Protein AF-A0A936JQ35-F1 (afdb_monomer_lite)

Radius of gyration: 33.28 Å; chains: 1; bounding box: 133×63×85 Å

Sequence (385 aa):
MRTMLAMSFFGAGTTALTLIGCTSHLGLVRATQTDGGIDRPNLPDGMVIRSSDCVAEYGSLLEPGHHEFNATVQMNEDGDKDDVTIDGIPNTAYDLGACMRNALRAMPIAKEPLRQGVETLKYQLDHASEQHHSIARFINVIPGVPIIVSQLVFEAEGYTIVLPVAVKVVAKPEKFIDGDKRTMAKVGQLVIDMLGYDEIMTRAEQIGWVKTVRYERAQSAAEKRFIGDMPPTSSAVVEAAFKRVMTRAAPAALLASQADSPAPGPGDAVAVGILAVGLLAVGAIAAYEIIAVEGKPVATTPVPAPASAAQPMPMAAPVVASRRYPNQTCDDAEMARLETEMHKICDGEYAANCSGDHTKPKFQKIPCSAVKLAIQQRQACLAAR

pLDDT: mean 72.46, std 20.13, range [27.55, 97.88]

Structure (mmCIF, N/CA/C/O backbone):
data_AF-A0A936JQ35-F1
#
_entry.id   AF-A0A936JQ35-F1
#
loop_
_atom_site.group_PDB
_atom_site.id
_atom_site.type_symbol
_atom_site.label_atom_id
_atom_site.label_alt_id
_atom_site.label_comp_id
_atom_site.label_asym_id
_atom_site.label_entity_id
_atom_site.label_seq_id
_atom_site.pdbx_PDB_ins_code
_atom_site.Cartn_x
_atom_site.Cartn_y
_atom_site.Cartn_z
_atom_site.occupancy
_atom_site.B_iso_or_equiv
_atom_site.auth_seq_id
_atom_site.auth_comp_id
_atom_site.auth_asym_id
_atom_site.auth_atom_id
_atom_site.pdbx_PDB_model_num
ATOM 1 N N . MET A 1 1 ? 92.231 -4.827 -11.086 1.00 37.34 1 MET A N 1
ATOM 2 C CA . MET A 1 1 ? 91.202 -3.937 -10.507 1.00 37.34 1 MET A CA 1
ATOM 3 C C . MET A 1 1 ? 90.232 -3.551 -11.610 1.00 37.34 1 MET A C 1
ATOM 5 O O . MET A 1 1 ? 90.718 -3.008 -12.586 1.00 37.34 1 MET A O 1
ATOM 9 N N . ARG A 1 2 ? 88.924 -3.776 -11.380 1.00 38.75 2 ARG A N 1
ATOM 10 C CA . ARG A 1 2 ? 87.771 -3.004 -11.905 1.00 38.75 2 ARG A CA 1
ATOM 11 C C . ARG A 1 2 ? 87.508 -3.023 -13.427 1.00 38.75 2 ARG A C 1
ATOM 13 O O . ARG A 1 2 ? 88.418 -2.802 -14.200 1.00 38.75 2 ARG A O 1
ATOM 20 N N . THR A 1 3 ? 86.298 -3.188 -13.961 1.00 39.12 3 THR A N 1
ATOM 21 C CA . THR A 1 3 ? 84.968 -3.609 -13.478 1.00 39.12 3 THR A CA 1
ATOM 22 C C . THR A 1 3 ? 84.170 -3.905 -14.760 1.00 39.12 3 THR A C 1
ATOM 24 O O . THR A 1 3 ? 84.151 -3.057 -15.648 1.00 39.12 3 THR A O 1
ATOM 27 N N . MET A 1 4 ? 83.528 -5.071 -14.883 1.00 49.47 4 MET A N 1
ATOM 28 C CA . MET A 1 4 ? 82.486 -5.311 -15.894 1.00 49.47 4 MET A CA 1
ATOM 29 C C . MET A 1 4 ? 81.131 -4.855 -15.328 1.00 49.47 4 MET A C 1
ATOM 31 O O . MET A 1 4 ? 80.797 -5.202 -14.198 1.00 49.47 4 MET A O 1
ATOM 35 N N . LEU A 1 5 ? 80.364 -4.097 -16.112 1.00 51.75 5 LEU A N 1
ATOM 36 C CA . LEU A 1 5 ? 78.971 -3.681 -15.876 1.00 51.75 5 LEU A CA 1
ATOM 37 C C . LEU A 1 5 ? 78.221 -4.078 -17.169 1.00 51.75 5 LEU A C 1
ATOM 39 O O . LEU A 1 5 ? 78.645 -3.650 -18.238 1.00 51.75 5 LEU A O 1
ATOM 43 N N . ALA A 1 6 ? 77.344 -5.094 -17.202 1.00 48.09 6 ALA A N 1
ATOM 44 C CA . ALA A 1 6 ? 75.964 -5.162 -16.672 1.00 48.09 6 ALA A CA 1
ATOM 45 C C . ALA A 1 6 ? 75.069 -4.053 -17.275 1.00 48.09 6 ALA A C 1
ATOM 47 O O . ALA A 1 6 ? 75.501 -2.913 -17.338 1.00 48.09 6 ALA A O 1
ATOM 48 N N . MET A 1 7 ? 73.821 -4.241 -17.712 1.00 47.34 7 MET A N 1
ATOM 49 C CA . MET A 1 7 ? 72.872 -5.358 -17.717 1.00 47.34 7 MET A CA 1
ATOM 50 C C . MET A 1 7 ? 71.687 -4.935 -18.624 1.00 47.34 7 MET A C 1
ATOM 52 O O . MET A 1 7 ? 71.292 -3.774 -18.609 1.00 47.34 7 MET A O 1
ATOM 56 N N . SER A 1 8 ? 71.127 -5.894 -19.362 1.00 47.66 8 SER A N 1
ATOM 57 C CA . SER A 1 8 ? 69.685 -6.151 -19.561 1.00 47.66 8 SER A CA 1
ATOM 58 C C . SER A 1 8 ? 68.718 -5.031 -20.003 1.00 47.66 8 SER A C 1
ATOM 60 O O . SER A 1 8 ? 68.179 -4.285 -19.190 1.00 47.66 8 SER A O 1
ATOM 62 N N . PHE A 1 9 ? 68.334 -5.074 -21.284 1.00 50.84 9 PHE A N 1
ATOM 63 C CA . PHE A 1 9 ? 67.041 -4.599 -21.794 1.00 50.84 9 PHE A CA 1
ATOM 64 C C . PHE A 1 9 ? 65.999 -5.719 -21.654 1.00 50.84 9 PHE A C 1
ATOM 66 O O . PHE A 1 9 ? 66.104 -6.702 -22.375 1.00 50.84 9 PHE A O 1
ATOM 73 N N . PHE A 1 10 ? 65.008 -5.586 -20.768 1.00 52.81 10 PHE A N 1
ATOM 74 C CA . PHE A 1 10 ? 63.713 -6.292 -20.849 1.00 52.81 10 PHE A CA 1
ATOM 75 C C . PHE A 1 10 ? 62.700 -5.590 -19.925 1.00 52.81 10 PHE A C 1
ATOM 77 O O . PHE A 1 10 ? 62.457 -5.999 -18.794 1.00 52.81 10 PHE A O 1
ATOM 84 N N . GLY A 1 11 ? 62.139 -4.476 -20.398 1.00 51.62 11 GLY A N 1
ATOM 85 C CA . GLY A 1 11 ? 60.970 -3.840 -19.790 1.00 51.62 11 GLY A CA 1
ATOM 86 C C . GLY A 1 11 ? 59.709 -4.352 -20.474 1.00 51.62 11 GLY A C 1
ATOM 87 O O . GLY A 1 11 ? 59.306 -3.811 -21.500 1.00 51.62 11 GLY A O 1
ATOM 88 N N . ALA A 1 12 ? 59.121 -5.420 -19.939 1.00 50.53 12 ALA A N 1
ATOM 89 C CA . ALA A 1 12 ? 57.807 -5.901 -20.343 1.00 50.53 12 ALA A CA 1
ATOM 90 C C . ALA A 1 12 ? 56.744 -4.885 -19.899 1.00 50.53 12 ALA A C 1
ATOM 92 O O . ALA A 1 12 ? 56.505 -4.703 -18.706 1.00 50.53 12 ALA A O 1
ATOM 93 N N . GLY A 1 13 ? 56.117 -4.210 -20.861 1.00 51.97 13 GLY A N 1
ATOM 94 C CA . GLY A 1 13 ? 54.925 -3.410 -20.617 1.00 51.97 13 GLY A CA 1
ATOM 95 C C . GLY A 1 13 ? 53.749 -4.327 -20.301 1.00 51.97 13 GLY A C 1
ATOM 96 O O . GLY A 1 13 ? 53.130 -4.876 -21.206 1.00 51.97 13 GLY A O 1
ATOM 97 N N . THR A 1 14 ? 53.426 -4.496 -19.022 1.00 60.06 14 THR A N 1
ATOM 98 C CA . THR A 1 14 ? 52.109 -4.980 -18.607 1.00 60.06 14 THR A CA 1
ATOM 99 C C . THR A 1 14 ? 51.112 -3.849 -18.829 1.00 60.06 14 THR A C 1
ATOM 101 O O . THR A 1 14 ? 50.878 -3.026 -17.945 1.00 60.06 14 THR A O 1
ATOM 104 N N . THR A 1 15 ? 50.537 -3.779 -20.028 1.00 58.81 15 THR A N 1
ATOM 105 C CA . THR A 1 15 ? 49.247 -3.124 -20.236 1.00 58.81 15 THR A CA 1
ATOM 106 C C . THR A 1 15 ? 48.242 -3.832 -19.338 1.00 58.81 15 THR A C 1
ATOM 108 O O . THR A 1 15 ? 47.790 -4.940 -19.622 1.00 58.81 15 THR A O 1
ATOM 111 N N . ALA A 1 16 ? 47.934 -3.204 -18.206 1.00 52.66 16 ALA A N 1
ATOM 112 C CA . ALA A 1 16 ? 46.785 -3.554 -17.402 1.00 52.66 16 ALA A CA 1
ATOM 113 C C . ALA A 1 16 ? 45.547 -3.394 -18.294 1.00 52.66 16 ALA A C 1
ATOM 115 O O . ALA A 1 16 ? 45.081 -2.282 -18.532 1.00 52.66 16 ALA A O 1
ATOM 116 N N . LEU A 1 17 ? 45.039 -4.511 -18.822 1.00 50.72 17 LEU A N 1
ATOM 117 C CA . LEU A 1 17 ? 43.638 -4.621 -19.190 1.00 50.72 17 LEU A CA 1
ATOM 118 C C . LEU A 1 17 ? 42.866 -4.375 -17.896 1.00 50.72 17 LEU A C 1
ATOM 120 O O . LEU A 1 17 ? 42.636 -5.289 -17.107 1.00 50.72 17 LEU A O 1
ATOM 124 N N . THR A 1 18 ? 42.494 -3.122 -17.651 1.00 52.94 18 THR A N 1
ATOM 125 C CA . THR A 1 18 ? 41.304 -2.858 -16.860 1.00 52.94 18 THR A CA 1
ATOM 126 C C . THR A 1 18 ? 40.206 -3.601 -17.596 1.00 52.94 18 THR A C 1
ATOM 128 O O . THR A 1 18 ? 39.833 -3.212 -18.703 1.00 52.94 18 THR A O 1
ATOM 131 N N . LEU A 1 19 ? 39.779 -4.729 -17.033 1.00 49.84 19 LEU A N 1
ATOM 132 C CA . LEU A 1 19 ? 38.495 -5.327 -17.339 1.00 49.84 19 LEU A CA 1
ATOM 133 C C . LEU A 1 19 ? 37.495 -4.186 -17.178 1.00 49.84 19 LEU A C 1
ATOM 135 O O . LEU A 1 19 ? 37.140 -3.822 -16.058 1.00 49.84 19 LEU A O 1
ATOM 139 N N . ILE A 1 20 ? 37.146 -3.549 -18.297 1.00 52.03 20 ILE A N 1
ATOM 140 C CA . ILE A 1 20 ? 35.967 -2.709 -18.406 1.00 52.03 20 ILE A CA 1
ATOM 141 C C . ILE A 1 20 ? 34.869 -3.697 -18.064 1.00 52.03 20 ILE A C 1
ATOM 143 O O . ILE A 1 20 ? 34.535 -4.562 -18.876 1.00 52.03 20 ILE A O 1
ATOM 147 N N . GLY A 1 21 ? 34.471 -3.685 -16.790 1.00 44.91 21 GLY A N 1
ATOM 148 C CA . GLY A 1 21 ? 33.426 -4.545 -16.281 1.00 44.91 21 GLY A CA 1
ATOM 149 C C . GLY A 1 21 ? 32.277 -4.391 -17.248 1.00 44.91 21 GLY A C 1
ATOM 150 O O . GLY A 1 21 ? 31.865 -3.266 -17.524 1.00 44.91 21 GLY A O 1
ATOM 151 N N . CYS A 1 22 ? 31.857 -5.505 -17.841 1.00 54.09 22 CYS A N 1
ATOM 152 C CA . CYS A 1 22 ? 30.631 -5.558 -18.608 1.00 54.09 22 CYS A CA 1
ATOM 153 C C . CYS A 1 22 ? 29.530 -5.195 -17.616 1.00 54.09 22 CYS A C 1
ATOM 155 O O . CYS A 1 22 ? 29.043 -6.054 -16.887 1.00 54.09 22 CYS A O 1
ATOM 157 N N . THR A 1 23 ? 29.247 -3.901 -17.481 1.00 56.78 23 THR A N 1
ATOM 158 C CA . THR A 1 23 ? 28.097 -3.428 -16.742 1.00 56.78 23 THR A CA 1
ATOM 159 C C . THR A 1 23 ? 26.916 -3.991 -17.503 1.00 56.78 23 THR A C 1
ATOM 161 O O . THR A 1 23 ? 26.749 -3.728 -18.694 1.00 56.78 23 THR A O 1
ATOM 164 N N . SER A 1 24 ? 26.188 -4.886 -16.843 1.00 66.75 24 SER A N 1
ATOM 165 C CA . SER A 1 24 ? 25.053 -5.625 -17.382 1.00 66.75 24 SER A CA 1
ATOM 166 C C . SER A 1 24 ? 23.869 -4.682 -17.615 1.00 66.75 24 SER A C 1
ATOM 168 O O . SER A 1 24 ? 22.798 -4.879 -17.056 1.00 66.75 24 SER A O 1
ATOM 170 N N . HIS A 1 25 ? 24.055 -3.610 -18.377 1.00 79.69 25 HIS A N 1
ATOM 171 C CA . HIS A 1 25 ? 22.957 -2.755 -18.784 1.00 79.69 25 HIS A CA 1
ATOM 172 C C . HIS A 1 25 ? 22.087 -3.529 -19.757 1.00 79.69 25 HIS A C 1
ATOM 174 O O . HIS A 1 25 ? 22.590 -4.182 -20.676 1.00 79.69 25 HIS A O 1
ATOM 180 N N . LEU A 1 26 ? 20.777 -3.443 -19.553 1.00 82.38 26 LEU A N 1
ATOM 181 C CA . LEU A 1 26 ? 19.864 -3.817 -20.617 1.00 82.38 26 LEU A CA 1
ATOM 182 C C . LEU A 1 26 ? 20.060 -2.829 -21.773 1.00 82.38 26 LEU A C 1
ATOM 184 O O . LEU A 1 26 ? 20.442 -1.675 -21.563 1.00 82.38 26 LEU A O 1
ATOM 188 N N . GLY A 1 27 ? 19.839 -3.300 -23.001 1.00 84.81 27 GLY A N 1
ATOM 189 C CA . GLY A 1 27 ? 19.850 -2.451 -24.187 1.00 84.81 27 GLY A CA 1
ATOM 190 C C . GLY A 1 27 ? 18.764 -1.367 -24.143 1.00 84.81 27 GLY A C 1
ATOM 191 O O . GLY A 1 27 ? 18.241 -0.996 -23.094 1.00 84.81 27 GLY A O 1
ATOM 192 N N . LEU A 1 28 ? 18.385 -0.845 -25.309 1.00 89.56 28 LEU A N 1
ATOM 193 C CA . LEU A 1 28 ? 17.336 0.173 -25.387 1.00 89.56 28 LEU A CA 1
ATOM 194 C C . LEU A 1 28 ? 16.024 -0.342 -24.764 1.00 89.56 28 LEU A C 1
ATOM 196 O O . LEU A 1 28 ? 15.408 -1.268 -25.289 1.00 89.56 28 LEU A O 1
ATOM 200 N N . VAL A 1 29 ? 15.589 0.293 -23.674 1.00 92.06 29 VAL A N 1
ATOM 201 C CA . VAL A 1 29 ? 14.300 0.015 -23.033 1.00 92.06 29 VAL A CA 1
ATOM 202 C C . VAL A 1 29 ? 13.216 0.822 -23.736 1.00 92.06 29 VAL A C 1
ATOM 204 O O . VAL A 1 29 ? 13.286 2.050 -23.818 1.00 92.06 29 VAL A O 1
ATOM 207 N N . ARG A 1 30 ? 12.186 0.140 -24.232 1.00 92.44 30 ARG A N 1
ATOM 208 C CA . ARG A 1 30 ? 10.987 0.773 -24.774 1.00 92.44 30 ARG A CA 1
ATOM 209 C C . ARG A 1 30 ? 9.923 0.836 -23.689 1.00 92.44 30 ARG A C 1
ATOM 211 O O . ARG A 1 30 ? 9.399 -0.193 -23.282 1.00 92.44 30 ARG A O 1
ATOM 218 N N . ALA A 1 31 ? 9.581 2.043 -23.253 1.00 93.44 31 ALA A N 1
ATOM 219 C CA . ALA A 1 31 ? 8.460 2.268 -22.350 1.00 93.44 31 ALA A CA 1
ATOM 220 C C . ALA A 1 31 ? 7.190 2.597 -23.146 1.00 93.44 31 ALA A C 1
ATOM 222 O O . ALA A 1 31 ? 7.193 3.468 -24.019 1.00 93.44 31 ALA A O 1
ATOM 223 N N . THR A 1 32 ? 6.095 1.917 -22.832 1.00 92.19 32 THR A N 1
ATOM 224 C CA . THR A 1 32 ? 4.758 2.212 -23.352 1.00 92.19 32 THR A CA 1
ATOM 225 C C . THR A 1 32 ? 3.797 2.389 -22.186 1.00 92.19 32 THR A C 1
ATOM 227 O O . THR A 1 32 ? 3.922 1.721 -21.162 1.00 92.19 32 THR A O 1
ATOM 230 N N . GLN A 1 33 ? 2.854 3.319 -22.318 1.00 89.38 33 GLN A N 1
ATOM 231 C CA . GLN A 1 33 ? 1.697 3.375 -21.430 1.00 89.38 33 GLN A CA 1
ATOM 232 C C . GLN A 1 33 ? 0.540 2.758 -22.200 1.00 89.38 33 GLN A C 1
ATOM 234 O O . GLN A 1 33 ? 0.319 3.129 -23.353 1.00 89.38 33 GLN A O 1
ATOM 239 N N . THR A 1 34 ? -0.183 1.813 -21.608 1.00 77.38 34 THR A N 1
ATOM 240 C CA . THR A 1 34 ? -1.459 1.393 -22.200 1.00 77.38 34 THR A CA 1
ATOM 241 C C . THR A 1 34 ? -2.392 2.595 -22.215 1.00 77.38 34 THR A C 1
ATOM 243 O O . THR A 1 34 ? -2.578 3.202 -21.159 1.00 77.38 34 THR A O 1
ATOM 246 N N . ASP A 1 35 ? -2.930 2.926 -23.395 1.00 55.88 35 ASP A N 1
ATOM 247 C CA . ASP A 1 35 ? -3.714 4.136 -23.645 1.00 55.88 35 ASP A CA 1
ATOM 248 C C . ASP A 1 35 ? -4.695 4.413 -22.508 1.00 55.88 35 ASP A C 1
ATOM 250 O O . ASP A 1 35 ? -5.613 3.633 -22.226 1.00 55.88 35 ASP A O 1
ATOM 254 N N . GLY A 1 36 ? -4.461 5.540 -21.841 1.00 51.75 36 GLY A N 1
ATOM 255 C CA . GLY A 1 36 ? -5.346 6.068 -20.831 1.00 51.75 36 GLY A CA 1
ATOM 256 C C . GLY A 1 36 ? -6.750 6.222 -21.394 1.00 51.75 36 GLY A C 1
ATOM 257 O O . GLY A 1 36 ? -7.015 7.109 -22.206 1.00 51.75 36 GLY A O 1
ATOM 258 N N . GLY A 1 37 ? -7.673 5.361 -20.961 1.00 52.44 37 GLY A N 1
ATOM 259 C CA . GLY A 1 37 ? -9.096 5.660 -21.080 1.00 52.44 37 GLY A CA 1
ATOM 260 C C . GLY A 1 37 ? -9.398 7.004 -20.410 1.00 52.44 37 GLY A C 1
ATOM 261 O O . GLY A 1 37 ? -8.592 7.512 -19.632 1.00 52.44 37 GLY A O 1
ATOM 262 N N . ILE A 1 38 ? -10.578 7.573 -20.666 1.00 52.91 38 ILE A N 1
ATOM 263 C CA . ILE A 1 38 ? -11.008 8.847 -20.051 1.00 52.91 38 ILE A CA 1
ATOM 264 C C . ILE A 1 38 ? -10.841 8.820 -18.513 1.00 52.91 38 ILE A C 1
ATOM 266 O O . ILE A 1 38 ? -10.548 9.846 -17.905 1.00 52.91 38 ILE A O 1
ATOM 270 N N . ASP A 1 39 ? -10.907 7.626 -17.914 1.00 61.03 39 ASP A N 1
ATOM 271 C CA . ASP A 1 39 ? -10.785 7.382 -16.474 1.00 61.03 39 ASP A CA 1
ATOM 272 C C . ASP A 1 39 ? -9.371 6.965 -16.000 1.00 61.03 39 ASP A C 1
ATOM 274 O O . ASP A 1 39 ? -9.188 6.609 -14.836 1.00 61.03 39 ASP A O 1
ATOM 278 N N . ARG A 1 40 ? -8.357 6.954 -16.878 1.00 68.81 40 ARG A N 1
ATOM 279 C CA . ARG A 1 40 ? -6.981 6.509 -16.576 1.00 68.81 40 ARG A CA 1
ATOM 280 C C . ARG A 1 40 ? -5.959 7.516 -17.103 1.00 68.81 40 ARG A C 1
ATOM 282 O O . ARG A 1 40 ? -5.441 7.332 -18.199 1.00 68.81 40 ARG A O 1
ATOM 289 N N . PRO A 1 41 ? -5.661 8.598 -16.367 1.00 76.50 41 PRO A N 1
ATOM 290 C CA . PRO A 1 41 ? -4.702 9.588 -16.837 1.00 76.50 41 PRO A CA 1
ATOM 291 C C . PRO A 1 41 ? -3.323 8.954 -17.066 1.00 76.50 41 PRO A C 1
ATOM 293 O O . PRO A 1 41 ? -2.838 8.172 -16.243 1.00 76.50 41 PRO A O 1
ATOM 296 N N . ASN A 1 42 ? -2.681 9.326 -18.176 1.00 85.44 42 ASN A N 1
ATOM 297 C CA . ASN A 1 42 ? -1.296 8.949 -18.444 1.00 85.44 42 ASN A CA 1
ATOM 298 C C . ASN A 1 42 ? -0.381 9.489 -17.338 1.00 85.44 42 ASN A C 1
ATOM 300 O O . ASN A 1 42 ? -0.573 10.595 -16.821 1.00 85.44 42 ASN A O 1
ATOM 304 N N . LEU A 1 43 ? 0.641 8.713 -16.995 1.00 90.31 43 LEU A N 1
ATOM 305 C CA . LEU A 1 43 ? 1.684 9.147 -16.080 1.00 90.31 43 LEU A CA 1
ATOM 306 C C . LEU A 1 43 ? 2.533 10.244 -16.737 1.00 90.31 43 LEU A C 1
ATOM 308 O O . LEU A 1 43 ? 2.731 10.209 -17.954 1.00 90.31 43 LEU A O 1
ATOM 312 N N . PRO A 1 44 ? 3.071 11.196 -15.953 1.00 91.62 44 PRO A N 1
ATOM 313 C CA . PRO A 1 44 ? 3.933 12.245 -16.484 1.00 91.62 44 PRO A CA 1
ATOM 314 C C . PRO A 1 44 ? 5.152 11.671 -17.215 1.00 91.62 44 PRO A C 1
ATOM 316 O O . PRO A 1 44 ? 5.798 10.756 -16.704 1.00 91.62 44 PRO A O 1
ATOM 319 N N . ASP A 1 45 ? 5.542 12.267 -18.344 1.00 92.75 45 ASP A N 1
ATOM 320 C CA . ASP A 1 45 ? 6.680 11.799 -19.156 1.00 92.75 45 ASP A CA 1
ATOM 321 C C . ASP A 1 45 ? 7.971 11.646 -18.342 1.00 92.75 45 ASP A C 1
ATOM 323 O O . ASP A 1 45 ? 8.709 10.675 -18.493 1.00 92.75 45 ASP A O 1
ATOM 327 N N . GLY A 1 46 ? 8.217 12.568 -17.405 1.00 92.50 46 GLY A N 1
ATOM 328 C CA . GLY A 1 46 ? 9.379 12.502 -16.518 1.00 92.50 46 GLY A CA 1
ATOM 329 C C . GLY A 1 46 ? 9.415 11.246 -15.640 1.00 92.50 46 GLY A C 1
ATOM 330 O O . GLY A 1 46 ? 10.500 10.774 -15.315 1.00 92.50 46 GLY A O 1
ATOM 331 N N . MET A 1 47 ? 8.257 10.687 -15.276 1.00 94.75 47 MET A N 1
ATOM 332 C CA . MET A 1 47 ? 8.171 9.405 -14.571 1.00 94.75 47 MET A CA 1
ATOM 333 C C . MET A 1 47 ? 8.482 8.236 -15.512 1.00 94.75 47 MET A C 1
ATOM 335 O O . MET A 1 47 ? 9.252 7.349 -15.144 1.00 94.75 47 MET A O 1
ATOM 339 N N . VAL A 1 48 ? 7.936 8.250 -16.733 1.00 94.56 48 VAL A N 1
ATOM 340 C CA . VAL A 1 48 ? 8.185 7.209 -17.747 1.00 94.56 48 VAL A CA 1
ATOM 341 C C . VAL A 1 48 ? 9.673 7.104 -18.065 1.00 94.56 48 VAL A C 1
ATOM 343 O O . VAL A 1 48 ? 10.230 6.011 -18.014 1.00 94.56 48 VAL A O 1
ATOM 346 N N . ILE A 1 49 ? 10.318 8.244 -18.330 1.00 94.94 49 ILE A N 1
ATOM 347 C CA . ILE A 1 49 ? 11.744 8.319 -18.671 1.00 94.94 49 ILE A CA 1
ATOM 348 C C . ILE A 1 49 ? 12.591 7.777 -17.519 1.00 94.94 49 ILE A C 1
ATOM 350 O O . ILE A 1 49 ? 13.340 6.828 -17.711 1.00 94.94 49 ILE A O 1
ATOM 354 N N . ARG A 1 50 ? 12.404 8.293 -16.296 1.00 96.31 50 ARG A N 1
ATOM 355 C CA . ARG A 1 50 ? 13.187 7.843 -15.131 1.00 96.31 50 ARG A CA 1
ATOM 356 C C . ARG A 1 50 ? 13.005 6.359 -14.835 1.00 96.31 50 ARG A C 1
ATOM 358 O O . ARG A 1 50 ? 13.952 5.695 -14.439 1.00 96.31 50 ARG A O 1
ATOM 365 N N . SER A 1 51 ? 11.796 5.836 -15.015 1.00 95.75 51 SER A N 1
ATOM 366 C CA . SER A 1 51 ? 11.533 4.409 -14.807 1.00 95.75 51 SER A CA 1
ATOM 367 C C . SER A 1 51 ? 12.189 3.556 -15.887 1.00 95.75 51 SER A C 1
ATOM 369 O O . SER A 1 51 ? 12.737 2.502 -15.581 1.00 95.75 51 SER A O 1
ATOM 371 N N . SER A 1 52 ? 12.187 4.033 -17.134 1.00 96.12 52 SER A N 1
ATOM 372 C CA . SER A 1 52 ? 12.917 3.406 -18.235 1.00 96.12 52 SER A CA 1
ATOM 373 C C . SER A 1 52 ? 14.420 3.358 -17.946 1.00 96.12 52 SER A C 1
ATOM 375 O O . SER A 1 52 ? 15.034 2.313 -18.145 1.00 96.12 52 SER A O 1
ATOM 377 N N . ASP A 1 53 ? 14.991 4.442 -17.410 1.00 95.94 53 ASP A N 1
ATOM 378 C CA . ASP A 1 53 ? 16.397 4.496 -16.992 1.00 95.94 53 ASP A CA 1
ATOM 379 C C . ASP A 1 53 ? 16.680 3.485 -15.868 1.00 95.94 53 ASP A C 1
ATOM 381 O O . ASP A 1 53 ? 17.646 2.728 -15.948 1.00 95.94 53 ASP A O 1
ATOM 385 N N . CYS A 1 54 ? 15.792 3.383 -14.869 1.00 96.81 54 CYS A N 1
ATOM 386 C CA . CYS A 1 54 ? 15.905 2.375 -13.810 1.00 96.81 54 CYS A CA 1
ATOM 387 C C . CYS A 1 54 ? 15.915 0.939 -14.361 1.00 96.81 54 CYS A C 1
ATOM 389 O O . CYS A 1 54 ? 16.698 0.113 -13.893 1.00 96.81 54 CYS A O 1
ATOM 391 N N . VAL A 1 55 ? 15.062 0.621 -15.345 1.00 96.38 55 VAL A N 1
ATOM 392 C CA . VAL A 1 55 ? 15.063 -0.702 -15.998 1.00 96.38 55 VAL A CA 1
ATOM 393 C C . VAL A 1 55 ? 16.340 -0.915 -16.805 1.00 96.38 55 VAL A C 1
ATOM 395 O O . VAL A 1 55 ? 16.915 -1.997 -16.745 1.00 96.38 55 VAL A O 1
ATOM 398 N N . ALA A 1 56 ? 16.810 0.096 -17.536 1.00 95.44 56 ALA A N 1
ATOM 399 C CA . ALA A 1 56 ? 18.029 -0.011 -18.335 1.00 95.44 56 ALA A CA 1
ATOM 400 C C . ALA A 1 56 ? 19.258 -0.285 -17.453 1.00 95.44 56 ALA A C 1
ATOM 402 O O . ALA A 1 56 ? 20.136 -1.073 -17.808 1.00 95.44 56 ALA A O 1
ATOM 403 N N . GLU A 1 57 ? 19.307 0.356 -16.286 1.00 95.06 57 GLU A N 1
ATOM 404 C CA . GLU A 1 57 ? 20.406 0.244 -15.334 1.00 95.06 57 GLU A CA 1
ATOM 405 C C . GLU A 1 57 ? 20.361 -1.044 -14.508 1.00 95.06 57 GLU A C 1
ATOM 407 O O . GLU A 1 57 ? 21.372 -1.737 -14.411 1.00 95.06 57 GLU A O 1
ATOM 412 N N . TYR A 1 58 ? 19.199 -1.390 -13.950 1.00 95.88 58 TYR A N 1
ATOM 413 C CA . TYR A 1 58 ? 19.081 -2.449 -12.941 1.00 95.88 58 TYR A CA 1
ATOM 414 C C . TYR A 1 58 ? 18.243 -3.655 -13.382 1.00 95.88 58 TYR A C 1
ATOM 416 O O . TYR A 1 58 ? 18.117 -4.622 -12.633 1.00 95.88 58 TYR A O 1
ATOM 424 N N . GLY A 1 59 ? 17.648 -3.634 -14.577 1.00 93.19 59 GLY A N 1
ATOM 425 C CA . GLY A 1 59 ? 16.729 -4.681 -15.028 1.00 93.19 59 GLY A CA 1
ATOM 426 C C . GLY A 1 59 ? 17.387 -6.047 -15.246 1.00 93.19 59 GLY A C 1
ATOM 427 O O . GLY A 1 59 ? 16.716 -7.063 -15.115 1.00 93.19 59 GLY A O 1
ATOM 428 N N . SER A 1 60 ? 18.699 -6.098 -15.493 1.00 93.44 60 SER A N 1
ATOM 429 C CA . SER A 1 60 ? 19.458 -7.355 -15.629 1.00 93.44 60 SER A CA 1
ATOM 430 C C . SER A 1 60 ? 19.608 -8.147 -14.326 1.00 93.44 60 SER A C 1
ATOM 432 O O . SER A 1 60 ? 20.063 -9.288 -14.352 1.00 93.44 60 SER A O 1
ATOM 434 N N . LEU A 1 61 ? 19.231 -7.558 -13.184 1.00 93.75 61 LEU A N 1
ATOM 435 C CA . LEU A 1 61 ? 19.137 -8.254 -11.898 1.00 93.75 61 LEU A CA 1
ATOM 436 C C . LEU A 1 61 ? 17.917 -9.188 -11.823 1.00 93.75 61 LEU A C 1
ATOM 438 O O . LEU A 1 61 ? 17.798 -9.975 -10.880 1.00 93.75 61 LEU A O 1
ATOM 442 N N . LEU A 1 62 ? 16.996 -9.074 -12.781 1.00 94.62 62 LEU A N 1
ATOM 443 C CA . LEU A 1 62 ? 15.856 -9.965 -12.941 1.00 94.62 62 LEU A CA 1
ATOM 444 C C . LEU A 1 62 ? 16.243 -11.173 -13.796 1.00 94.62 62 LEU A C 1
ATOM 446 O O . LEU A 1 62 ? 17.147 -11.111 -14.627 1.00 94.62 62 LEU A O 1
ATOM 450 N N . GLU A 1 63 ? 15.513 -12.272 -13.639 1.00 94.75 63 GLU A N 1
ATOM 451 C CA . GLU A 1 63 ? 15.579 -13.359 -14.615 1.00 94.75 63 GLU A CA 1
ATOM 452 C C . GLU A 1 63 ? 14.927 -12.909 -15.937 1.00 94.75 63 GLU A C 1
ATOM 454 O O . GLU A 1 63 ? 13.952 -12.157 -15.901 1.00 94.75 63 GLU A O 1
ATOM 459 N N . PRO A 1 64 ? 15.410 -13.337 -17.115 1.00 95.50 64 PRO A N 1
ATOM 460 C CA . PRO A 1 64 ? 14.729 -13.052 -18.376 1.00 95.50 64 PRO A CA 1
ATOM 461 C C . PRO A 1 64 ? 13.276 -13.540 -18.356 1.00 95.50 64 PRO A C 1
ATOM 463 O O . PRO A 1 64 ? 12.993 -14.648 -17.899 1.00 95.50 64 PRO A O 1
ATOM 466 N N . GLY A 1 65 ? 12.352 -12.735 -18.877 1.00 96.00 65 GLY A N 1
ATOM 467 C CA . GLY A 1 65 ? 10.939 -13.087 -18.966 1.00 96.00 65 GLY A CA 1
ATOM 468 C C . GLY A 1 65 ? 9.984 -11.948 -18.623 1.00 96.00 65 GLY A C 1
ATOM 469 O O . GLY A 1 65 ? 10.309 -10.764 -18.729 1.00 96.00 65 GLY A O 1
ATOM 470 N N . HIS A 1 66 ? 8.767 -12.339 -18.253 1.00 96.81 66 HIS A N 1
ATOM 471 C CA . HIS A 1 66 ? 7.689 -11.427 -17.901 1.00 96.81 66 HIS A CA 1
ATOM 472 C C . HIS A 1 66 ? 7.648 -11.191 -16.390 1.00 96.81 66 HIS A C 1
ATOM 474 O O . HIS A 1 66 ? 7.584 -12.150 -15.623 1.00 96.81 66 HIS A O 1
ATOM 480 N N . HIS A 1 67 ? 7.632 -9.924 -15.984 1.00 97.00 67 HIS A N 1
ATOM 481 C CA . HIS A 1 67 ? 7.560 -9.501 -14.588 1.00 97.00 67 HIS A CA 1
ATOM 482 C C . HIS A 1 67 ? 6.432 -8.502 -14.405 1.00 97.00 67 HIS A C 1
ATOM 484 O O . HIS A 1 67 ? 6.265 -7.603 -15.225 1.00 97.00 67 HIS A O 1
ATOM 490 N N . GLU A 1 68 ? 5.699 -8.623 -13.306 1.00 96.94 68 GLU A N 1
ATOM 491 C CA . GLU A 1 68 ? 4.655 -7.675 -12.931 1.00 96.94 68 GLU A CA 1
ATOM 492 C C . GLU A 1 68 ? 4.962 -7.095 -11.550 1.00 96.94 68 GLU A C 1
ATOM 494 O O . GLU A 1 68 ? 5.113 -7.831 -10.573 1.00 96.94 68 GLU A O 1
ATOM 499 N N . PHE A 1 69 ? 5.067 -5.769 -11.480 1.00 96.50 69 PHE A N 1
ATOM 500 C CA . PHE A 1 69 ? 5.380 -5.027 -10.266 1.00 96.50 69 PHE A CA 1
ATOM 501 C C . PHE A 1 69 ? 4.239 -4.079 -9.926 1.00 96.50 69 PHE A C 1
ATOM 503 O O . PHE A 1 69 ? 3.972 -3.144 -10.669 1.00 96.50 69 PHE A O 1
ATOM 510 N N . ASN A 1 70 ? 3.577 -4.273 -8.791 1.00 95.00 70 ASN A N 1
ATOM 511 C CA . ASN A 1 70 ? 2.446 -3.433 -8.404 1.00 95.00 70 ASN A CA 1
ATOM 512 C C . ASN A 1 70 ? 2.931 -2.254 -7.565 1.00 95.00 70 ASN A C 1
ATOM 514 O O . ASN A 1 70 ? 3.364 -2.435 -6.430 1.00 95.00 70 ASN A O 1
ATOM 518 N N . ALA A 1 71 ? 2.868 -1.044 -8.117 1.00 95.56 71 ALA A N 1
ATOM 519 C CA . ALA A 1 71 ? 3.302 0.171 -7.443 1.00 95.56 71 ALA A CA 1
ATOM 520 C C . ALA A 1 71 ? 2.120 0.941 -6.846 1.00 95.56 71 ALA A C 1
ATOM 522 O O . ALA A 1 71 ? 1.162 1.279 -7.544 1.00 95.56 71 ALA A O 1
ATOM 523 N N . THR A 1 72 ? 2.221 1.294 -5.565 1.00 94.50 72 THR A N 1
ATOM 524 C CA . THR A 1 72 ? 1.259 2.172 -4.891 1.00 94.50 72 THR A CA 1
ATOM 525 C C . THR A 1 72 ? 1.966 3.395 -4.321 1.00 94.50 72 THR A C 1
ATOM 527 O O . THR A 1 72 ? 2.973 3.284 -3.627 1.00 94.50 72 THR A O 1
ATOM 530 N N . VAL A 1 73 ? 1.424 4.580 -4.598 1.00 94.56 73 VAL A N 1
ATOM 531 C CA . VAL A 1 73 ? 1.851 5.854 -4.007 1.00 94.56 73 VAL A CA 1
ATOM 532 C C . VAL A 1 73 ? 0.727 6.351 -3.112 1.00 94.56 73 VAL A C 1
ATOM 534 O O . VAL A 1 73 ? -0.358 6.663 -3.604 1.00 94.56 73 VAL A O 1
ATOM 537 N N . GLN A 1 74 ? 0.980 6.430 -1.810 1.00 92.19 74 GLN A N 1
ATOM 538 C CA . GLN A 1 74 ? 0.043 6.989 -0.843 1.00 92.19 74 GLN A CA 1
ATOM 539 C C . GLN A 1 74 ? 0.373 8.458 -0.598 1.00 92.19 74 GLN A C 1
ATOM 541 O O . GLN A 1 74 ? 1.520 8.821 -0.327 1.00 92.19 74 GLN A O 1
ATOM 546 N N . MET A 1 75 ? -0.641 9.306 -0.712 1.00 93.31 75 MET A N 1
ATOM 547 C CA . MET A 1 75 ? -0.531 10.746 -0.534 1.00 93.31 75 MET A CA 1
ATOM 548 C C . MET A 1 75 ? -1.466 11.222 0.557 1.00 93.31 75 MET A C 1
ATOM 550 O O . MET A 1 75 ? -2.609 10.777 0.617 1.00 93.31 75 MET A O 1
ATOM 554 N N . ASN A 1 76 ? -1.022 12.170 1.367 1.00 91.06 76 ASN A N 1
ATOM 555 C CA . ASN A 1 76 ? -1.913 12.827 2.309 1.00 91.06 76 ASN A CA 1
ATOM 556 C C . ASN A 1 76 ? -2.762 13.916 1.632 1.00 91.06 76 ASN A C 1
ATOM 558 O O . ASN A 1 76 ? -2.630 14.218 0.442 1.00 91.06 76 ASN A O 1
ATOM 562 N N . GLU A 1 77 ? -3.649 14.525 2.417 1.00 91.31 77 GLU A N 1
ATOM 563 C CA . GLU A 1 77 ? -4.560 15.580 1.958 1.00 91.31 77 GLU A CA 1
ATOM 564 C C . GLU A 1 77 ? -3.855 16.872 1.514 1.00 91.31 77 GLU A C 1
ATOM 566 O O . GLU A 1 77 ? -4.444 17.656 0.769 1.00 91.31 77 GLU A O 1
ATOM 571 N N . ASP A 1 78 ? -2.611 17.083 1.946 1.00 92.31 78 ASP A N 1
ATOM 572 C CA . ASP A 1 78 ? -1.793 18.249 1.601 1.00 92.31 78 ASP A CA 1
ATOM 573 C C . ASP A 1 78 ? -1.014 18.033 0.286 1.00 92.31 78 ASP A C 1
ATOM 575 O O . ASP A 1 78 ? -0.484 18.977 -0.304 1.00 92.31 78 ASP A O 1
ATOM 579 N N . GLY A 1 79 ? -1.006 16.795 -0.221 1.00 90.81 79 GLY A N 1
ATOM 580 C CA . GLY A 1 79 ? -0.320 16.407 -1.447 1.00 90.81 79 GLY A CA 1
ATOM 581 C C . GLY A 1 79 ? 1.112 15.918 -1.247 1.00 90.81 79 GLY A C 1
ATOM 582 O O . GLY A 1 79 ? 1.813 15.709 -2.242 1.00 90.81 79 GLY A O 1
ATOM 583 N N . ASP A 1 80 ? 1.552 15.705 -0.006 1.00 92.19 80 ASP A N 1
ATOM 584 C CA . ASP A 1 80 ? 2.827 15.039 0.244 1.00 92.19 80 ASP A CA 1
ATOM 585 C C . ASP A 1 80 ? 2.670 13.527 0.063 1.00 92.19 80 ASP A C 1
ATOM 587 O O . ASP A 1 80 ? 1.621 12.945 0.343 1.00 92.19 80 ASP A O 1
ATOM 591 N N . LYS A 1 81 ? 3.726 12.883 -0.439 1.00 90.75 81 LYS A N 1
ATOM 592 C CA . LYS A 1 81 ? 3.778 11.427 -0.596 1.00 90.75 81 LYS A CA 1
ATOM 593 C C . LYS A 1 81 ? 4.296 10.819 0.702 1.00 90.75 81 LYS A C 1
ATOM 595 O O . LYS A 1 81 ? 5.500 10.875 0.955 1.00 90.75 81 LYS A O 1
ATOM 600 N N . ASP A 1 82 ? 3.395 10.252 1.490 1.00 84.81 82 ASP A N 1
ATOM 601 C CA . ASP A 1 82 ? 3.722 9.654 2.785 1.00 84.81 82 ASP A CA 1
ATOM 602 C C . ASP A 1 82 ? 4.403 8.291 2.610 1.00 84.81 82 ASP A C 1
ATOM 604 O O . ASP A 1 82 ? 5.351 7.973 3.329 1.00 84.81 82 ASP A O 1
ATOM 608 N N . ASP A 1 83 ? 3.963 7.507 1.619 1.00 86.81 83 ASP A N 1
ATOM 609 C CA . ASP A 1 83 ? 4.514 6.179 1.358 1.00 86.81 83 ASP A CA 1
ATOM 610 C C . ASP A 1 83 ? 4.522 5.816 -0.134 1.00 86.81 83 ASP A C 1
ATOM 612 O O . ASP A 1 83 ? 3.684 6.261 -0.922 1.00 86.81 83 ASP A O 1
ATOM 616 N N . VAL A 1 84 ? 5.505 5.006 -0.528 1.00 92.81 84 VAL A N 1
ATOM 617 C CA . VAL A 1 84 ? 5.637 4.460 -1.882 1.00 92.81 84 VAL A CA 1
ATOM 618 C C . VAL A 1 84 ? 6.083 3.011 -1.785 1.00 92.81 84 VAL A C 1
ATOM 620 O O . VAL A 1 84 ? 7.233 2.733 -1.431 1.00 92.81 84 VAL A O 1
ATOM 623 N N . THR A 1 85 ? 5.196 2.102 -2.172 1.00 91.38 85 THR A N 1
ATOM 624 C CA . THR A 1 85 ? 5.433 0.658 -2.172 1.00 91.38 85 THR A CA 1
ATOM 625 C C . THR A 1 85 ? 5.490 0.120 -3.596 1.00 91.38 85 THR A C 1
ATOM 627 O O . THR A 1 85 ? 4.881 0.673 -4.514 1.00 91.38 85 THR A O 1
ATOM 630 N N . ILE A 1 86 ? 6.273 -0.944 -3.786 1.00 94.50 86 ILE A N 1
ATOM 631 C CA . ILE A 1 86 ? 6.307 -1.709 -5.033 1.00 94.50 86 ILE A CA 1
ATOM 632 C C . ILE A 1 86 ? 6.410 -3.184 -4.668 1.00 94.50 86 ILE A C 1
ATOM 634 O O . ILE A 1 86 ? 7.428 -3.609 -4.116 1.00 94.50 86 ILE A O 1
ATOM 638 N N . ASP A 1 87 ? 5.368 -3.935 -4.994 1.00 93.19 87 ASP A N 1
ATOM 639 C CA . ASP A 1 87 ? 5.282 -5.369 -4.751 1.00 93.19 87 ASP A CA 1
ATOM 640 C C . ASP A 1 87 ? 5.745 -6.154 -5.982 1.00 93.19 87 ASP A C 1
ATOM 642 O O . ASP A 1 87 ? 5.655 -5.671 -7.110 1.00 93.19 87 ASP A O 1
ATOM 646 N N . GLY A 1 88 ? 6.232 -7.378 -5.772 1.00 92.88 88 GLY A N 1
ATOM 647 C CA . GLY A 1 88 ? 6.649 -8.288 -6.849 1.00 92.88 88 GLY A CA 1
ATOM 648 C C . GLY A 1 88 ? 8.121 -8.186 -7.263 1.00 92.88 88 GLY A C 1
ATOM 649 O O . GLY A 1 88 ? 8.598 -9.044 -7.999 1.00 92.88 88 GLY A O 1
ATOM 650 N N . ILE A 1 89 ? 8.875 -7.201 -6.762 1.00 93.94 89 ILE A N 1
ATOM 651 C CA . ILE A 1 89 ? 10.318 -7.106 -7.031 1.00 93.94 89 ILE A CA 1
ATOM 652 C C . ILE A 1 89 ? 11.070 -8.144 -6.181 1.00 93.94 89 ILE A C 1
ATOM 654 O O . ILE A 1 89 ? 10.938 -8.130 -4.953 1.00 93.94 89 ILE A O 1
ATOM 658 N N . PRO A 1 90 ? 11.886 -9.028 -6.787 1.00 93.81 90 PRO A N 1
ATOM 659 C CA . PRO A 1 90 ? 12.653 -10.010 -6.035 1.00 93.81 90 PRO A CA 1
ATOM 660 C C . PRO A 1 90 ? 13.735 -9.333 -5.186 1.00 93.81 90 PRO A C 1
ATOM 662 O O . PRO A 1 90 ? 14.310 -8.313 -5.566 1.00 93.81 90 PRO A O 1
ATOM 665 N N . ASN A 1 91 ? 14.089 -9.949 -4.055 1.00 91.25 91 ASN A N 1
ATOM 666 C CA . ASN A 1 91 ? 15.109 -9.418 -3.139 1.00 91.25 91 ASN A CA 1
ATOM 667 C C . ASN A 1 91 ? 16.501 -9.266 -3.785 1.00 91.25 91 ASN A C 1
ATOM 669 O O . ASN A 1 91 ? 17.322 -8.495 -3.294 1.00 91.25 91 ASN A O 1
ATOM 673 N N . THR A 1 92 ? 16.770 -9.983 -4.880 1.00 92.25 92 THR A N 1
ATOM 674 C CA . THR A 1 92 ? 18.003 -9.866 -5.675 1.00 92.25 92 THR A CA 1
ATOM 675 C C . THR A 1 92 ? 18.070 -8.576 -6.496 1.00 92.25 92 THR A C 1
ATOM 677 O O . THR A 1 92 ? 19.163 -8.148 -6.847 1.00 92.25 92 THR A O 1
ATOM 680 N N . ALA A 1 93 ? 16.930 -7.931 -6.763 1.00 95.06 93 ALA A N 1
ATOM 681 C CA . ALA A 1 93 ? 16.809 -6.702 -7.546 1.00 95.06 93 ALA A CA 1
ATOM 682 C C . ALA A 1 93 ? 16.451 -5.490 -6.662 1.00 95.06 93 ALA A C 1
ATOM 684 O O . ALA A 1 93 ? 15.651 -4.631 -7.038 1.00 95.06 93 ALA A O 1
ATOM 685 N N . TYR A 1 94 ? 17.036 -5.414 -5.461 1.00 94.56 94 TYR A N 1
ATOM 686 C CA . TYR A 1 94 ? 16.760 -4.336 -4.504 1.00 94.56 94 TYR A CA 1
ATOM 687 C C . TYR A 1 94 ? 17.014 -2.936 -5.091 1.00 94.56 94 TYR A C 1
ATOM 689 O O . TYR A 1 94 ? 16.204 -2.030 -4.874 1.00 94.56 94 TYR A O 1
ATOM 697 N N . ASP A 1 95 ? 18.086 -2.772 -5.871 1.00 95.38 95 ASP A N 1
ATOM 698 C CA . ASP A 1 95 ? 18.462 -1.485 -6.471 1.00 95.38 95 ASP A CA 1
ATOM 699 C C . ASP A 1 95 ? 17.452 -1.016 -7.526 1.00 95.38 95 ASP A C 1
ATOM 701 O O . ASP A 1 95 ? 17.087 0.162 -7.544 1.00 95.38 95 ASP A O 1
ATOM 705 N N . LEU A 1 96 ? 16.888 -1.944 -8.314 1.00 96.12 96 LEU A N 1
ATOM 706 C CA . LEU A 1 96 ? 15.775 -1.650 -9.223 1.00 96.12 96 LEU A CA 1
ATOM 707 C C . LEU A 1 96 ? 14.573 -1.108 -8.440 1.00 96.12 96 LEU A C 1
ATOM 709 O O . LEU A 1 96 ? 14.013 -0.069 -8.792 1.00 96.12 96 LEU A O 1
ATOM 713 N N . GLY A 1 97 ? 14.208 -1.774 -7.341 1.00 95.56 97 GLY A N 1
ATOM 714 C CA . GLY A 1 97 ? 13.119 -1.328 -6.475 1.00 95.56 97 GLY A CA 1
ATOM 715 C C . GLY A 1 97 ? 13.380 0.037 -5.840 1.00 95.56 97 GLY A C 1
ATOM 716 O O . GLY A 1 97 ? 12.481 0.877 -5.792 1.00 95.56 97 GLY A O 1
ATOM 717 N N . ALA A 1 98 ? 14.605 0.303 -5.385 1.00 96.00 98 ALA A N 1
ATOM 718 C CA . ALA A 1 98 ? 14.983 1.602 -4.834 1.00 96.00 98 ALA A CA 1
ATOM 719 C C . ALA A 1 98 ? 14.917 2.719 -5.891 1.00 96.00 98 ALA A C 1
ATOM 721 O O . ALA A 1 98 ? 14.333 3.774 -5.625 1.00 96.00 98 ALA A O 1
ATOM 722 N N . CYS A 1 99 ? 15.444 2.472 -7.094 1.00 97.88 99 CYS A N 1
ATOM 723 C CA . CYS A 1 99 ? 15.392 3.409 -8.214 1.00 97.88 99 CYS A CA 1
ATOM 724 C C . CYS A 1 99 ? 13.941 3.735 -8.604 1.00 97.88 99 CYS A C 1
ATOM 726 O O . CYS A 1 99 ? 13.556 4.907 -8.648 1.00 97.88 99 CYS A O 1
ATOM 728 N N . MET A 1 100 ? 13.099 2.710 -8.769 1.00 97.44 100 MET A N 1
ATOM 729 C CA . MET A 1 100 ? 11.686 2.876 -9.122 1.00 97.44 100 MET A CA 1
ATOM 730 C C . MET A 1 100 ? 10.897 3.647 -8.057 1.00 97.44 100 MET A C 1
ATOM 732 O O . MET A 1 100 ? 10.128 4.552 -8.388 1.00 97.44 100 MET A O 1
ATOM 736 N N . ARG A 1 101 ? 11.121 3.368 -6.763 1.00 96.88 101 ARG A N 1
ATOM 737 C CA . ARG A 1 101 ? 10.492 4.140 -5.675 1.00 96.88 101 ARG A CA 1
ATOM 738 C C . ARG A 1 101 ? 10.904 5.611 -5.722 1.00 96.88 101 ARG A C 1
ATOM 740 O O . ARG A 1 101 ? 10.064 6.482 -5.502 1.00 96.88 101 ARG A O 1
ATOM 747 N N . ASN A 1 102 ? 12.163 5.913 -6.039 1.00 96.50 102 ASN A N 1
ATOM 748 C CA . ASN A 1 102 ? 12.629 7.294 -6.186 1.00 96.50 102 ASN A CA 1
ATOM 749 C C . ASN A 1 102 ? 11.990 7.996 -7.394 1.00 96.50 102 ASN A C 1
ATOM 751 O O . ASN A 1 102 ? 11.601 9.162 -7.281 1.00 96.50 102 ASN A O 1
ATOM 755 N N . ALA A 1 103 ? 11.825 7.293 -8.519 1.00 96.38 103 ALA A N 1
ATOM 756 C CA . ALA A 1 103 ? 11.110 7.811 -9.683 1.00 96.38 103 ALA A CA 1
ATOM 757 C C . ALA A 1 103 ? 9.649 8.156 -9.333 1.00 96.38 103 ALA A C 1
ATOM 759 O O . ALA A 1 103 ? 9.218 9.293 -9.543 1.00 96.38 103 ALA A O 1
ATOM 760 N N . LEU A 1 104 ? 8.931 7.231 -8.683 1.00 96.31 104 LEU A N 1
ATOM 761 C CA . LEU A 1 104 ? 7.556 7.429 -8.204 1.00 96.31 104 LEU A CA 1
ATOM 762 C C . LEU A 1 104 ? 7.440 8.588 -7.204 1.00 96.31 104 LEU A C 1
ATOM 764 O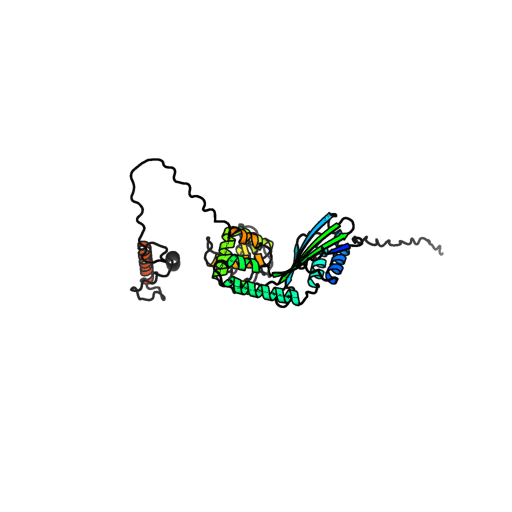 O . LEU A 1 104 ? 6.523 9.406 -7.296 1.00 96.31 104 LEU A O 1
ATOM 768 N N . ARG A 1 105 ? 8.388 8.719 -6.267 1.00 95.81 105 ARG A N 1
ATOM 769 C CA . ARG A 1 105 ? 8.418 9.835 -5.305 1.00 95.81 105 ARG A CA 1
ATOM 770 C C . ARG A 1 105 ? 8.583 11.188 -5.987 1.00 95.81 105 ARG A C 1
ATOM 772 O O . ARG A 1 105 ? 7.962 12.167 -5.574 1.00 95.81 105 ARG A O 1
ATOM 779 N N . ALA A 1 106 ? 9.384 11.251 -7.045 1.00 94.94 106 ALA A N 1
ATOM 780 C CA . ALA A 1 106 ? 9.619 12.481 -7.789 1.00 94.94 106 ALA A CA 1
ATOM 781 C C . ALA A 1 106 ? 8.523 12.808 -8.818 1.00 94.94 106 ALA A C 1
ATOM 783 O O . ALA A 1 106 ? 8.534 13.900 -9.386 1.00 94.94 106 ALA A O 1
ATOM 784 N N . MET A 1 107 ? 7.580 11.891 -9.057 1.00 94.38 107 MET A N 1
ATOM 785 C CA . MET A 1 107 ? 6.490 12.088 -10.007 1.00 94.38 107 MET A CA 1
ATOM 786 C C . MET A 1 107 ? 5.623 13.296 -9.608 1.00 94.38 107 MET A C 1
ATOM 788 O O . MET A 1 107 ? 5.098 13.323 -8.488 1.00 94.38 107 MET A O 1
ATOM 792 N N . PRO A 1 108 ? 5.443 14.302 -10.480 1.00 93.62 108 PRO A N 1
ATOM 793 C CA . PRO A 1 108 ? 4.534 15.404 -10.200 1.00 93.62 108 PRO A CA 1
ATOM 794 C C . PRO A 1 108 ? 3.083 14.918 -10.268 1.00 93.62 108 PRO A C 1
ATOM 796 O O . PRO A 1 108 ? 2.726 14.122 -11.133 1.00 93.62 108 PRO A O 1
ATOM 799 N N . ILE A 1 109 ? 2.241 15.425 -9.371 1.00 91.06 109 ILE A N 1
ATOM 800 C CA . ILE A 1 109 ? 0.810 15.114 -9.333 1.00 91.06 109 ILE A CA 1
ATOM 801 C C . ILE A 1 109 ? 0.050 16.394 -9.643 1.00 91.06 109 ILE A C 1
ATOM 803 O O . ILE A 1 109 ? 0.318 17.447 -9.060 1.00 91.06 109 ILE A O 1
ATOM 807 N N . ALA A 1 110 ? -0.877 16.323 -10.596 1.00 90.38 110 ALA A N 1
ATOM 808 C CA . ALA A 1 110 ? -1.699 17.470 -10.945 1.00 90.38 110 ALA A CA 1
ATOM 809 C C . ALA A 1 110 ? -2.600 17.860 -9.760 1.00 90.38 110 ALA A C 1
ATOM 811 O O . ALA A 1 110 ? -3.171 17.004 -9.083 1.00 90.38 110 ALA A O 1
ATOM 812 N N . LYS A 1 111 ? -2.751 19.171 -9.527 1.00 92.12 111 LYS A N 1
ATOM 813 C CA . LYS A 1 111 ? -3.528 19.703 -8.394 1.00 92.12 111 LYS A CA 1
ATOM 814 C C . LYS A 1 111 ? -4.998 19.290 -8.434 1.00 92.12 111 LYS A C 1
ATOM 816 O O . LYS A 1 111 ? -5.596 19.087 -7.387 1.00 92.12 111 LYS A O 1
ATOM 821 N N . GLU A 1 112 ? -5.571 19.182 -9.628 1.00 91.62 112 GLU A N 1
ATOM 822 C CA . GLU A 1 112 ? -7.001 18.931 -9.794 1.00 91.62 112 GLU A CA 1
ATOM 823 C C . GLU A 1 112 ? -7.409 17.491 -9.416 1.00 91.62 112 GLU A C 1
ATOM 825 O O . GLU A 1 112 ? -8.287 17.359 -8.563 1.00 91.62 112 GLU A O 1
ATOM 830 N N . PRO A 1 113 ? -6.746 16.419 -9.907 1.00 90.31 113 PRO A N 1
ATOM 831 C CA . PRO A 1 113 ? -6.980 15.061 -9.405 1.00 90.31 113 PRO A CA 1
ATOM 832 C C . PRO A 1 113 ? -6.786 14.931 -7.892 1.00 90.31 113 PRO A C 1
ATOM 834 O O . PRO A 1 113 ? -7.585 14.283 -7.223 1.00 90.31 113 PRO A O 1
ATOM 837 N N . LEU A 1 114 ? -5.759 15.587 -7.337 1.00 92.94 114 LEU A N 1
ATOM 838 C CA . LEU A 1 114 ? -5.534 15.602 -5.892 1.00 92.94 114 LEU A CA 1
ATOM 839 C C . LEU A 1 114 ? -6.712 16.252 -5.153 1.00 92.94 114 LEU A C 1
ATOM 841 O O . LEU A 1 114 ? -7.244 15.658 -4.220 1.00 92.94 114 LEU A O 1
ATOM 845 N N . ARG A 1 115 ? -7.158 17.436 -5.591 1.00 93.81 115 ARG A N 1
ATOM 846 C CA . ARG A 1 115 ? -8.300 18.150 -4.998 1.00 93.81 115 ARG A CA 1
ATOM 847 C C . ARG A 1 115 ? -9.563 17.285 -4.998 1.00 93.81 115 ARG A C 1
ATOM 849 O O . ARG A 1 115 ? -10.205 17.153 -3.960 1.00 93.81 115 ARG A O 1
ATOM 856 N N . GLN A 1 116 ? -9.882 16.661 -6.131 1.00 91.31 116 GLN A N 1
ATOM 857 C CA . GLN A 1 116 ? -11.040 15.771 -6.265 1.00 91.31 116 GLN A CA 1
ATOM 858 C C . GLN A 1 116 ? -10.921 14.525 -5.376 1.00 91.31 116 GLN A C 1
ATOM 860 O O . GLN A 1 116 ? -11.896 14.122 -4.737 1.00 91.31 116 GLN A O 1
ATOM 865 N N . GLY A 1 117 ? -9.724 13.938 -5.284 1.00 91.56 117 GLY A N 1
ATOM 866 C CA . GLY A 1 117 ? -9.443 12.820 -4.384 1.00 91.56 117 GLY A CA 1
ATOM 867 C C . GLY A 1 117 ? -9.648 13.182 -2.916 1.00 91.56 117 GLY A C 1
ATOM 868 O O . GLY A 1 117 ? -10.302 12.437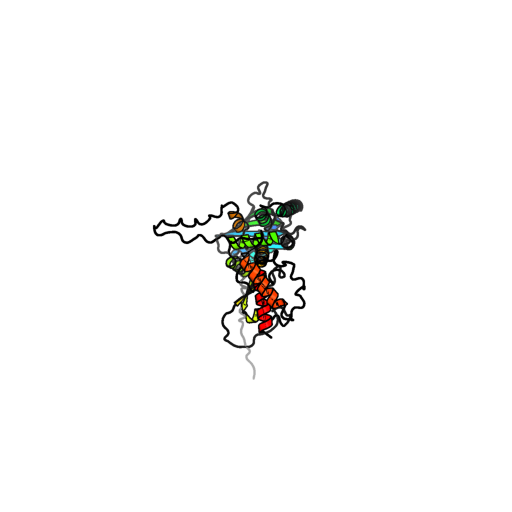 -2.192 1.00 91.56 117 GLY A O 1
ATOM 869 N N . VAL A 1 118 ? -9.163 14.352 -2.490 1.00 93.56 118 VAL A N 1
ATOM 870 C CA . VAL A 1 118 ? -9.349 14.870 -1.124 1.00 93.56 118 VAL A CA 1
ATOM 871 C C . VAL A 1 118 ? -10.822 15.125 -0.815 1.00 93.56 118 VAL A C 1
ATOM 873 O O . VAL A 1 118 ? -11.292 14.756 0.259 1.00 93.56 118 VAL A O 1
ATOM 876 N N . GLU A 1 119 ? -11.567 15.738 -1.735 1.00 92.81 119 GLU A N 1
ATOM 877 C CA . GLU A 1 119 ? -13.008 15.974 -1.568 1.00 92.81 119 GLU A CA 1
ATOM 878 C C . GLU A 1 119 ? -13.782 14.660 -1.447 1.00 92.81 119 GLU A C 1
ATOM 880 O O . GLU A 1 119 ? -14.612 14.511 -0.551 1.00 92.81 119 GLU A O 1
ATOM 885 N N . THR A 1 120 ? -13.454 13.680 -2.291 1.00 90.06 120 THR A N 1
ATOM 886 C CA . THR A 1 120 ? -14.052 12.342 -2.245 1.00 90.06 120 THR A CA 1
ATOM 887 C C . THR A 1 120 ? -13.718 11.633 -0.936 1.00 90.06 120 THR A C 1
ATOM 889 O O . THR A 1 120 ? -14.608 11.071 -0.305 1.0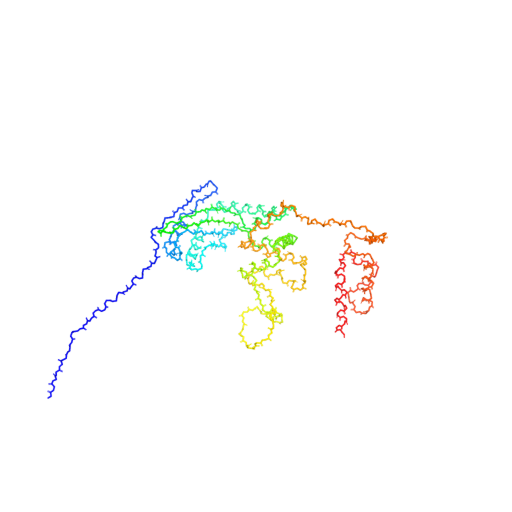0 90.06 120 THR A O 1
ATOM 892 N N . LEU A 1 121 ? -12.460 11.691 -0.494 1.00 89.38 121 LEU A N 1
ATOM 893 C CA . LEU A 1 121 ? -12.016 11.091 0.762 1.00 89.38 121 LEU A CA 1
ATOM 894 C C . LEU A 1 121 ? -12.765 11.696 1.954 1.00 89.38 121 LEU A C 1
ATOM 896 O O . LEU A 1 121 ? -13.306 10.956 2.770 1.00 89.38 121 LEU A O 1
ATOM 900 N N . LYS A 1 122 ? -12.854 13.030 2.031 1.00 89.12 122 LYS A N 1
ATOM 901 C CA . LYS A 1 122 ? -13.599 13.734 3.089 1.00 89.12 122 LYS A CA 1
ATOM 902 C C . LYS A 1 122 ? -15.074 13.360 3.080 1.00 89.12 122 LYS A C 1
ATOM 904 O O . LYS A 1 122 ? -15.599 12.950 4.107 1.00 89.12 122 LYS A O 1
ATOM 909 N N . TYR A 1 123 ? -15.705 13.404 1.907 1.00 87.44 123 TYR A N 1
ATOM 910 C CA . TYR A 1 123 ? -17.091 12.984 1.745 1.00 87.44 123 TYR A CA 1
ATOM 911 C C . TYR A 1 123 ? -17.305 11.555 2.257 1.00 87.44 123 TYR A C 1
ATOM 913 O O . TYR A 1 123 ? -18.230 11.301 3.028 1.00 87.44 123 TYR A O 1
ATOM 921 N N . GLN A 1 124 ? -16.441 10.618 1.868 1.00 84.31 124 GLN A N 1
ATOM 922 C CA . GLN A 1 124 ? -16.569 9.233 2.296 1.00 84.31 124 GLN A CA 1
ATOM 923 C C . GLN A 1 124 ? -16.329 9.056 3.801 1.00 84.31 124 GLN A C 1
ATOM 925 O O . GLN A 1 124 ? -17.040 8.264 4.414 1.00 84.31 124 GLN A O 1
ATOM 930 N N . LEU A 1 125 ? -15.382 9.786 4.399 1.00 80.56 125 LEU A N 1
ATOM 931 C CA . LEU A 1 125 ? -15.131 9.771 5.844 1.00 80.56 125 LEU A CA 1
ATOM 932 C C . LEU A 1 125 ? -16.324 10.301 6.641 1.00 80.56 125 LEU A C 1
ATOM 934 O O . LEU A 1 125 ? -16.758 9.639 7.584 1.00 80.56 125 LEU A O 1
ATOM 938 N N . ASP A 1 126 ? -16.891 11.438 6.232 1.00 81.19 126 ASP A N 1
ATOM 939 C CA . ASP A 1 126 ? -18.041 12.048 6.905 1.00 81.19 126 ASP A CA 1
ATOM 940 C C . ASP A 1 126 ? -19.229 11.067 6.919 1.00 81.19 126 ASP A C 1
ATOM 942 O O . ASP A 1 126 ? -19.804 10.763 7.968 1.00 81.19 126 ASP A O 1
ATOM 946 N N . HIS A 1 127 ? -19.502 10.439 5.772 1.00 77.06 127 HIS A N 1
ATOM 947 C CA . HIS A 1 127 ? -20.623 9.509 5.594 1.00 77.06 127 HIS A CA 1
ATOM 948 C C . HIS A 1 127 ? -20.322 8.068 6.037 1.00 77.06 127 HIS A C 1
ATOM 950 O O . HIS A 1 127 ? -21.224 7.220 6.054 1.00 77.06 127 HIS A O 1
ATOM 956 N N . ALA A 1 128 ? -19.074 7.748 6.390 1.00 70.25 128 ALA A N 1
ATOM 957 C CA . ALA A 1 128 ? -18.714 6.455 6.966 1.00 70.25 128 ALA A CA 1
ATOM 958 C C . ALA A 1 128 ? -19.191 6.324 8.420 1.00 70.25 128 ALA A C 1
ATOM 960 O O . ALA A 1 128 ? -19.244 5.215 8.937 1.00 70.25 128 ALA A O 1
ATOM 961 N N . SER A 1 129 ? -19.577 7.415 9.086 1.00 59.59 129 SER A N 1
ATOM 962 C CA . SER A 1 129 ? -20.047 7.387 10.478 1.00 59.59 129 SER A CA 1
ATOM 963 C C . SER A 1 129 ? -21.579 7.348 10.634 1.00 59.59 129 SER A C 1
ATOM 965 O O . SER A 1 129 ? -22.084 6.931 11.676 1.00 59.59 129 SER A O 1
ATOM 967 N N . GLU A 1 130 ? -22.335 7.722 9.595 1.00 65.50 130 GLU A N 1
ATOM 968 C CA . GLU A 1 130 ? -23.750 8.110 9.726 1.00 65.50 130 GLU A CA 1
ATOM 969 C C . GLU A 1 130 ? -24.781 6.962 9.654 1.00 65.50 130 GLU A C 1
ATOM 971 O O . GLU A 1 130 ? -25.938 7.150 10.030 1.00 65.50 130 GLU A O 1
ATOM 976 N N . GLN A 1 131 ? -24.424 5.758 9.190 1.00 53.97 131 GLN A N 1
ATOM 977 C CA . GLN A 1 131 ? -25.398 4.669 8.966 1.00 53.97 131 GLN A CA 1
ATOM 978 C C . GLN A 1 131 ? -25.064 3.391 9.745 1.00 53.97 131 GLN A C 1
ATOM 980 O O . GLN A 1 131 ? -23.917 3.104 10.030 1.00 53.97 131 GLN A O 1
ATOM 985 N N . HIS A 1 132 ? -26.062 2.572 10.095 1.00 51.81 132 HIS A N 1
ATOM 986 C CA . HIS A 1 132 ? -25.825 1.292 10.789 1.00 51.81 132 HIS A CA 1
ATOM 987 C C . HIS A 1 132 ? -25.206 0.200 9.883 1.00 51.81 132 HIS A C 1
ATOM 989 O O . HIS A 1 132 ? -24.641 -0.752 10.413 1.00 51.81 132 HIS A O 1
ATOM 995 N N . HIS A 1 133 ? -25.242 0.374 8.553 1.00 53.56 133 HIS A N 1
ATOM 996 C CA . HIS A 1 133 ? -24.541 -0.434 7.533 1.00 53.56 133 HIS A CA 1
ATOM 997 C C . HIS A 1 133 ? -23.173 0.174 7.137 1.00 53.56 133 HIS A C 1
ATOM 999 O O . HIS A 1 133 ? -22.725 0.072 5.998 1.00 53.56 133 HIS A O 1
ATOM 1005 N N . SER A 1 134 ? -22.535 0.896 8.062 1.00 67.12 134 SER A N 1
ATOM 1006 C CA . SER A 1 134 ? -21.376 1.760 7.808 1.00 67.12 134 SER A CA 1
ATOM 1007 C C . SER A 1 134 ? -20.023 1.072 7.760 1.00 67.12 134 SER A C 1
ATOM 1009 O O . SER A 1 134 ? -19.070 1.679 7.277 1.00 67.12 134 SER A O 1
ATOM 1011 N N . ILE A 1 135 ? -19.898 -0.153 8.268 1.00 72.88 135 ILE A N 1
ATOM 1012 C CA . ILE A 1 135 ? -18.579 -0.747 8.505 1.00 72.88 135 ILE A CA 1
ATOM 1013 C C . ILE A 1 135 ? -17.886 -1.066 7.184 1.00 72.88 135 ILE A C 1
ATOM 1015 O O . ILE A 1 135 ? -16.727 -0.700 7.022 1.00 72.88 135 ILE A O 1
ATOM 1019 N N . ALA A 1 136 ? -18.589 -1.639 6.203 1.00 76.44 136 ALA A N 1
ATOM 1020 C CA . ALA A 1 136 ? -18.008 -1.871 4.883 1.00 76.44 136 ALA A CA 1
ATOM 1021 C C . ALA A 1 136 ? -17.604 -0.570 4.175 1.00 76.44 136 ALA A C 1
ATOM 1023 O O . ALA A 1 136 ? -16.545 -0.512 3.552 1.00 76.44 136 ALA A O 1
ATOM 1024 N N . ARG A 1 137 ? -18.406 0.500 4.296 1.00 75.88 137 ARG A N 1
ATOM 1025 C CA . ARG A 1 137 ? -18.034 1.813 3.746 1.00 75.88 137 ARG A CA 1
ATOM 1026 C C . ARG A 1 137 ? -16.791 2.349 4.450 1.00 75.88 137 ARG A C 1
ATOM 1028 O O . ARG A 1 137 ? -15.858 2.736 3.767 1.00 75.88 137 ARG A O 1
ATOM 1035 N N . PHE A 1 138 ? -16.748 2.300 5.778 1.00 77.69 138 PHE A N 1
ATOM 1036 C CA . PHE A 1 138 ? -15.585 2.698 6.566 1.00 77.69 138 PHE A CA 1
ATOM 1037 C C . PHE A 1 138 ? -14.326 1.919 6.157 1.00 77.69 138 PHE A C 1
ATOM 1039 O O . PHE A 1 138 ? -13.304 2.527 5.860 1.00 77.69 138 PHE A O 1
ATOM 1046 N N . ILE A 1 139 ? -14.418 0.591 6.040 1.00 80.06 139 ILE A N 1
ATOM 1047 C CA . ILE A 1 139 ? -13.301 -0.271 5.628 1.00 80.06 139 ILE A CA 1
ATOM 1048 C C . ILE A 1 139 ? -12.815 0.068 4.217 1.00 80.06 139 ILE A C 1
ATOM 1050 O O . ILE A 1 139 ? -11.611 0.110 3.989 1.00 80.06 139 ILE A O 1
ATOM 1054 N N . ASN A 1 140 ? -13.724 0.348 3.280 1.00 80.19 140 ASN A N 1
ATOM 1055 C CA . ASN A 1 140 ? -13.364 0.710 1.906 1.00 80.19 140 ASN A CA 1
ATOM 1056 C C . ASN A 1 140 ? -12.635 2.055 1.791 1.00 80.19 140 ASN A C 1
ATOM 1058 O O . ASN A 1 140 ? -11.936 2.271 0.805 1.00 80.19 140 ASN A O 1
ATOM 1062 N N . VAL A 1 141 ? -12.794 2.951 2.767 1.00 82.75 141 VAL A N 1
ATOM 1063 C CA . VAL A 1 141 ? -12.143 4.272 2.769 1.00 82.75 141 VAL A CA 1
ATOM 1064 C C . VAL A 1 141 ? -10.708 4.197 3.280 1.00 82.75 141 VAL A C 1
ATOM 1066 O O . VAL A 1 141 ? -9.872 5.002 2.873 1.00 82.75 141 VAL A O 1
ATOM 1069 N N . ILE A 1 142 ? -10.399 3.225 4.145 1.00 79.94 142 ILE A N 1
ATOM 1070 C CA . ILE A 1 142 ? -9.079 3.095 4.783 1.00 79.94 142 ILE A CA 1
ATOM 1071 C C . ILE A 1 142 ? -7.934 2.974 3.762 1.00 79.94 142 ILE A C 1
ATOM 1073 O O . ILE A 1 142 ? -6.944 3.685 3.926 1.00 79.94 142 ILE A O 1
ATOM 1077 N N . PRO A 1 143 ? -8.039 2.167 2.683 1.00 79.19 143 PRO A N 1
ATOM 1078 C CA . PRO A 1 143 ? -6.996 2.091 1.657 1.00 79.19 143 PRO A CA 1
ATOM 1079 C C . PRO A 1 143 ? -6.785 3.384 0.850 1.00 79.19 143 PRO A C 1
ATOM 1081 O O . PRO A 1 143 ? -5.876 3.426 0.020 1.00 79.19 143 PRO A O 1
ATOM 1084 N N . GLY A 1 144 ? -7.627 4.404 1.047 1.00 87.25 144 GLY A N 1
ATOM 1085 C CA . GLY A 1 144 ? -7.596 5.679 0.341 1.00 87.25 144 GLY A CA 1
ATOM 1086 C C . GLY A 1 144 ? -8.380 5.701 -0.970 1.00 87.25 144 GLY A C 1
ATOM 1087 O O . GLY A 1 144 ? -8.814 4.677 -1.500 1.00 87.25 144 GLY A O 1
ATOM 1088 N N . VAL A 1 145 ? -8.535 6.906 -1.516 1.00 89.94 145 VAL A N 1
ATOM 1089 C CA . VAL A 1 145 ? -9.221 7.160 -2.786 1.00 89.94 145 VAL A CA 1
ATOM 1090 C C . VAL A 1 145 ? -8.198 7.170 -3.922 1.00 89.94 145 VAL A C 1
ATOM 1092 O O . VAL A 1 145 ? -7.306 8.023 -3.913 1.00 89.94 145 VAL A O 1
ATOM 1095 N N . PRO A 1 146 ? -8.292 6.265 -4.914 1.00 90.06 146 PRO A N 1
ATOM 1096 C CA . PRO A 1 146 ? -7.406 6.298 -6.070 1.00 90.06 146 PRO A CA 1
ATOM 1097 C C . PRO A 1 146 ? -7.695 7.534 -6.932 1.00 90.06 146 PRO A C 1
ATOM 1099 O O . PRO A 1 146 ? -8.839 7.785 -7.300 1.00 90.06 146 PRO A O 1
ATOM 1102 N N . ILE A 1 147 ? -6.647 8.285 -7.272 1.00 89.31 147 ILE A N 1
ATOM 1103 C CA . ILE A 1 147 ? -6.711 9.462 -8.157 1.00 89.31 147 ILE A CA 1
ATOM 1104 C C . ILE A 1 147 ? -6.014 9.233 -9.500 1.00 89.31 147 ILE A C 1
ATOM 1106 O O . ILE A 1 147 ? -6.292 9.933 -10.469 1.00 89.31 147 ILE A O 1
ATOM 1110 N N . ILE A 1 148 ? -5.099 8.263 -9.565 1.00 86.50 148 ILE A N 1
ATOM 1111 C CA . ILE A 1 148 ? -4.425 7.837 -10.794 1.00 86.50 148 ILE A CA 1
ATOM 1112 C C . ILE A 1 148 ? -4.342 6.316 -10.760 1.00 86.50 148 ILE A C 1
ATOM 1114 O O . ILE A 1 148 ? -3.855 5.748 -9.784 1.00 86.50 148 ILE A O 1
ATOM 1118 N N . VAL A 1 149 ? -4.794 5.673 -11.834 1.00 88.88 149 VAL A N 1
ATOM 1119 C CA . VAL A 1 149 ? -4.585 4.246 -12.091 1.00 88.88 149 VAL A CA 1
ATOM 1120 C C . VAL A 1 149 ? -4.084 4.126 -13.519 1.00 88.88 149 VAL A C 1
ATOM 1122 O O . VAL A 1 149 ? -4.824 4.392 -14.465 1.00 88.88 149 VAL A O 1
ATOM 1125 N N . SER A 1 150 ? -2.816 3.768 -13.669 1.00 90.81 150 SER A N 1
ATOM 1126 C CA . SER A 1 150 ? -2.159 3.638 -14.968 1.00 90.81 150 SER A CA 1
ATOM 1127 C C . SER A 1 150 ? -1.267 2.401 -14.988 1.00 90.81 150 SER A C 1
ATOM 1129 O O . SER A 1 150 ? -1.066 1.753 -13.963 1.00 90.81 150 SER A O 1
ATOM 1131 N N . GLN A 1 151 ? -0.760 2.044 -16.158 1.00 93.00 151 GLN A N 1
ATOM 1132 C CA . GLN A 1 151 ? 0.087 0.878 -16.356 1.00 93.00 151 GLN A CA 1
ATOM 1133 C C . GLN A 1 151 ? 1.194 1.235 -17.342 1.00 93.00 151 GLN A C 1
ATOM 1135 O O . GLN A 1 151 ? 0.931 1.670 -18.466 1.00 93.00 151 GLN A O 1
ATOM 1140 N N . LEU A 1 152 ? 2.437 1.053 -16.897 1.00 93.44 152 LEU A N 1
ATOM 1141 C CA . LEU A 1 152 ? 3.620 1.143 -17.743 1.00 93.44 152 LEU A CA 1
ATOM 1142 C C . LEU A 1 152 ? 4.056 -0.255 -18.151 1.00 93.44 15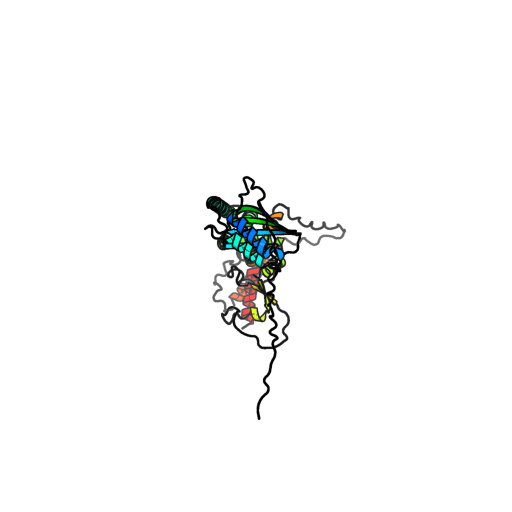2 LEU A C 1
ATOM 1144 O O . LEU A 1 152 ? 4.046 -1.175 -17.338 1.00 93.44 152 LEU A O 1
ATOM 1148 N N . VAL A 1 153 ? 4.469 -0.406 -19.400 1.00 95.88 153 VAL A N 1
ATOM 1149 C CA . VAL A 1 153 ? 5.092 -1.624 -19.905 1.00 95.88 153 VAL A CA 1
ATOM 1150 C C . VAL A 1 153 ? 6.464 -1.257 -20.449 1.00 95.88 153 VAL A C 1
ATOM 1152 O O . VAL A 1 153 ? 6.575 -0.412 -21.339 1.00 95.88 153 VAL A O 1
ATOM 1155 N N . PHE A 1 154 ? 7.501 -1.878 -19.899 1.00 96.00 154 PHE A N 1
ATOM 1156 C CA . PHE A 1 154 ? 8.885 -1.745 -20.333 1.00 96.00 154 PHE A CA 1
ATOM 1157 C C . PHE A 1 154 ? 9.307 -3.015 -21.065 1.00 96.00 154 PHE A C 1
ATOM 1159 O O . PHE A 1 154 ? 9.217 -4.114 -20.519 1.00 96.00 154 PHE A O 1
ATOM 1166 N N . GLU A 1 155 ? 9.796 -2.862 -22.287 1.00 95.56 155 GLU A N 1
ATOM 1167 C CA . GLU A 1 155 ? 10.320 -3.954 -23.101 1.00 95.56 155 GLU A CA 1
ATOM 1168 C C . GLU A 1 155 ? 11.809 -3.724 -23.354 1.00 95.56 155 GLU A C 1
ATOM 1170 O O . GLU A 1 155 ? 12.204 -2.666 -23.845 1.00 95.56 155 GLU A O 1
ATOM 1175 N N . ALA A 1 156 ? 12.639 -4.709 -23.022 1.00 91.94 156 ALA A N 1
ATOM 1176 C CA . ALA A 1 156 ? 14.079 -4.685 -23.264 1.00 91.94 156 ALA A CA 1
ATOM 1177 C C . ALA A 1 156 ? 14.571 -6.119 -23.451 1.00 91.94 156 ALA A C 1
ATOM 1179 O O . ALA A 1 156 ? 14.125 -6.980 -22.719 1.00 91.94 156 ALA A O 1
ATOM 1180 N N . GLU A 1 157 ? 15.438 -6.391 -24.425 1.00 86.94 157 GLU A N 1
ATOM 1181 C CA . GLU A 1 157 ? 16.022 -7.705 -24.787 1.00 86.94 157 GLU A CA 1
ATOM 1182 C C . GLU A 1 157 ? 15.698 -8.916 -23.874 1.00 86.94 157 GLU A C 1
ATOM 1184 O O . GLU A 1 157 ? 16.487 -9.298 -23.015 1.00 86.94 157 GLU A O 1
ATOM 1189 N N . GLY A 1 158 ? 14.546 -9.565 -24.091 1.00 91.19 158 GLY A N 1
ATOM 1190 C CA . GLY A 1 158 ? 14.137 -10.767 -23.343 1.00 91.19 158 GLY A CA 1
ATOM 1191 C C . GLY A 1 158 ? 13.405 -10.512 -22.017 1.00 91.19 158 GLY A C 1
ATOM 1192 O O . GLY A 1 158 ? 13.066 -11.465 -21.322 1.00 91.19 158 GLY A O 1
ATOM 1193 N N . TYR A 1 159 ? 13.121 -9.255 -21.692 1.00 95.19 159 TYR A N 1
ATOM 1194 C CA . TYR A 1 159 ? 12.411 -8.784 -20.508 1.00 95.19 159 TYR A CA 1
ATOM 1195 C C . TYR A 1 159 ? 11.162 -7.999 -20.914 1.00 95.19 159 TYR A C 1
ATOM 1197 O O . TYR A 1 159 ? 11.200 -7.106 -21.767 1.00 95.19 159 TYR A O 1
ATOM 1205 N N . THR A 1 160 ? 10.058 -8.297 -20.242 1.00 96.56 160 THR A N 1
ATOM 1206 C CA . THR A 1 160 ? 8.827 -7.510 -20.297 1.00 96.56 160 THR A CA 1
ATOM 1207 C C . THR A 1 160 ? 8.413 -7.208 -18.871 1.00 96.56 160 THR A C 1
ATOM 1209 O O . THR A 1 160 ? 8.000 -8.109 -18.148 1.00 96.56 160 THR A O 1
ATOM 1212 N N . ILE A 1 161 ? 8.532 -5.950 -18.458 1.00 96.38 161 ILE A N 1
ATOM 1213 C CA . ILE A 1 161 ? 8.166 -5.509 -17.114 1.00 96.38 161 ILE A CA 1
ATOM 1214 C C . ILE A 1 161 ? 6.879 -4.706 -17.204 1.00 96.38 161 ILE A C 1
ATOM 1216 O O . ILE A 1 161 ? 6.824 -3.674 -17.868 1.00 96.38 161 ILE A O 1
ATOM 1220 N N . VAL A 1 162 ? 5.855 -5.160 -16.501 1.00 96.50 162 VAL A N 1
ATOM 1221 C CA . VAL A 1 162 ? 4.582 -4.472 -16.345 1.00 96.50 162 VAL A CA 1
ATOM 1222 C C . VAL A 1 162 ? 4.556 -3.817 -14.971 1.00 96.50 162 VAL A C 1
ATOM 1224 O O . VAL A 1 162 ? 4.748 -4.480 -13.960 1.00 96.50 162 VAL A O 1
ATOM 1227 N N . LEU A 1 163 ? 4.317 -2.512 -14.928 1.00 96.06 163 LEU A N 1
ATOM 1228 C CA . LEU A 1 163 ? 4.251 -1.718 -13.707 1.00 96.06 163 LEU A CA 1
ATOM 1229 C C . LEU A 1 163 ? 2.886 -1.020 -13.630 1.00 96.06 163 LEU A C 1
ATOM 1231 O O . LEU A 1 163 ? 2.750 0.112 -14.113 1.00 96.06 163 LEU A O 1
ATOM 1235 N N . PRO A 1 164 ? 1.853 -1.661 -13.056 1.00 94.75 164 PRO A N 1
ATOM 1236 C CA . PRO A 1 164 ? 0.641 -0.966 -12.660 1.00 94.75 164 PRO A CA 1
ATOM 1237 C C . PRO A 1 164 ? 0.969 0.044 -11.556 1.00 94.75 164 PRO A C 1
ATOM 1239 O O . PRO A 1 164 ? 1.625 -0.286 -10.569 1.00 94.75 164 PRO A O 1
ATOM 1242 N N . VAL A 1 165 ? 0.520 1.285 -11.723 1.00 94.19 165 VAL A N 1
ATOM 1243 C CA . VAL A 1 165 ? 0.740 2.386 -10.783 1.00 94.19 165 VAL A CA 1
ATOM 1244 C C . VAL A 1 165 ? -0.606 2.895 -10.290 1.00 94.19 165 VAL A C 1
ATOM 1246 O O . VAL A 1 165 ? -1.413 3.405 -11.071 1.00 94.19 165 VAL A O 1
ATOM 1249 N N . ALA A 1 166 ? -0.822 2.804 -8.980 1.00 93.12 166 ALA A N 1
ATOM 1250 C CA . ALA A 1 166 ? -1.956 3.398 -8.290 1.00 93.12 166 ALA A CA 1
ATOM 1251 C C . ALA A 1 166 ? -1.483 4.544 -7.387 1.00 93.12 166 ALA A C 1
ATOM 1253 O O . ALA A 1 166 ? -0.700 4.334 -6.464 1.00 93.12 166 ALA A O 1
ATOM 1254 N N . VAL A 1 167 ? -1.984 5.756 -7.611 1.00 93.50 167 VAL A N 1
ATOM 1255 C CA . VAL A 1 167 ? -1.794 6.881 -6.684 1.00 93.50 167 VAL A CA 1
ATOM 1256 C C . VAL A 1 167 ? -3.083 7.074 -5.908 1.00 93.50 167 VAL A C 1
ATOM 1258 O O . VAL A 1 167 ? -4.142 7.239 -6.515 1.00 93.50 167 VAL A O 1
ATOM 1261 N N . LYS A 1 168 ? -3.000 7.049 -4.580 1.00 94.12 168 LYS A N 1
ATOM 1262 C CA . LYS A 1 168 ? -4.151 7.146 -3.682 1.00 94.12 168 LYS A CA 1
ATOM 1263 C C . LYS A 1 168 ? -3.983 8.311 -2.723 1.00 94.12 168 LYS A C 1
ATOM 1265 O O . LYS A 1 168 ? -2.898 8.514 -2.186 1.00 94.12 168 LYS A O 1
ATOM 1270 N N . VAL A 1 169 ? -5.070 9.030 -2.473 1.00 93.00 169 VAL A N 1
ATOM 1271 C CA . VAL A 1 169 ? -5.158 9.972 -1.358 1.00 93.00 169 VAL A CA 1
ATOM 1272 C C . VAL A 1 169 ? -5.653 9.200 -0.144 1.00 93.00 169 VAL A C 1
ATOM 1274 O O . VAL A 1 169 ? -6.751 8.644 -0.162 1.00 93.00 169 VAL A O 1
ATOM 1277 N N . VAL A 1 170 ? -4.834 9.140 0.895 1.00 89.69 170 VAL A N 1
ATOM 1278 C CA . VAL A 1 170 ? -5.118 8.452 2.152 1.00 89.69 170 VAL A CA 1
ATOM 1279 C C . VAL A 1 170 ? -5.344 9.475 3.254 1.00 89.69 170 VAL A C 1
ATOM 1281 O O . VAL A 1 170 ? -4.744 10.553 3.272 1.00 89.69 170 VAL A O 1
ATOM 1284 N N . ALA A 1 171 ? -6.230 9.145 4.187 1.00 85.19 171 ALA A N 1
ATOM 1285 C CA . ALA A 1 171 ? -6.358 9.931 5.401 1.00 85.19 171 ALA A CA 1
ATOM 1286 C C . ALA A 1 171 ? -5.289 9.505 6.403 1.00 85.19 171 ALA A C 1
ATOM 1288 O O . ALA A 1 171 ? -4.871 8.347 6.449 1.00 85.19 171 ALA A O 1
ATOM 1289 N N . LYS A 1 172 ? -4.882 10.455 7.242 1.00 77.44 172 LYS A N 1
ATOM 1290 C CA . LYS A 1 172 ? -3.974 10.179 8.352 1.00 77.44 172 LYS A CA 1
ATOM 1291 C C . LYS A 1 172 ? -4.590 9.107 9.271 1.00 77.44 172 LYS A C 1
ATOM 1293 O O . LYS A 1 172 ? -5.768 9.256 9.618 1.00 77.44 172 LYS A O 1
ATOM 1298 N N . PRO A 1 173 ? -3.847 8.055 9.670 1.00 66.81 173 PRO A N 1
ATOM 1299 C CA . PRO A 1 173 ? -4.359 6.969 10.510 1.00 66.81 173 PRO A CA 1
ATOM 1300 C C . PRO A 1 173 ? -5.102 7.452 11.761 1.00 66.81 173 PRO A C 1
ATOM 1302 O O . PRO A 1 173 ? -6.110 6.869 12.156 1.00 66.81 173 PRO A O 1
ATOM 1305 N N . GLU A 1 174 ? -4.655 8.562 12.349 1.00 67.00 174 GLU A N 1
ATOM 1306 C CA . GLU A 1 174 ? -5.258 9.188 13.524 1.00 67.00 174 GLU A CA 1
ATOM 1307 C C . GLU A 1 174 ? -6.725 9.565 13.291 1.00 67.00 174 GLU A C 1
ATOM 1309 O O . GLU A 1 174 ? -7.543 9.382 14.184 1.00 67.00 174 GLU A O 1
ATOM 1314 N N . LYS A 1 175 ? -7.102 9.987 12.075 1.00 70.31 175 LYS A N 1
ATOM 1315 C CA . LYS A 1 175 ? -8.496 10.329 11.744 1.00 70.31 175 LYS A CA 1
ATOM 1316 C C . LYS A 1 175 ? -9.431 9.119 11.788 1.00 70.31 175 LYS A C 1
ATOM 1318 O O . LYS A 1 175 ? -10.621 9.283 12.037 1.00 70.31 175 LYS A O 1
ATOM 1323 N N . PHE A 1 176 ? -8.909 7.914 11.558 1.00 67.31 176 PHE A N 1
ATOM 1324 C CA . PHE A 1 176 ? -9.682 6.677 11.687 1.00 67.31 176 PHE A CA 1
ATOM 1325 C C . PHE A 1 176 ? -9.741 6.189 13.139 1.00 67.31 176 PHE A C 1
ATOM 1327 O O . PHE A 1 176 ? -10.755 5.632 13.561 1.00 67.31 176 PHE A O 1
ATOM 1334 N N . ILE A 1 177 ? -8.658 6.397 13.895 1.00 61.53 177 ILE A N 1
ATOM 1335 C CA . ILE A 1 177 ? -8.489 5.911 15.273 1.00 61.53 177 ILE A CA 1
ATOM 1336 C C . ILE A 1 177 ? -9.205 6.810 16.289 1.00 61.53 177 ILE A C 1
ATOM 1338 O O . ILE A 1 177 ? -9.760 6.295 17.258 1.00 61.53 177 ILE A O 1
ATOM 1342 N N . ASP A 1 178 ? -9.276 8.119 16.036 1.00 59.53 178 ASP A N 1
ATOM 1343 C CA . ASP A 1 178 ? -10.106 9.069 16.794 1.00 59.53 178 ASP A CA 1
ATOM 1344 C C . ASP A 1 178 ? -11.616 8.842 16.573 1.00 59.53 178 ASP A C 1
ATOM 1346 O O . ASP A 1 178 ? -12.456 9.513 17.179 1.00 59.53 178 ASP A O 1
ATOM 1350 N N . GLY A 1 179 ? -11.976 7.879 15.719 1.00 58.91 179 GLY A N 1
ATOM 1351 C CA . GLY A 1 179 ? -13.344 7.438 15.504 1.00 58.91 179 GLY A CA 1
ATOM 1352 C C . GLY A 1 179 ? -14.017 6.879 16.764 1.00 58.91 179 GLY A C 1
ATOM 1353 O O . GLY A 1 179 ? -13.389 6.511 17.758 1.00 58.91 179 GLY A O 1
ATOM 1354 N N . ASP A 1 180 ? -15.348 6.789 16.705 1.00 69.44 180 ASP A N 1
ATOM 1355 C CA . ASP A 1 180 ? -16.182 6.204 17.757 1.00 69.44 180 ASP A CA 1
ATOM 1356 C C . ASP A 1 180 ? -15.621 4.837 18.194 1.00 69.44 180 ASP A C 1
ATOM 1358 O O . ASP A 1 180 ? -15.511 3.906 17.390 1.00 69.44 180 ASP A O 1
ATOM 1362 N N . LYS A 1 181 ? -15.295 4.689 19.488 1.00 76.06 181 LYS A N 1
ATOM 1363 C CA . LYS A 1 181 ? -14.832 3.422 20.087 1.00 76.06 181 LYS A CA 1
ATOM 1364 C C . LYS A 1 181 ? -15.744 2.257 19.714 1.00 76.06 181 LYS A C 1
ATOM 1366 O O . LYS A 1 181 ? -15.284 1.127 19.576 1.00 76.06 181 LYS A O 1
ATOM 1371 N N . ARG A 1 182 ? -17.039 2.522 19.530 1.00 77.81 182 ARG A N 1
ATOM 1372 C CA . ARG A 1 182 ? -18.011 1.527 19.083 1.00 77.81 182 ARG A CA 1
ATOM 1373 C C . ARG A 1 182 ? -17.736 1.044 17.659 1.00 77.81 182 ARG A C 1
ATOM 1375 O O . ARG A 1 182 ? -17.890 -0.145 17.405 1.00 77.81 182 ARG A O 1
ATOM 1382 N N . THR A 1 183 ? -17.324 1.921 16.747 1.00 78.75 183 THR A N 1
ATOM 1383 C CA . THR A 1 183 ? -16.928 1.554 15.379 1.00 78.75 183 THR A CA 1
ATOM 1384 C C . THR A 1 183 ? -15.681 0.684 15.404 1.00 78.75 183 THR A C 1
ATOM 1386 O O . THR A 1 183 ? -15.700 -0.390 14.812 1.00 78.75 183 THR A O 1
ATOM 1389 N N . MET A 1 184 ? -14.651 1.066 16.167 1.00 81.12 184 MET A N 1
ATOM 1390 C CA . MET A 1 184 ? -13.445 0.241 16.320 1.00 81.12 184 MET A CA 1
ATOM 1391 C C . MET A 1 184 ? -13.761 -1.129 16.924 1.00 81.12 184 MET A C 1
ATOM 1393 O O . MET A 1 184 ? -13.295 -2.139 16.410 1.00 81.12 184 MET A O 1
ATOM 1397 N N . ALA A 1 185 ? -14.618 -1.193 17.948 1.00 82.56 185 ALA A N 1
ATOM 1398 C CA . ALA A 1 185 ? -15.064 -2.465 18.513 1.00 82.56 185 ALA A CA 1
ATOM 1399 C C . ALA A 1 185 ? -15.750 -3.354 17.468 1.00 82.56 185 ALA A C 1
ATOM 1401 O O . ALA A 1 185 ? -15.472 -4.547 17.397 1.00 82.56 185 ALA A O 1
ATOM 1402 N N . LYS A 1 186 ? -16.636 -2.782 16.641 1.00 84.06 186 LYS A N 1
ATOM 1403 C CA . LYS A 1 186 ? -17.325 -3.542 15.594 1.00 84.06 186 LYS A CA 1
ATOM 1404 C C . LYS A 1 186 ? -16.372 -3.999 14.491 1.00 84.06 186 LYS A C 1
ATOM 1406 O O . LYS A 1 186 ? -16.478 -5.142 14.069 1.00 84.06 186 LYS A O 1
ATOM 1411 N N . VAL A 1 187 ? -15.450 -3.140 14.050 1.00 83.62 187 VAL A N 1
ATOM 1412 C CA . VAL A 1 187 ? -14.415 -3.503 13.068 1.00 83.62 187 VAL A CA 1
ATOM 1413 C C . VAL A 1 187 ? -13.556 -4.635 13.615 1.00 83.62 187 VAL A C 1
ATOM 1415 O O . VAL A 1 187 ? -13.360 -5.628 12.929 1.00 83.62 187 VAL A O 1
ATOM 1418 N N . GLY A 1 188 ? -13.087 -4.532 14.858 1.00 85.06 188 GLY A N 1
ATOM 1419 C CA . GLY A 1 188 ? -12.254 -5.576 15.438 1.00 85.06 188 GLY A CA 1
ATOM 1420 C C . GLY A 1 188 ? -12.997 -6.879 15.656 1.00 85.06 188 GLY A C 1
ATOM 1421 O O . GLY A 1 188 ? -12.452 -7.920 15.317 1.00 85.06 188 GLY A O 1
ATOM 1422 N N . GLN A 1 189 ? -14.247 -6.841 16.129 1.00 86.00 189 GLN A N 1
ATOM 1423 C CA . GLN A 1 189 ? -15.065 -8.051 16.221 1.00 86.00 189 GLN A CA 1
ATOM 1424 C C . GLN A 1 189 ? -15.249 -8.696 14.846 1.00 86.00 189 GLN A C 1
ATOM 1426 O O . GLN A 1 189 ? -15.014 -9.888 14.699 1.00 86.00 189 GLN A O 1
ATOM 1431 N N . LEU A 1 190 ? -15.583 -7.896 13.831 1.00 85.56 190 LEU A N 1
ATOM 1432 C CA . LEU A 1 190 ? -15.740 -8.363 12.460 1.00 85.56 190 LEU A CA 1
ATOM 1433 C C . LEU A 1 190 ? -14.452 -9.036 11.952 1.00 85.56 190 LEU A C 1
ATOM 1435 O O . LEU A 1 190 ? -14.496 -10.150 11.440 1.00 85.56 190 LEU A O 1
ATOM 1439 N N . VAL A 1 191 ? -13.293 -8.402 12.138 1.00 84.25 191 VAL A N 1
ATOM 1440 C CA . VAL A 1 191 ? -12.005 -8.954 11.688 1.00 84.25 191 VAL A CA 1
ATOM 1441 C C . VAL A 1 191 ? -11.643 -10.227 12.462 1.00 84.25 191 VAL A C 1
ATOM 1443 O O . VAL A 1 191 ? -11.167 -11.182 11.849 1.00 84.25 191 VAL A O 1
ATOM 1446 N N . ILE A 1 192 ? -11.900 -10.280 13.775 1.00 86.00 192 ILE A N 1
ATOM 1447 C CA . ILE A 1 192 ? -11.728 -11.498 14.588 1.00 86.00 192 ILE A CA 1
ATOM 1448 C C . ILE A 1 192 ? -12.601 -12.626 14.041 1.00 86.00 192 ILE A C 1
ATOM 1450 O O . ILE A 1 192 ? -12.105 -13.735 13.871 1.00 86.00 192 ILE A O 1
ATOM 1454 N N . ASP A 1 193 ? -13.869 -12.347 13.745 1.00 86.56 193 ASP A N 1
ATOM 1455 C CA . ASP A 1 193 ? -14.820 -13.353 13.272 1.00 86.56 193 ASP A CA 1
ATOM 1456 C C . ASP A 1 193 ? -14.428 -13.920 11.895 1.00 86.56 193 ASP A C 1
ATOM 1458 O O . ASP A 1 193 ? -14.746 -15.070 11.594 1.00 86.56 193 ASP A O 1
ATOM 1462 N N . MET A 1 194 ? -13.726 -13.143 11.060 1.00 84.25 194 MET A N 1
ATOM 1463 C CA . MET A 1 194 ? -13.353 -13.556 9.699 1.00 84.25 194 MET A CA 1
ATOM 1464 C C . MET A 1 194 ? -11.949 -14.128 9.560 1.00 84.25 194 MET A C 1
ATOM 1466 O O . MET A 1 194 ? -11.778 -15.160 8.917 1.00 84.25 194 MET A O 1
ATOM 1470 N N . LEU A 1 195 ? -10.941 -13.449 10.106 1.00 85.62 195 LEU A N 1
ATOM 1471 C CA . LEU A 1 195 ? -9.543 -13.871 9.980 1.00 85.62 195 LEU A CA 1
ATOM 1472 C C . LEU A 1 195 ? -9.101 -14.718 11.174 1.00 85.62 195 LEU A C 1
ATOM 1474 O O . LEU A 1 195 ? -8.207 -15.550 11.048 1.00 85.62 195 LEU A O 1
ATOM 1478 N N . GLY A 1 196 ? -9.726 -14.524 12.334 1.00 88.56 196 GLY A N 1
ATOM 1479 C CA . GLY A 1 196 ? -9.230 -15.050 13.596 1.00 88.56 196 GLY A CA 1
ATOM 1480 C C . GLY A 1 196 ? -8.085 -14.207 14.158 1.00 88.56 196 GLY A C 1
ATOM 1481 O O . GLY A 1 196 ? -7.311 -13.571 13.444 1.00 88.56 196 GLY A O 1
ATOM 1482 N N . TYR A 1 197 ? -7.959 -14.210 15.483 1.00 83.00 197 TYR A N 1
ATOM 1483 C CA . TYR A 1 197 ? -6.943 -13.426 16.190 1.00 83.00 197 TYR A CA 1
ATOM 1484 C C . TYR A 1 197 ? -5.503 -13.806 15.798 1.00 83.00 197 TYR A C 1
ATOM 1486 O O . TYR A 1 197 ? -4.642 -12.936 15.651 1.00 83.00 197 TYR A O 1
ATOM 1494 N N . ASP A 1 198 ? -5.238 -15.098 15.599 1.00 82.44 198 ASP A N 1
ATOM 1495 C CA . ASP A 1 198 ? -3.894 -15.595 15.296 1.00 82.44 198 ASP A CA 1
ATOM 1496 C C . ASP A 1 198 ? -3.386 -15.148 13.924 1.00 82.44 198 ASP A C 1
ATOM 1498 O O . ASP A 1 198 ? -2.206 -14.810 13.793 1.00 82.44 198 ASP A O 1
ATOM 1502 N N . GLU A 1 199 ? -4.269 -15.087 12.927 1.00 86.12 199 GLU A N 1
ATOM 1503 C CA . GLU A 1 199 ? -3.940 -14.618 11.579 1.00 86.12 199 GLU A CA 1
ATOM 1504 C C . GLU A 1 199 ? -3.624 -13.119 11.587 1.00 86.12 199 GLU A C 1
ATOM 1506 O O . GLU A 1 199 ? -2.599 -12.695 11.054 1.00 86.12 199 GLU A O 1
ATOM 1511 N N . ILE A 1 200 ? -4.439 -12.317 12.285 1.00 82.56 200 ILE A N 1
ATOM 1512 C CA . ILE A 1 200 ? -4.206 -10.873 12.459 1.00 82.56 200 ILE A CA 1
ATOM 1513 C C . ILE A 1 200 ? -2.820 -10.628 13.062 1.00 82.56 200 ILE A C 1
ATOM 1515 O O . ILE A 1 200 ? -2.053 -9.795 12.575 1.00 82.56 200 ILE A O 1
ATOM 1519 N N . MET A 1 201 ? -2.475 -11.377 14.111 1.00 82.56 201 MET A N 1
ATOM 1520 C CA . MET A 1 201 ? -1.181 -11.249 14.773 1.00 82.56 201 MET A CA 1
ATOM 1521 C C . MET A 1 201 ? -0.020 -11.744 13.911 1.00 82.56 201 MET A C 1
ATOM 1523 O O . MET A 1 201 ? 1.060 -11.161 13.963 1.00 82.56 201 MET A O 1
ATOM 1527 N N . THR A 1 202 ? -0.236 -12.779 13.099 1.00 84.94 202 THR A N 1
ATOM 1528 C CA . THR A 1 202 ? 0.763 -13.286 12.149 1.00 84.94 202 THR A CA 1
ATOM 1529 C C . THR A 1 202 ? 1.074 -12.242 11.080 1.00 84.94 202 THR A C 1
ATOM 1531 O O . THR A 1 202 ? 2.242 -11.947 10.835 1.00 84.94 202 THR A O 1
ATOM 1534 N N . ARG A 1 203 ? 0.050 -11.597 10.511 1.00 84.19 203 ARG A N 1
ATOM 1535 C CA . ARG A 1 203 ? 0.224 -10.497 9.548 1.00 84.19 203 ARG A CA 1
ATOM 1536 C C . ARG A 1 203 ? 0.911 -9.288 10.185 1.00 84.19 203 ARG A C 1
ATOM 1538 O O . ARG A 1 203 ? 1.833 -8.724 9.602 1.00 84.19 203 ARG A O 1
ATOM 1545 N N . ALA A 1 204 ? 0.537 -8.933 11.415 1.00 78.94 204 ALA A N 1
ATOM 1546 C CA . ALA A 1 204 ? 1.204 -7.870 12.166 1.00 78.94 204 ALA A CA 1
ATOM 1547 C C . ALA A 1 204 ? 2.684 -8.188 12.468 1.00 78.94 204 ALA A C 1
ATOM 1549 O O . ALA A 1 204 ? 3.522 -7.287 12.497 1.00 78.94 204 ALA A O 1
ATOM 1550 N N . GLU A 1 205 ? 3.031 -9.459 12.671 1.00 80.12 205 GLU A N 1
ATOM 1551 C CA . GLU A 1 205 ? 4.416 -9.906 12.850 1.00 80.12 205 GLU A CA 1
ATOM 1552 C C . GLU A 1 205 ? 5.215 -9.852 11.541 1.00 80.12 205 GLU A C 1
ATOM 1554 O O . GLU A 1 205 ? 6.353 -9.379 11.546 1.00 80.12 205 GLU A O 1
ATOM 1559 N N . GLN A 1 206 ? 4.609 -10.229 10.409 1.00 80.06 206 GLN A N 1
ATOM 1560 C CA . GLN A 1 206 ? 5.235 -10.157 9.081 1.00 80.06 206 GLN A CA 1
ATOM 1561 C C . GLN A 1 206 ? 5.655 -8.733 8.702 1.00 80.06 206 GLN A C 1
ATOM 1563 O O . GLN A 1 206 ? 6.740 -8.538 8.157 1.00 80.06 206 GLN A O 1
ATOM 1568 N N . ILE A 1 207 ? 4.845 -7.732 9.051 1.00 74.00 207 ILE A N 1
ATOM 1569 C CA . ILE A 1 207 ? 5.183 -6.316 8.829 1.00 74.00 207 ILE A CA 1
ATOM 1570 C C . ILE A 1 207 ? 6.021 -5.707 9.966 1.00 74.00 207 ILE A C 1
ATOM 1572 O O . ILE A 1 207 ? 6.276 -4.503 9.995 1.00 74.00 207 ILE A O 1
ATOM 1576 N N . GLY A 1 208 ? 6.454 -6.525 10.932 1.00 71.38 208 GLY A N 1
ATOM 1577 C CA . GLY A 1 208 ? 7.322 -6.107 12.031 1.00 71.38 208 GLY A CA 1
ATOM 1578 C C . GLY A 1 208 ? 6.658 -5.167 13.037 1.00 71.38 208 GLY A C 1
ATOM 1579 O O . GLY A 1 208 ? 7.359 -4.430 13.736 1.00 71.38 208 GLY A O 1
ATOM 1580 N N . TRP A 1 209 ? 5.326 -5.161 13.117 1.00 74.00 209 TRP A N 1
ATOM 1581 C CA . TRP A 1 209 ? 4.561 -4.409 14.117 1.00 74.00 209 TRP A CA 1
ATOM 1582 C C . TRP A 1 209 ? 4.399 -5.181 15.415 1.00 74.00 209 TRP A C 1
ATOM 1584 O O . TRP A 1 209 ? 4.285 -4.574 16.475 1.00 74.00 209 TRP A O 1
ATOM 1594 N N . VAL A 1 210 ? 4.430 -6.508 15.338 1.00 71.88 210 VAL A N 1
ATOM 1595 C CA . VAL A 1 210 ? 4.479 -7.414 16.482 1.00 71.88 210 VAL A CA 1
ATOM 1596 C C . VAL A 1 210 ? 5.798 -8.170 16.431 1.00 71.88 210 VAL A C 1
ATOM 1598 O O . VAL A 1 210 ? 6.238 -8.604 15.373 1.00 71.88 210 VAL A O 1
ATOM 1601 N N . LYS A 1 211 ? 6.438 -8.355 17.582 1.00 68.19 211 LYS A N 1
ATOM 1602 C CA . LYS A 1 211 ? 7.545 -9.295 17.737 1.00 68.19 211 LYS A CA 1
ATOM 1603 C C . LYS A 1 211 ? 7.258 -10.267 18.856 1.00 68.19 211 LYS A C 1
ATOM 1605 O O . LYS A 1 211 ? 6.847 -9.882 19.950 1.00 68.19 211 LYS A O 1
ATOM 1610 N N . THR A 1 212 ? 7.567 -11.524 18.603 1.00 64.12 212 THR A N 1
ATOM 1611 C CA . THR A 1 212 ? 7.595 -12.559 19.626 1.00 64.12 212 THR A CA 1
ATOM 1612 C C . THR A 1 212 ? 8.866 -12.396 20.476 1.00 64.12 212 THR A C 1
ATOM 1614 O O . THR A 1 212 ? 9.985 -12.546 19.986 1.00 64.12 212 THR A O 1
ATOM 1617 N N . VAL A 1 213 ? 8.721 -12.036 21.755 1.00 57.97 213 VAL A N 1
ATOM 1618 C CA . VAL A 1 213 ? 9.835 -11.828 22.703 1.00 57.97 213 VAL A CA 1
ATOM 1619 C C . VAL A 1 213 ? 9.722 -12.764 23.902 1.00 57.97 213 VAL A C 1
ATOM 1621 O O . VAL A 1 213 ? 8.632 -13.192 24.262 1.00 57.97 213 VAL A O 1
ATOM 1624 N N . ARG A 1 214 ? 10.847 -13.104 24.542 1.00 48.72 214 ARG A N 1
ATOM 1625 C CA . ARG A 1 214 ? 10.834 -13.941 25.756 1.00 48.72 214 ARG A CA 1
ATOM 1626 C C . ARG A 1 214 ? 10.132 -13.231 26.914 1.00 48.72 214 ARG A C 1
ATOM 1628 O O . ARG A 1 214 ? 10.306 -12.023 27.083 1.00 48.72 214 ARG A O 1
ATOM 1635 N N . TYR A 1 215 ? 9.387 -13.989 27.715 1.00 45.19 215 TYR A N 1
ATOM 1636 C CA . TYR A 1 215 ? 8.571 -13.492 28.824 1.00 45.19 215 TYR A CA 1
ATOM 1637 C C . TYR A 1 215 ? 9.369 -12.634 29.817 1.00 45.19 215 TYR A C 1
ATOM 1639 O O . TYR A 1 215 ? 8.905 -11.558 30.192 1.00 45.19 215 TYR A O 1
ATOM 1647 N N . GLU A 1 216 ? 10.607 -13.023 30.154 1.00 49.03 216 GLU A N 1
ATOM 1648 C CA . GLU A 1 216 ? 11.444 -12.254 31.089 1.00 49.03 216 GLU A CA 1
ATOM 1649 C C . GLU A 1 216 ? 11.802 -10.853 30.561 1.00 49.03 216 GLU A C 1
ATOM 1651 O O . GLU A 1 216 ? 11.966 -9.921 31.344 1.00 49.03 216 GLU A O 1
ATOM 1656 N N . ARG A 1 217 ? 11.866 -10.662 29.233 1.00 45.12 217 ARG A N 1
ATOM 1657 C CA . ARG A 1 217 ? 12.093 -9.339 28.618 1.00 45.12 217 ARG A CA 1
ATOM 1658 C C . ARG A 1 217 ? 10.838 -8.476 28.558 1.00 45.12 217 ARG A C 1
ATOM 1660 O O . ARG A 1 217 ? 10.957 -7.266 28.412 1.00 45.12 217 ARG A O 1
ATOM 1667 N N . ALA A 1 218 ? 9.650 -9.071 28.632 1.00 45.41 218 ALA A N 1
ATOM 1668 C CA . ALA A 1 218 ? 8.389 -8.340 28.538 1.00 45.41 218 ALA A CA 1
ATOM 1669 C C . ALA A 1 218 ? 7.929 -7.755 29.889 1.00 45.41 218 ALA A C 1
ATOM 1671 O O . ALA A 1 218 ? 7.073 -6.874 29.899 1.00 45.41 218 ALA A O 1
ATOM 1672 N N . GLN A 1 219 ? 8.471 -8.236 31.018 1.00 41.34 219 GLN A N 1
ATOM 1673 C CA . GLN A 1 219 ? 7.964 -7.937 32.366 1.00 41.34 219 GLN A CA 1
ATOM 1674 C C . GLN A 1 219 ? 8.748 -6.908 33.193 1.00 41.34 219 GLN A C 1
ATOM 1676 O O . GLN A 1 219 ? 8.320 -6.604 34.306 1.00 41.34 219 GLN A O 1
ATOM 1681 N N . SER A 1 220 ? 9.841 -6.306 32.711 1.00 38.97 220 SER A N 1
ATOM 1682 C CA . SER A 1 220 ? 10.555 -5.285 33.501 1.00 38.97 220 SER A CA 1
ATOM 1683 C C . SER A 1 220 ? 9.829 -3.925 33.496 1.00 38.97 220 SER A C 1
ATOM 1685 O O . SER A 1 220 ? 10.334 -2.926 32.995 1.00 38.97 220 SER A O 1
ATOM 1687 N N . ALA A 1 221 ? 8.626 -3.868 34.071 1.00 42.94 221 ALA A N 1
ATOM 1688 C CA . ALA A 1 221 ? 7.872 -2.636 34.314 1.00 42.94 221 ALA A CA 1
ATOM 1689 C C . ALA A 1 221 ? 8.428 -1.816 35.501 1.00 42.94 221 ALA A C 1
ATOM 1691 O O . ALA A 1 221 ? 7.999 -0.685 35.726 1.00 42.94 221 ALA A O 1
ATOM 1692 N N . ALA A 1 222 ? 9.387 -2.367 36.256 1.00 41.94 222 ALA A N 1
ATOM 1693 C CA . ALA A 1 222 ? 9.988 -1.707 37.416 1.00 41.94 222 ALA A CA 1
ATOM 1694 C C . ALA A 1 222 ? 11.030 -0.633 37.051 1.00 41.94 222 ALA A C 1
ATOM 1696 O O . ALA A 1 222 ? 11.321 0.232 37.873 1.00 41.94 222 ALA A O 1
ATOM 1697 N N . GLU A 1 223 ? 11.546 -0.616 35.819 1.00 38.75 223 GLU A N 1
ATOM 1698 C CA . GLU A 1 223 ? 12.507 0.395 35.377 1.00 38.75 223 GLU A CA 1
ATOM 1699 C C . GLU A 1 223 ? 12.077 0.973 34.027 1.00 38.75 223 GLU A C 1
ATOM 1701 O O . GLU A 1 223 ? 12.037 0.289 33.010 1.00 38.75 223 GLU A O 1
ATOM 1706 N N . LYS A 1 224 ? 11.711 2.261 34.035 1.00 40.59 224 LYS A N 1
ATOM 1707 C CA . LYS A 1 224 ? 11.180 3.046 32.907 1.00 40.59 224 LYS A CA 1
ATOM 1708 C C . LYS A 1 224 ? 12.192 3.227 31.758 1.00 40.59 224 LYS A C 1
ATOM 1710 O O . LYS A 1 224 ? 12.595 4.354 31.470 1.00 40.59 224 LYS A O 1
ATOM 1715 N N . ARG A 1 225 ? 12.625 2.160 31.088 1.00 36.56 225 ARG A N 1
ATOM 1716 C CA . ARG A 1 225 ? 13.472 2.236 29.885 1.00 36.56 225 ARG A CA 1
ATOM 1717 C C . ARG A 1 225 ? 12.918 1.336 28.779 1.00 36.56 225 ARG A C 1
ATOM 1719 O O . ARG A 1 225 ? 12.629 0.168 29.007 1.00 36.56 225 ARG A O 1
ATOM 1726 N N . PHE A 1 226 ? 12.762 1.893 27.574 1.00 35.28 226 PHE A N 1
ATOM 1727 C CA . PHE A 1 226 ? 12.458 1.117 26.367 1.00 35.28 226 PHE A CA 1
ATOM 1728 C C . PHE A 1 226 ? 13.661 0.240 25.994 1.00 35.28 226 PHE A C 1
ATOM 1730 O O . PHE A 1 226 ? 14.810 0.660 26.113 1.00 35.28 226 PHE A O 1
ATOM 1737 N N . ILE A 1 227 ? 13.375 -0.977 25.531 1.00 37.69 227 ILE A N 1
ATOM 1738 C CA . ILE A 1 227 ? 14.352 -2.027 25.225 1.00 37.69 227 ILE A CA 1
ATOM 1739 C C . ILE A 1 227 ? 15.206 -1.602 24.018 1.00 37.69 227 ILE A C 1
ATOM 1741 O O . ILE A 1 227 ? 14.767 -1.694 22.873 1.00 37.69 227 ILE A O 1
ATOM 1745 N N . GLY A 1 228 ? 16.417 -1.118 24.290 1.00 36.47 228 GLY A N 1
ATOM 1746 C CA . GLY A 1 228 ? 17.405 -0.714 23.285 1.00 36.47 228 GLY A CA 1
ATOM 1747 C C . GLY A 1 228 ? 18.853 -0.721 23.784 1.00 36.47 228 GLY A C 1
ATOM 1748 O O . GLY A 1 228 ? 19.744 -0.969 22.984 1.00 36.47 228 GLY A O 1
ATOM 1749 N N . ASP A 1 229 ? 19.094 -0.572 25.091 1.00 36.88 229 ASP A N 1
ATOM 1750 C CA . ASP A 1 229 ? 20.450 -0.447 25.641 1.00 36.88 229 ASP A CA 1
ATOM 1751 C C . ASP A 1 229 ? 20.704 -1.448 26.781 1.00 36.88 229 ASP A C 1
ATOM 1753 O O . ASP A 1 229 ? 20.352 -1.163 27.924 1.00 36.88 229 ASP A O 1
ATOM 1757 N N . MET A 1 230 ? 21.293 -2.619 26.484 1.00 34.38 230 MET A N 1
ATOM 1758 C CA . MET A 1 230 ? 22.406 -3.240 27.246 1.00 34.38 230 MET A CA 1
ATOM 1759 C C . MET A 1 230 ? 22.724 -4.696 26.820 1.00 34.38 230 MET A C 1
ATOM 1761 O O . MET A 1 230 ? 21.847 -5.396 26.306 1.00 34.38 230 MET A O 1
ATOM 1765 N N . PRO A 1 231 ? 23.987 -5.151 27.002 1.00 40.19 231 PRO A N 1
ATOM 1766 C CA . PRO A 1 231 ? 24.513 -6.392 26.433 1.00 40.19 231 PRO A CA 1
ATOM 1767 C C . PRO A 1 23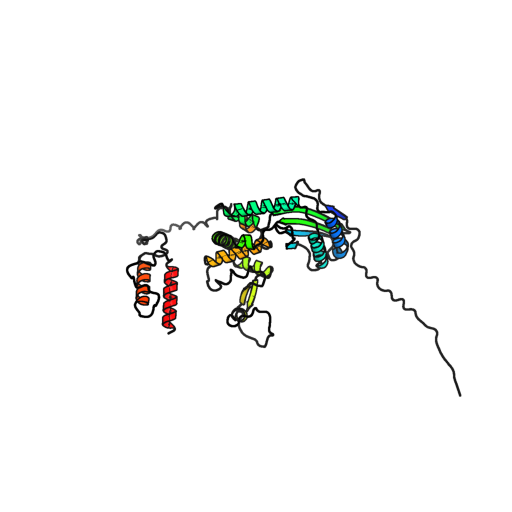1 ? 24.193 -7.630 27.292 1.00 40.19 231 PRO A C 1
ATOM 1769 O O . PRO A 1 231 ? 23.907 -7.500 28.483 1.00 40.19 231 PRO A O 1
ATOM 1772 N N . PRO A 1 232 ? 24.254 -8.846 26.715 1.00 47.03 232 PRO A N 1
ATOM 1773 C CA . PRO A 1 232 ? 23.839 -10.059 27.400 1.00 47.03 232 PRO A CA 1
ATOM 1774 C C . PRO A 1 232 ? 24.979 -10.634 28.245 1.00 47.03 232 PRO A C 1
ATOM 1776 O O . PRO A 1 232 ? 26.106 -10.772 27.768 1.00 47.03 232 PRO A O 1
ATOM 1779 N N . THR A 1 233 ? 24.669 -11.079 29.460 1.00 40.78 233 THR A N 1
ATOM 1780 C CA . THR A 1 233 ? 25.487 -12.069 30.165 1.00 40.78 233 THR A CA 1
ATOM 1781 C C . THR A 1 233 ? 24.690 -13.354 30.396 1.00 40.78 233 THR A C 1
ATOM 1783 O O . THR A 1 233 ? 23.495 -13.341 30.677 1.00 40.78 233 THR A O 1
ATOM 1786 N N . SER A 1 234 ? 25.405 -14.452 30.139 1.00 42.69 234 SER A N 1
ATOM 1787 C CA . SER A 1 234 ? 25.143 -15.896 30.279 1.00 42.69 234 SER A CA 1
ATOM 1788 C C . SER A 1 234 ? 24.168 -16.314 31.394 1.00 42.69 234 SER A C 1
ATOM 1790 O O . SER A 1 234 ? 24.113 -15.655 32.419 1.00 42.69 234 SER A O 1
ATOM 1792 N N . SER A 1 235 ? 23.450 -17.438 31.356 1.00 34.75 235 SER A N 1
ATOM 1793 C CA . SER A 1 235 ? 23.557 -18.690 30.592 1.00 34.75 235 SER A CA 1
ATOM 1794 C C . SER A 1 235 ? 22.232 -19.458 30.693 1.00 34.75 235 SER A C 1
ATOM 1796 O O . SER A 1 235 ? 21.535 -19.351 31.691 1.00 34.75 235 SER A O 1
ATOM 1798 N N . ALA A 1 236 ? 21.965 -20.236 29.644 1.00 38.12 236 ALA A N 1
ATOM 1799 C CA . ALA A 1 236 ? 21.073 -21.386 29.479 1.00 38.12 236 ALA A CA 1
ATOM 1800 C C . ALA A 1 236 ? 20.092 -21.816 30.600 1.00 38.12 236 ALA A C 1
ATOM 1802 O O . ALA A 1 236 ? 20.472 -22.062 31.739 1.00 38.12 236 ALA A O 1
ATOM 1803 N N . VAL A 1 237 ? 18.880 -22.136 30.118 1.00 36.28 237 VAL A N 1
ATOM 1804 C CA . VAL A 1 237 ? 17.751 -22.852 30.745 1.00 36.28 237 VAL A CA 1
ATOM 1805 C C . VAL A 1 237 ? 16.763 -21.987 31.538 1.00 36.28 237 VAL A C 1
ATOM 1807 O O . VAL A 1 237 ? 16.722 -22.035 32.758 1.00 36.28 237 VAL A O 1
ATOM 1810 N N . VAL A 1 238 ? 15.881 -21.294 30.805 1.00 32.38 238 VAL A N 1
ATOM 1811 C CA . VAL A 1 238 ? 14.443 -21.254 31.130 1.00 32.38 238 VAL A CA 1
ATOM 1812 C C . VAL A 1 238 ? 13.653 -21.469 29.835 1.00 32.38 238 VAL A C 1
ATOM 1814 O O . VAL A 1 238 ? 14.009 -20.957 28.769 1.00 32.38 238 VAL A O 1
ATOM 1817 N N . GLU A 1 239 ? 12.646 -22.327 29.959 1.00 35.12 239 GLU A N 1
ATOM 1818 C CA . GLU A 1 239 ? 11.651 -22.754 28.982 1.00 35.12 239 GLU A CA 1
ATOM 1819 C C . GLU A 1 239 ? 11.045 -21.613 28.162 1.00 35.12 239 GLU A C 1
ATOM 1821 O O . GLU A 1 239 ? 10.882 -20.484 28.616 1.00 35.12 239 GLU A O 1
ATOM 1826 N N . ALA A 1 240 ? 10.686 -21.950 26.925 1.00 36.56 240 ALA A N 1
ATOM 1827 C CA . ALA A 1 240 ? 10.168 -21.064 25.895 1.00 36.56 240 ALA A CA 1
ATOM 1828 C C . ALA A 1 240 ? 8.772 -20.491 26.220 1.00 36.56 240 ALA A C 1
ATOM 1830 O O . ALA A 1 240 ? 7.792 -20.796 25.548 1.00 36.56 240 ALA A O 1
ATOM 1831 N N . ALA A 1 241 ? 8.679 -19.611 27.215 1.00 36.72 241 ALA A N 1
ATOM 1832 C CA . ALA A 1 241 ? 7.566 -18.686 27.356 1.00 36.72 241 ALA A CA 1
ATOM 1833 C C . ALA A 1 241 ? 7.858 -17.457 26.483 1.00 36.72 241 ALA A C 1
ATOM 1835 O O . ALA A 1 241 ? 8.696 -16.611 26.812 1.00 36.72 241 ALA A O 1
ATOM 1836 N N . PHE A 1 242 ? 7.194 -17.367 25.335 1.00 40.81 242 PHE A N 1
ATOM 1837 C CA . PHE A 1 242 ? 7.253 -16.198 24.464 1.00 40.81 242 PHE A CA 1
ATOM 1838 C C . PHE A 1 242 ? 5.938 -15.411 24.533 1.00 40.81 242 PHE A C 1
ATOM 1840 O O . PHE A 1 242 ? 4.860 -15.991 24.626 1.00 40.81 242 PHE A O 1
ATOM 1847 N N . LYS A 1 243 ? 6.024 -14.079 24.477 1.00 50.91 243 LYS A N 1
ATOM 1848 C CA . LYS A 1 243 ? 4.894 -13.148 24.418 1.00 50.91 243 LYS A CA 1
ATOM 1849 C C . LYS A 1 243 ? 5.024 -12.277 23.173 1.00 50.91 243 LYS A C 1
ATOM 1851 O O . LYS A 1 243 ? 6.113 -11.809 22.849 1.00 50.91 243 LYS A O 1
ATOM 1856 N N . ARG A 1 244 ? 3.913 -12.042 22.478 1.00 50.38 244 ARG A N 1
ATOM 1857 C CA . ARG A 1 244 ? 3.840 -11.081 21.370 1.00 50.38 244 ARG A CA 1
ATOM 1858 C C . ARG A 1 244 ? 3.821 -9.657 21.940 1.00 50.38 244 ARG A C 1
ATOM 1860 O O . ARG A 1 244 ? 2.987 -9.345 22.785 1.00 50.38 244 ARG A O 1
ATOM 1867 N N . VAL A 1 245 ? 4.765 -8.817 21.519 1.00 50.66 245 VAL A N 1
ATOM 1868 C CA . VAL A 1 245 ? 4.924 -7.419 21.955 1.00 50.66 245 VAL A CA 1
ATOM 1869 C C . VAL A 1 245 ? 4.937 -6.508 20.733 1.00 50.66 245 VAL A C 1
ATOM 1871 O O . VAL A 1 245 ? 5.620 -6.796 19.755 1.00 50.66 245 VAL A O 1
ATOM 1874 N N . MET A 1 246 ? 4.193 -5.404 20.788 1.00 54.91 246 MET A N 1
ATOM 1875 C CA . MET A 1 246 ? 4.133 -4.434 19.694 1.00 54.91 246 MET A CA 1
ATOM 1876 C C . MET A 1 246 ? 5.453 -3.652 19.589 1.00 54.91 246 MET A C 1
ATOM 1878 O O . MET A 1 246 ? 5.920 -3.077 20.574 1.00 54.91 246 MET A O 1
ATOM 1882 N N . THR A 1 247 ? 6.055 -3.601 18.405 1.00 50.34 247 THR A N 1
ATOM 1883 C CA . THR A 1 247 ? 7.219 -2.760 18.097 1.00 50.34 247 THR A CA 1
ATOM 1884 C C . THR A 1 247 ? 6.801 -1.388 17.561 1.00 50.34 247 THR A C 1
ATOM 1886 O O . THR A 1 247 ? 5.625 -1.129 17.332 1.00 50.34 247 THR A O 1
ATOM 1889 N N . ARG A 1 248 ? 7.784 -0.483 17.430 1.00 44.69 248 ARG A N 1
ATOM 1890 C CA . ARG A 1 248 ? 7.731 0.988 17.229 1.00 44.69 248 ARG A CA 1
ATOM 1891 C C . ARG A 1 248 ? 6.868 1.557 16.072 1.00 44.69 248 ARG A C 1
ATOM 1893 O O . ARG A 1 248 ? 7.015 2.732 15.763 1.00 44.69 248 ARG A O 1
ATOM 1900 N N . ALA A 1 249 ? 5.977 0.770 15.476 1.00 42.34 249 ALA A N 1
ATOM 1901 C CA . ALA A 1 249 ? 4.994 1.164 14.466 1.00 42.34 249 ALA A CA 1
ATOM 1902 C C . ALA A 1 249 ? 3.543 0.796 14.846 1.00 42.34 249 ALA A C 1
ATOM 1904 O O . ALA A 1 249 ? 2.646 0.865 14.016 1.00 42.34 249 ALA A O 1
ATOM 1905 N N . ALA A 1 250 ? 3.271 0.434 16.101 1.00 44.97 250 ALA A N 1
ATOM 1906 C CA . ALA A 1 250 ? 1.908 0.536 16.595 1.00 44.97 250 ALA A CA 1
ATOM 1907 C C . ALA A 1 250 ? 1.538 2.024 16.691 1.00 44.97 250 ALA A C 1
ATOM 1909 O O . ALA A 1 250 ? 2.357 2.840 17.112 1.00 44.97 250 ALA A O 1
ATOM 1910 N N . PRO A 1 251 ? 0.283 2.394 16.468 1.00 46.00 251 PRO A N 1
ATOM 1911 C CA . PRO A 1 251 ? -0.399 3.407 17.266 1.00 46.00 251 PRO A CA 1
ATOM 1912 C C . PRO A 1 251 ? -0.318 3.021 18.765 1.00 46.00 251 PRO A C 1
ATOM 1914 O O . PRO A 1 251 ? -1.268 2.557 19.396 1.00 46.00 251 PRO A O 1
ATOM 1917 N N . ALA A 1 252 ? 0.892 3.133 19.315 1.00 39.47 252 ALA A N 1
ATOM 1918 C CA . ALA A 1 252 ? 1.464 2.427 20.458 1.00 39.47 252 ALA A CA 1
ATOM 1919 C C . ALA A 1 252 ? 0.959 2.906 21.828 1.00 39.47 252 ALA A C 1
ATOM 1921 O O . ALA A 1 252 ? 1.694 2.847 22.810 1.00 39.47 252 ALA A O 1
ATOM 1922 N N . ALA A 1 253 ? -0.292 3.355 21.925 1.00 41.72 253 ALA A N 1
ATOM 1923 C CA . ALA A 1 253 ? -0.900 3.747 23.196 1.00 41.72 253 ALA A CA 1
ATOM 1924 C C . ALA A 1 253 ? -2.186 2.980 23.554 1.00 41.72 253 ALA A C 1
ATOM 1926 O O . ALA A 1 253 ? -2.516 2.928 24.736 1.00 41.72 253 ALA A O 1
ATOM 1927 N N . LEU A 1 254 ? -2.904 2.349 22.609 1.00 44.75 254 LEU A N 1
ATOM 1928 C CA . LEU A 1 254 ? -4.249 1.818 22.916 1.00 44.75 254 LEU A CA 1
ATOM 1929 C C . LEU A 1 254 ? -4.348 0.315 23.233 1.00 44.75 254 LEU A C 1
ATOM 1931 O O . LEU A 1 254 ? -5.330 -0.100 23.839 1.00 44.75 254 LEU A O 1
ATOM 1935 N N . LEU A 1 255 ? -3.344 -0.499 22.895 1.00 44.91 255 LEU A N 1
ATOM 1936 C CA . LEU A 1 255 ? -3.367 -1.962 23.100 1.00 44.91 255 LEU A CA 1
ATOM 1937 C C . LEU A 1 255 ? -2.755 -2.434 24.434 1.00 44.91 255 LEU A C 1
ATOM 1939 O O . LEU A 1 255 ? -2.814 -3.617 24.757 1.00 44.91 255 LEU A O 1
ATOM 1943 N N . ALA A 1 256 ? -2.181 -1.538 25.241 1.00 41.94 256 ALA A N 1
ATOM 1944 C CA . ALA A 1 256 ? -1.474 -1.927 26.466 1.00 41.94 256 ALA A CA 1
ATOM 1945 C C . ALA A 1 256 ? -2.386 -2.360 27.636 1.00 41.94 256 ALA A C 1
ATOM 1947 O O . ALA A 1 256 ? -1.871 -2.617 28.722 1.00 41.94 256 ALA A O 1
ATOM 1948 N N . SER A 1 257 ? -3.714 -2.451 27.469 1.00 40.22 257 SER A N 1
ATOM 1949 C CA . SER A 1 257 ? -4.616 -2.667 28.612 1.00 40.22 257 SER A CA 1
ATOM 1950 C C . SER A 1 257 ? -5.062 -4.108 28.886 1.00 40.22 257 SER A C 1
ATOM 1952 O O . SER A 1 257 ? -5.657 -4.305 29.939 1.00 40.22 257 SER A O 1
ATOM 1954 N N . GLN A 1 258 ? -4.823 -5.111 28.031 1.00 43.53 258 GLN A N 1
ATOM 1955 C CA . GLN A 1 258 ? -5.504 -6.416 28.189 1.00 43.53 258 GLN A CA 1
ATOM 1956 C C . GLN A 1 258 ? -4.642 -7.642 27.846 1.00 43.53 258 GLN A C 1
ATOM 1958 O O . GLN A 1 258 ? -5.070 -8.578 27.181 1.00 43.53 258 GLN A O 1
ATOM 1963 N N . ALA A 1 259 ? -3.410 -7.691 28.342 1.00 42.38 259 ALA A N 1
ATOM 1964 C CA . ALA A 1 259 ? -2.561 -8.864 28.144 1.00 42.38 259 ALA A CA 1
ATOM 1965 C C . ALA A 1 259 ? -2.843 -10.028 29.127 1.00 42.38 259 ALA A C 1
ATOM 1967 O O . ALA A 1 259 ? -1.919 -10.805 29.370 1.00 42.38 259 ALA A O 1
ATOM 1968 N N . ASP A 1 260 ? -4.051 -10.120 29.709 1.00 39.62 260 ASP A N 1
ATOM 1969 C CA . ASP A 1 260 ? -4.340 -11.021 30.843 1.00 39.62 260 ASP A CA 1
ATOM 1970 C C . ASP A 1 260 ? -5.777 -11.600 30.895 1.00 39.62 260 ASP A C 1
ATOM 1972 O O . ASP A 1 260 ? -6.293 -11.912 31.966 1.00 39.62 260 ASP A O 1
ATOM 1976 N N . SER A 1 261 ? -6.482 -11.748 29.763 1.00 40.44 261 SER A N 1
ATOM 1977 C CA . SER A 1 261 ? -7.770 -12.470 29.745 1.00 40.44 261 SER A CA 1
ATOM 1978 C C . SER A 1 261 ? -7.917 -13.427 28.555 1.00 40.44 261 SER A C 1
ATOM 1980 O O . SER A 1 261 ? -7.630 -13.043 27.426 1.00 40.44 261 SER A O 1
ATOM 1982 N N . PRO A 1 262 ? -8.366 -14.679 28.788 1.00 43.03 262 PRO A N 1
ATOM 1983 C CA . PRO A 1 262 ? -8.395 -15.740 27.776 1.00 43.03 262 PRO A CA 1
ATOM 1984 C C . PRO A 1 262 ? -9.552 -15.640 26.762 1.00 43.03 262 PRO A C 1
ATOM 1986 O O . PRO A 1 262 ? -9.678 -16.511 25.907 1.00 43.03 262 PRO A O 1
ATOM 1989 N N . ALA A 1 263 ? -10.396 -14.607 26.831 1.00 49.03 263 ALA A N 1
ATOM 1990 C CA . ALA A 1 263 ? -11.447 -14.339 25.850 1.00 49.03 263 ALA A CA 1
ATOM 1991 C C . ALA A 1 263 ? -11.471 -12.839 25.523 1.00 49.03 263 ALA A C 1
ATOM 1993 O O . ALA A 1 263 ? -11.374 -12.048 26.467 1.00 49.03 263 ALA A O 1
ATOM 1994 N N . PRO A 1 264 ? -11.619 -12.444 24.241 1.00 56.88 264 PRO A N 1
ATOM 1995 C CA . PRO A 1 264 ? -11.588 -11.045 23.849 1.00 56.88 264 PRO A CA 1
ATOM 1996 C C . PRO A 1 264 ? -12.739 -10.294 24.522 1.00 56.88 264 PRO A C 1
ATOM 1998 O O . PRO A 1 264 ? -13.913 -10.474 24.197 1.00 56.88 264 PRO A O 1
ATOM 2001 N N . GLY A 1 265 ? -12.404 -9.472 25.510 1.00 65.88 265 GLY A N 1
ATOM 2002 C CA . GLY A 1 265 ? -13.345 -8.553 26.124 1.00 65.88 265 GLY A CA 1
ATOM 2003 C C . GLY A 1 265 ? -13.695 -7.406 25.166 1.00 65.88 265 GLY A C 1
ATOM 2004 O O . GLY A 1 265 ? -13.068 -7.237 24.120 1.00 65.88 265 GLY A O 1
ATOM 2005 N N . PRO A 1 266 ? -14.645 -6.530 25.534 1.00 67.50 266 PRO A N 1
ATOM 2006 C CA . PRO A 1 266 ? -14.993 -5.359 24.724 1.00 67.50 266 PRO A CA 1
ATOM 2007 C C . PRO A 1 266 ? -13.795 -4.444 24.426 1.00 67.50 266 PRO A C 1
ATOM 2009 O O . PRO A 1 266 ? -13.760 -3.793 23.385 1.00 67.50 266 PRO A O 1
ATOM 2012 N N . GLY A 1 267 ? -12.807 -4.403 25.329 1.00 68.00 267 GLY A N 1
ATOM 2013 C CA . GLY A 1 267 ? -11.548 -3.688 25.113 1.00 68.00 267 GLY A CA 1
ATOM 2014 C C . GLY A 1 267 ? -10.682 -4.320 24.022 1.00 68.00 267 GLY A C 1
ATOM 2015 O O . GLY A 1 267 ? -10.077 -3.595 23.240 1.00 68.00 267 GLY A O 1
ATOM 2016 N N . ASP A 1 268 ? -10.693 -5.647 23.907 1.00 72.19 268 ASP A N 1
ATOM 2017 C CA . ASP A 1 268 ? -9.864 -6.387 22.950 1.00 72.19 268 ASP A CA 1
ATOM 2018 C C . ASP A 1 268 ? -10.408 -6.229 21.537 1.00 72.19 268 ASP A C 1
ATOM 2020 O O . ASP A 1 268 ? -9.640 -6.012 20.607 1.00 72.19 268 ASP A O 1
ATOM 2024 N N . ALA A 1 269 ? -11.734 -6.218 21.383 1.00 79.56 269 ALA A N 1
ATOM 2025 C CA . ALA A 1 269 ? -12.373 -5.918 20.108 1.00 79.56 269 ALA A CA 1
ATOM 2026 C C . ALA A 1 269 ? -12.003 -4.513 19.601 1.00 79.56 269 ALA A C 1
ATOM 2028 O O . ALA A 1 269 ? -11.667 -4.350 18.435 1.00 79.56 269 ALA A O 1
ATOM 2029 N N . VAL A 1 270 ? -11.988 -3.485 20.459 1.00 78.81 270 VAL A N 1
ATOM 2030 C CA . VAL A 1 270 ? -11.542 -2.135 20.050 1.00 78.81 270 VAL A CA 1
ATOM 2031 C C . VAL A 1 270 ? -10.091 -2.161 19.586 1.00 78.81 270 VAL A C 1
ATOM 2033 O O . VAL A 1 270 ? -9.742 -1.591 18.554 1.00 78.81 270 VAL A O 1
ATOM 2036 N N . ALA A 1 271 ? -9.246 -2.827 20.360 1.00 79.06 271 ALA A N 1
ATOM 2037 C CA . ALA A 1 271 ? -7.815 -2.823 20.159 1.00 79.06 271 ALA A CA 1
ATOM 2038 C C . ALA A 1 271 ? -7.413 -3.614 18.895 1.00 79.06 271 ALA A C 1
ATOM 2040 O O . ALA A 1 271 ? -6.570 -3.163 18.118 1.00 79.06 271 ALA A O 1
ATOM 2041 N N . VAL A 1 272 ? -8.094 -4.732 18.628 1.00 83.62 272 VAL A N 1
ATOM 2042 C CA . VAL A 1 272 ? -7.995 -5.467 17.361 1.00 83.62 272 VAL A CA 1
ATOM 2043 C C . VAL A 1 272 ? -8.568 -4.653 16.203 1.00 83.62 272 VAL A C 1
ATOM 2045 O O . VAL A 1 272 ? -7.996 -4.676 15.122 1.00 83.62 272 VAL A O 1
ATOM 2048 N N . GLY A 1 273 ? -9.634 -3.879 16.417 1.00 82.75 273 GLY A N 1
ATOM 2049 C CA . GLY A 1 273 ? -10.174 -2.975 15.401 1.00 82.75 273 GLY A CA 1
ATOM 2050 C C . GLY A 1 273 ? -9.154 -1.944 14.940 1.00 82.75 273 GLY A C 1
ATOM 2051 O O . GLY A 1 273 ? -8.943 -1.780 13.745 1.00 82.75 273 GLY A O 1
ATOM 2052 N N . ILE A 1 274 ? -8.449 -1.320 15.883 1.00 80.50 274 ILE A N 1
ATOM 2053 C CA . ILE A 1 274 ? -7.366 -0.372 15.589 1.00 80.50 274 ILE A CA 1
ATOM 2054 C C . ILE A 1 274 ? -6.227 -1.060 14.831 1.00 80.50 274 ILE A C 1
ATOM 2056 O O . ILE A 1 274 ? -5.740 -0.527 13.833 1.00 80.50 274 ILE A O 1
ATOM 2060 N N . LEU A 1 275 ? -5.814 -2.250 15.277 1.00 82.44 275 LEU A N 1
ATOM 2061 C CA . LEU A 1 275 ? -4.780 -3.025 14.591 1.00 82.44 275 LEU A CA 1
ATOM 2062 C C . LEU A 1 275 ? -5.202 -3.365 13.157 1.00 82.44 275 LEU A C 1
ATOM 2064 O O . LEU A 1 275 ? -4.418 -3.180 12.232 1.00 82.44 275 LEU A O 1
ATOM 2068 N N . ALA A 1 276 ? -6.443 -3.806 12.964 1.00 84.31 276 ALA A N 1
ATOM 2069 C CA . ALA A 1 276 ? -6.994 -4.142 11.660 1.00 84.31 276 ALA A CA 1
ATOM 2070 C C . ALA A 1 276 ? -7.064 -2.926 10.728 1.00 84.31 276 ALA A C 1
ATOM 2072 O O . ALA A 1 276 ? -6.702 -3.044 9.563 1.00 84.31 276 ALA A O 1
ATOM 2073 N N . VAL A 1 277 ? -7.458 -1.752 11.234 1.00 81.81 277 VAL A N 1
ATOM 2074 C CA . VAL A 1 277 ? -7.415 -0.489 10.476 1.00 81.81 277 VAL A CA 1
ATOM 2075 C C . VAL A 1 277 ? -5.989 -0.173 10.030 1.00 81.81 277 VAL A C 1
ATOM 2077 O O . VAL A 1 277 ? -5.775 0.155 8.868 1.00 81.81 277 VAL A O 1
ATOM 2080 N N . GLY A 1 278 ? -5.005 -0.323 10.920 1.00 79.44 278 GLY A N 1
ATOM 2081 C CA . GLY A 1 278 ? -3.601 -0.142 10.559 1.00 79.44 278 GLY A CA 1
ATOM 2082 C C . GLY A 1 278 ? -3.145 -1.130 9.481 1.00 79.44 278 GLY A C 1
ATOM 2083 O O . GLY A 1 278 ? -2.544 -0.719 8.493 1.00 79.44 278 GLY A O 1
ATOM 2084 N N . LEU A 1 279 ? -3.481 -2.415 9.630 1.00 80.94 279 LEU A N 1
ATOM 2085 C CA . LEU A 1 279 ? -3.151 -3.462 8.658 1.00 80.94 279 LEU A CA 1
ATOM 2086 C C . LEU A 1 279 ? -3.815 -3.228 7.292 1.00 80.94 279 LEU A C 1
ATOM 2088 O O . LEU A 1 279 ? -3.189 -3.469 6.264 1.00 80.94 279 LEU A O 1
ATOM 2092 N N . LEU A 1 280 ? -5.051 -2.727 7.273 1.00 80.31 280 LEU A N 1
ATOM 2093 C CA . LEU A 1 280 ? -5.747 -2.306 6.056 1.00 80.31 280 LEU A CA 1
ATOM 2094 C C . LEU A 1 280 ? -5.067 -1.108 5.390 1.00 80.31 280 LEU A C 1
ATOM 2096 O O . LEU A 1 280 ? -4.899 -1.104 4.173 1.00 80.31 280 LEU A O 1
ATOM 2100 N N . ALA A 1 281 ? -4.664 -0.104 6.175 1.00 76.06 281 ALA A N 1
ATOM 2101 C CA . ALA A 1 281 ? -4.024 1.108 5.663 1.00 76.06 281 ALA A CA 1
ATOM 2102 C C . ALA A 1 281 ? -2.686 0.801 4.970 1.00 76.06 281 ALA A C 1
ATOM 2104 O O . ALA A 1 281 ? -2.364 1.389 3.938 1.00 76.06 281 ALA A O 1
ATOM 2105 N N . VAL A 1 282 ? -1.935 -0.174 5.492 1.00 74.12 282 VAL A N 1
ATOM 2106 C CA . VAL A 1 282 ? -0.679 -0.640 4.877 1.00 74.12 282 VAL A CA 1
ATOM 2107 C C . VAL A 1 282 ? -0.873 -1.763 3.853 1.00 74.12 282 VAL A C 1
ATOM 2109 O O . VAL A 1 282 ? 0.105 -2.279 3.325 1.00 74.12 282 VAL A O 1
ATOM 2112 N N . GLY A 1 283 ? -2.116 -2.168 3.570 1.00 75.12 283 GLY A N 1
ATOM 2113 C CA . GLY A 1 283 ? -2.427 -3.215 2.591 1.00 75.12 283 GLY A CA 1
ATOM 2114 C C . GLY A 1 283 ? -2.056 -4.644 3.010 1.00 75.12 283 GLY A C 1
ATOM 2115 O O . GLY A 1 283 ? -2.124 -5.547 2.183 1.00 75.12 283 GLY A O 1
ATOM 2116 N N . ALA A 1 284 ? -1.705 -4.882 4.279 1.00 80.31 284 ALA A N 1
ATOM 2117 C CA . ALA A 1 284 ? -1.439 -6.225 4.813 1.00 80.31 284 ALA A CA 1
ATOM 2118 C C . ALA A 1 284 ? -2.722 -7.070 4.964 1.00 80.31 284 ALA A C 1
ATOM 2120 O O . ALA A 1 284 ? -2.677 -8.300 5.037 1.00 80.31 284 ALA A O 1
ATOM 2121 N N . ILE A 1 285 ? -3.882 -6.413 5.024 1.00 82.06 285 ILE A N 1
ATOM 2122 C CA . ILE A 1 285 ? -5.202 -7.032 4.878 1.00 82.06 285 ILE A CA 1
ATOM 2123 C C . ILE A 1 285 ? -5.923 -6.302 3.752 1.00 82.06 285 ILE A C 1
ATOM 2125 O O . ILE A 1 285 ? -5.860 -5.075 3.674 1.00 82.06 285 ILE A O 1
ATOM 2129 N N . ALA A 1 286 ? -6.620 -7.032 2.885 1.00 81.50 286 ALA A N 1
ATOM 2130 C CA . ALA A 1 286 ? -7.397 -6.404 1.829 1.00 81.50 286 ALA A CA 1
ATOM 2131 C C . ALA A 1 286 ? -8.839 -6.136 2.284 1.00 81.50 286 ALA A C 1
ATOM 2133 O O . ALA A 1 286 ? -9.478 -6.979 2.908 1.00 81.50 286 ALA A O 1
ATOM 2134 N N . ALA A 1 287 ? -9.396 -4.977 1.918 1.00 80.44 287 ALA A N 1
ATOM 2135 C CA . ALA A 1 287 ? -10.761 -4.592 2.294 1.00 80.44 287 ALA A CA 1
ATOM 2136 C C . ALA A 1 287 ? -11.814 -5.647 1.900 1.00 80.44 287 ALA A C 1
ATOM 2138 O O . ALA A 1 287 ? -12.742 -5.915 2.660 1.00 80.44 287 ALA A O 1
ATOM 2139 N N . TYR A 1 288 ? -11.648 -6.304 0.747 1.00 78.62 288 TYR A N 1
ATOM 2140 C CA . TYR A 1 288 ? -12.573 -7.343 0.290 1.00 78.62 288 TYR A CA 1
ATOM 2141 C C . TYR A 1 288 ? -12.535 -8.611 1.157 1.00 78.62 288 TYR A C 1
ATOM 2143 O O . TYR A 1 288 ? -13.570 -9.263 1.277 1.00 78.62 288 TYR A O 1
ATOM 2151 N N . GLU A 1 289 ? -11.400 -8.942 1.792 1.00 78.25 289 GLU A N 1
ATOM 2152 C CA . GLU A 1 289 ? -11.309 -10.069 2.738 1.00 78.25 289 GLU A CA 1
ATOM 2153 C C . GLU A 1 289 ? -12.233 -9.840 3.941 1.00 78.25 289 GLU A C 1
ATOM 2155 O O . GLU A 1 289 ? -12.725 -10.795 4.534 1.00 78.25 289 GLU A O 1
ATOM 2160 N N . ILE A 1 290 ? -12.507 -8.569 4.259 1.00 74.69 290 ILE A N 1
ATOM 2161 C CA . ILE A 1 290 ? -13.349 -8.160 5.381 1.00 74.69 290 ILE A CA 1
ATOM 2162 C C . ILE A 1 290 ? -14.804 -7.903 4.936 1.00 74.69 290 ILE A C 1
ATOM 2164 O O . ILE A 1 290 ? -15.753 -8.130 5.679 1.00 74.69 290 ILE A O 1
ATOM 2168 N N . ILE A 1 291 ? -15.016 -7.426 3.709 1.00 71.25 291 ILE A N 1
ATOM 2169 C CA . ILE A 1 291 ? -16.341 -6.980 3.241 1.00 71.25 291 ILE A CA 1
ATOM 2170 C C . ILE A 1 291 ? -17.147 -8.094 2.563 1.00 71.25 291 ILE A C 1
ATOM 2172 O O . ILE A 1 291 ? -18.378 -8.048 2.583 1.00 71.25 291 ILE A O 1
ATOM 2176 N N . ALA A 1 292 ? -16.503 -9.119 1.993 1.00 61.72 292 ALA A N 1
ATOM 2177 C CA . ALA A 1 292 ? -17.162 -10.149 1.176 1.00 61.72 292 ALA A CA 1
ATOM 2178 C C . ALA A 1 292 ? -18.267 -10.965 1.892 1.00 61.72 292 ALA A C 1
ATOM 2180 O O . ALA A 1 292 ? -18.952 -11.762 1.247 1.00 61.72 292 ALA A O 1
ATOM 2181 N N . VAL A 1 293 ? -18.475 -10.776 3.199 1.00 52.91 293 VAL A N 1
ATOM 2182 C CA . VAL A 1 293 ? -19.411 -11.560 4.017 1.00 52.91 293 VAL A CA 1
ATOM 2183 C C . VAL A 1 293 ? -20.638 -10.767 4.487 1.00 52.91 293 VAL A C 1
ATOM 2185 O O . VAL A 1 293 ? -21.638 -11.394 4.817 1.00 52.91 293 VAL A O 1
ATOM 2188 N N . GLU A 1 294 ? -20.676 -9.428 4.397 1.00 51.88 294 GLU A N 1
ATOM 2189 C CA . GLU A 1 294 ? -21.900 -8.664 4.748 1.00 51.88 294 GLU A CA 1
ATOM 2190 C C . GLU A 1 294 ? -23.108 -9.014 3.846 1.00 51.88 294 GLU A C 1
ATOM 2192 O O . GLU A 1 294 ? -24.255 -8.765 4.215 1.00 51.88 294 GLU A O 1
ATOM 2197 N N . GLY A 1 295 ? -22.868 -9.649 2.689 1.00 44.81 295 GLY A N 1
ATOM 2198 C CA . GLY A 1 295 ? -23.900 -10.172 1.785 1.00 44.81 295 GLY A CA 1
ATOM 2199 C C . GLY A 1 295 ? -24.162 -11.682 1.874 1.00 44.81 295 GLY A C 1
ATOM 2200 O O . GLY A 1 295 ? -25.087 -12.169 1.222 1.00 44.81 295 GLY A O 1
ATOM 2201 N N . LYS A 1 296 ? -23.381 -12.447 2.652 1.00 36.41 296 LYS A N 1
ATOM 2202 C CA . LYS A 1 296 ? -23.658 -13.870 2.890 1.00 36.41 296 LYS A CA 1
ATOM 2203 C C . LYS A 1 296 ? -24.430 -13.987 4.201 1.00 36.41 296 LYS A C 1
ATOM 2205 O O . LYS A 1 296 ? -23.878 -13.624 5.238 1.00 36.41 296 LYS A O 1
ATOM 2210 N N . PRO A 1 297 ? -25.670 -14.517 4.210 1.00 38.34 297 PRO A N 1
ATOM 2211 C CA . PRO A 1 297 ? -26.271 -14.925 5.468 1.00 38.34 297 PRO A CA 1
ATOM 2212 C C . PRO A 1 297 ? -25.286 -15.888 6.120 1.00 38.34 297 PRO A C 1
ATOM 2214 O O . PRO A 1 297 ? -24.907 -16.889 5.506 1.00 38.34 297 PRO A O 1
ATOM 2217 N N . VAL A 1 298 ? -24.820 -15.541 7.322 1.00 38.56 298 VAL A N 1
ATOM 2218 C CA . VAL A 1 298 ? -24.061 -16.457 8.168 1.00 38.56 298 VAL A CA 1
ATOM 2219 C C . VAL A 1 298 ? -24.872 -17.739 8.183 1.00 38.56 298 VAL A C 1
ATOM 2221 O O . VAL A 1 298 ? -26.004 -17.748 8.673 1.00 38.56 298 VAL A O 1
ATOM 2224 N N . ALA A 1 299 ? -24.337 -18.780 7.541 1.00 35.53 299 ALA A N 1
ATOM 2225 C CA . ALA A 1 299 ? -24.939 -20.092 7.554 1.00 35.53 299 ALA A CA 1
ATOM 2226 C C . ALA A 1 299 ? -24.977 -20.480 9.024 1.00 35.53 299 ALA A C 1
ATOM 2228 O O . ALA A 1 299 ? -23.959 -20.817 9.623 1.00 35.53 299 ALA A O 1
ATOM 2229 N N . THR A 1 300 ? -26.152 -20.324 9.621 1.00 34.16 300 THR A N 1
ATOM 2230 C CA . THR A 1 300 ? -26.449 -20.848 10.936 1.00 34.16 300 THR A CA 1
ATOM 2231 C C . THR A 1 300 ? -26.224 -22.331 10.764 1.00 34.16 300 THR A C 1
ATOM 2233 O O . THR A 1 300 ? -26.962 -22.986 10.028 1.00 34.16 300 THR A O 1
ATOM 2236 N N . THR A 1 301 ? -25.132 -22.837 11.328 1.00 31.38 301 THR A N 1
ATOM 2237 C CA . THR A 1 301 ? -24.842 -24.262 11.351 1.00 31.38 301 THR A CA 1
ATOM 2238 C C . THR A 1 301 ? -26.127 -24.932 11.825 1.00 31.38 301 THR A C 1
ATOM 2240 O O . THR A 1 301 ? -26.590 -24.596 12.921 1.00 31.38 301 THR A O 1
ATOM 2243 N N . PRO A 1 302 ? -26.790 -25.767 11.003 1.00 27.55 302 PRO A N 1
ATOM 2244 C CA . PRO A 1 302 ? -28.049 -26.355 11.405 1.00 27.55 302 PRO A CA 1
ATOM 2245 C C . PRO A 1 302 ? -27.744 -27.212 12.623 1.00 27.55 302 PRO A C 1
ATOM 2247 O O . PRO A 1 302 ? -27.010 -28.196 12.538 1.00 27.55 302 PRO A O 1
ATOM 2250 N N . VAL A 1 303 ? -28.269 -26.786 13.771 1.00 36.53 303 VAL A N 1
ATOM 2251 C CA . VAL A 1 303 ? -28.322 -27.614 14.968 1.00 36.53 303 VAL A CA 1
ATOM 2252 C C . VAL A 1 303 ? -28.978 -28.920 14.514 1.00 36.53 303 VAL A C 1
ATOM 2254 O O . VAL A 1 303 ? -30.102 -28.867 14.003 1.00 36.53 303 VAL A O 1
ATOM 2257 N N . PRO A 1 304 ? -28.281 -30.068 14.585 1.00 31.80 304 PRO A N 1
ATOM 2258 C CA . PRO A 1 304 ? -28.829 -31.315 14.088 1.00 31.80 304 PRO A CA 1
ATOM 2259 C C . PRO A 1 304 ? -30.143 -31.592 14.813 1.00 31.80 304 PRO A C 1
ATOM 2261 O O . PRO A 1 304 ? -30.216 -31.529 16.042 1.00 31.80 304 PRO A O 1
ATOM 2264 N N . ALA A 1 305 ? -31.190 -31.851 14.029 1.00 37.59 305 ALA A N 1
ATOM 2265 C CA . ALA A 1 305 ? -32.495 -32.220 14.550 1.00 37.59 305 ALA A CA 1
ATOM 2266 C C . ALA A 1 305 ? -32.328 -33.411 15.511 1.00 37.59 305 ALA A C 1
ATOM 2268 O O . ALA A 1 305 ? -31.637 -34.374 15.158 1.00 37.59 305 ALA A O 1
ATOM 2269 N N . PRO A 1 306 ? -32.924 -33.375 16.715 1.00 36.28 306 PRO A N 1
ATOM 2270 C CA . PRO A 1 306 ? -32.815 -34.487 17.641 1.00 36.28 306 PRO A CA 1
ATOM 2271 C C . PRO A 1 306 ? -33.481 -35.713 17.014 1.00 36.28 306 PRO A C 1
ATOM 2273 O O . PRO A 1 306 ? -34.680 -35.716 16.728 1.00 36.28 306 PRO A O 1
ATOM 2276 N N . ALA A 1 307 ? -32.679 -36.751 16.778 1.00 34.69 307 ALA A N 1
ATOM 2277 C CA . ALA A 1 307 ? -33.164 -38.055 16.372 1.00 34.69 307 ALA A CA 1
ATOM 2278 C C . ALA A 1 307 ? -34.111 -38.583 17.458 1.00 34.69 307 ALA A C 1
ATOM 2280 O O . ALA A 1 307 ? -33.735 -38.740 18.620 1.00 34.69 307 ALA A O 1
ATOM 2281 N N . SER A 1 308 ? -35.360 -38.818 17.062 1.00 49.31 308 SER A N 1
ATOM 2282 C CA . SER A 1 308 ? -36.398 -39.396 17.904 1.00 49.31 308 SER A CA 1
ATOM 2283 C C . SER A 1 308 ? -36.057 -40.858 18.196 1.00 49.31 308 SER A C 1
ATOM 2285 O O . SER A 1 308 ? -36.244 -41.733 17.354 1.00 49.31 308 SER A O 1
ATOM 2287 N N . ALA A 1 309 ? -35.542 -41.113 19.396 1.00 38.59 309 ALA A N 1
ATOM 2288 C CA . ALA A 1 309 ? -35.588 -42.418 20.035 1.00 38.59 309 ALA A CA 1
ATOM 2289 C C . ALA A 1 309 ? -36.552 -42.316 21.223 1.00 38.59 309 ALA A C 1
ATOM 2291 O O . ALA A 1 309 ? -36.430 -41.437 22.075 1.00 38.59 309 ALA A O 1
ATOM 2292 N N . ALA A 1 310 ? -37.559 -43.182 21.226 1.00 46.97 310 ALA A N 1
ATOM 2293 C CA . ALA A 1 310 ? -38.594 -43.239 22.244 1.00 46.97 310 ALA A CA 1
ATOM 2294 C C . ALA A 1 310 ? -38.058 -43.791 23.579 1.00 46.97 310 ALA A C 1
ATOM 2296 O O . ALA A 1 310 ? -37.378 -44.814 23.562 1.00 46.97 310 ALA A O 1
ATOM 2297 N N . GLN A 1 311 ? -38.458 -43.135 24.686 1.00 41.28 311 GLN A N 1
ATOM 2298 C CA . GLN A 1 311 ? -38.625 -43.568 26.101 1.00 41.28 311 GLN A CA 1
ATOM 2299 C C . GLN A 1 311 ? -38.029 -42.539 27.091 1.00 41.28 311 GLN A C 1
ATOM 2301 O O . GLN A 1 311 ? -37.019 -41.925 26.765 1.00 41.28 311 GLN A O 1
ATOM 2306 N N . PRO A 1 312 ? -38.494 -42.447 28.357 1.00 39.34 312 PRO A N 1
ATOM 2307 C CA . PRO A 1 312 ? -39.844 -42.448 28.930 1.00 39.34 312 PRO A CA 1
ATOM 2308 C C . PRO A 1 312 ? -40.189 -41.059 29.554 1.00 39.34 312 PRO A C 1
ATOM 2310 O O . PRO A 1 312 ? -39.471 -40.089 29.358 1.00 39.34 312 PRO A O 1
ATOM 2313 N N . MET A 1 313 ? -41.329 -40.966 30.250 1.00 41.31 313 MET A N 1
ATOM 2314 C CA . MET A 1 313 ? -42.026 -39.782 30.811 1.00 41.31 313 MET A CA 1
ATOM 2315 C C . MET A 1 313 ? -41.192 -38.565 31.302 1.00 41.31 313 MET A C 1
ATOM 2317 O O . MET A 1 313 ? -40.081 -38.725 31.804 1.00 41.31 313 MET A O 1
ATOM 2321 N N . PRO A 1 314 ? -41.758 -37.337 31.235 1.00 44.94 314 PRO A N 1
ATOM 2322 C CA . PRO A 1 314 ? -41.005 -36.091 31.358 1.00 44.94 314 PRO A CA 1
ATOM 2323 C C . PRO A 1 314 ? -40.574 -35.801 32.801 1.00 44.94 314 PRO A C 1
ATOM 2325 O O . PRO A 1 314 ? -41.408 -35.676 33.699 1.00 44.94 314 PRO A O 1
ATOM 2328 N N . MET A 1 315 ? -39.272 -35.589 33.007 1.00 47.25 315 MET A N 1
ATOM 2329 C CA . MET A 1 315 ? -38.807 -34.730 34.095 1.00 47.25 315 MET A CA 1
ATOM 2330 C C . MET A 1 315 ? -39.096 -33.273 33.727 1.00 47.25 315 MET A C 1
ATOM 2332 O O . MET A 1 315 ? -38.912 -32.860 32.582 1.00 47.25 315 MET A O 1
ATOM 2336 N N . ALA A 1 316 ? -39.597 -32.531 34.713 1.00 43.62 316 ALA A N 1
ATOM 2337 C CA . ALA A 1 316 ? -40.014 -31.141 34.611 1.00 43.62 316 ALA A CA 1
ATOM 2338 C C . ALA A 1 316 ? -39.005 -30.284 33.829 1.00 43.62 316 ALA A C 1
ATOM 2340 O O . ALA A 1 316 ? -37.807 -30.298 34.117 1.00 43.62 316 ALA A O 1
ATOM 2341 N N . ALA A 1 317 ? -39.510 -29.526 32.851 1.00 46.19 317 ALA A N 1
ATOM 2342 C CA . ALA A 1 317 ? -38.729 -28.515 32.153 1.00 46.19 317 ALA A CA 1
ATOM 2343 C C . ALA A 1 317 ? -38.076 -27.566 33.177 1.00 46.19 317 ALA A C 1
ATOM 2345 O O . ALA A 1 317 ? -38.737 -27.202 34.158 1.00 46.19 317 ALA A O 1
ATOM 2346 N N . PRO A 1 318 ? -36.809 -27.158 32.976 1.00 48.97 318 PRO A N 1
ATOM 2347 C CA . PRO A 1 318 ? -36.177 -26.181 33.844 1.00 48.97 318 PRO A CA 1
ATOM 2348 C C . PRO A 1 318 ? -37.024 -24.913 33.827 1.00 48.97 318 PRO A C 1
ATOM 2350 O O . PRO A 1 318 ? -37.263 -24.312 32.777 1.00 48.97 318 PRO A O 1
ATOM 2353 N N . VAL A 1 319 ? -37.522 -24.552 35.007 1.00 52.97 319 VAL A N 1
ATOM 2354 C CA . VAL A 1 319 ? -38.239 -23.306 35.250 1.00 52.97 319 VAL A CA 1
ATOM 2355 C C . VAL A 1 319 ? -37.362 -22.182 34.714 1.00 52.97 319 VAL A C 1
ATOM 2357 O O . VAL A 1 319 ? -36.236 -22.000 35.175 1.00 52.97 319 VAL A O 1
ATOM 2360 N N . VAL A 1 320 ? -37.858 -21.460 33.706 1.00 55.78 320 VAL A N 1
ATOM 2361 C CA . VAL A 1 320 ? -37.208 -20.247 33.207 1.00 55.78 320 VAL A CA 1
ATOM 2362 C C . VAL A 1 320 ? -37.134 -19.292 34.389 1.00 55.78 320 VAL A C 1
ATOM 2364 O O . VAL A 1 320 ? -38.154 -18.766 34.835 1.00 55.78 320 VAL A O 1
ATOM 2367 N N . ALA A 1 321 ? -35.935 -19.152 34.952 1.00 60.44 321 ALA A N 1
ATOM 2368 C CA . ALA A 1 321 ? -35.706 -18.323 36.118 1.00 60.44 321 ALA A CA 1
ATOM 2369 C C . ALA A 1 321 ? -36.157 -16.891 35.808 1.00 60.44 321 ALA A C 1
ATOM 2371 O O . ALA A 1 321 ? -35.792 -16.324 34.771 1.00 60.44 321 ALA A O 1
ATOM 2372 N N . SER A 1 322 ? -36.982 -16.324 36.689 1.00 64.69 322 SER A N 1
ATOM 2373 C CA . SER A 1 322 ? -37.427 -14.944 36.554 1.00 64.69 322 SER A CA 1
ATOM 2374 C C . SER A 1 322 ? -36.215 -14.019 36.576 1.00 64.69 322 SER A C 1
ATOM 2376 O O . SER A 1 322 ? -35.298 -14.192 37.381 1.00 64.69 322 SER A O 1
ATOM 2378 N N . ARG A 1 323 ? -36.211 -13.046 35.667 1.00 72.38 323 ARG A N 1
ATOM 2379 C CA . ARG A 1 323 ? -35.274 -11.924 35.685 1.00 72.38 323 ARG A CA 1
ATOM 2380 C C . ARG A 1 323 ? -36.081 -10.676 35.965 1.00 72.38 323 ARG A C 1
ATOM 2382 O O . ARG A 1 323 ? -37.014 -10.371 35.220 1.00 72.38 323 ARG A O 1
ATOM 2389 N N . ARG A 1 324 ? -35.734 -9.958 37.028 1.00 74.75 324 ARG A N 1
ATOM 2390 C CA . ARG A 1 324 ? -36.421 -8.720 37.402 1.00 74.75 324 ARG A CA 1
ATOM 2391 C C . ARG A 1 324 ? -36.020 -7.536 36.511 1.00 74.75 324 ARG A C 1
ATOM 2393 O O . ARG A 1 324 ? -36.786 -6.577 36.427 1.00 74.75 324 ARG A O 1
ATOM 2400 N N . TYR A 1 325 ? -34.873 -7.604 35.818 1.00 73.06 325 TYR A N 1
ATOM 2401 C CA . TYR A 1 325 ? -34.353 -6.497 34.998 1.00 73.06 325 TYR A CA 1
ATOM 2402 C C . TYR A 1 325 ? -33.914 -6.901 33.573 1.00 73.06 325 TYR A C 1
ATOM 2404 O O . TYR A 1 325 ? -33.338 -7.974 33.390 1.00 73.06 325 TYR A O 1
ATOM 2412 N N . PRO A 1 326 ? -34.086 -6.018 32.560 1.00 67.69 326 PRO A N 1
ATOM 2413 C CA . PRO A 1 326 ? -33.736 -6.309 31.161 1.00 67.69 326 PRO A CA 1
ATOM 2414 C C . PRO A 1 326 ? -32.247 -6.599 30.914 1.00 67.69 326 PRO A C 1
ATOM 2416 O O . PRO A 1 326 ? -31.911 -7.351 30.006 1.00 67.69 326 PRO A O 1
ATOM 2419 N N . ASN A 1 327 ? -31.356 -6.027 31.731 1.00 69.62 327 ASN A N 1
ATOM 2420 C CA . ASN A 1 327 ? -29.897 -6.139 31.574 1.00 69.62 327 ASN A CA 1
ATOM 2421 C C . ASN A 1 327 ? -29.262 -7.138 32.557 1.00 69.62 327 ASN A C 1
ATOM 2423 O O . ASN A 1 327 ? -28.044 -7.156 32.735 1.00 69.62 327 ASN A O 1
ATOM 2427 N N . GLN A 1 328 ? -30.078 -7.945 33.235 1.00 71.69 328 GLN A N 1
ATOM 2428 C CA . GLN A 1 328 ? -29.610 -8.904 34.224 1.00 71.69 328 GLN A CA 1
ATOM 2429 C C . GLN A 1 328 ? -28.970 -10.109 33.529 1.00 71.69 328 GLN A C 1
ATOM 2431 O O . GLN A 1 328 ? -29.626 -10.827 32.768 1.00 71.69 328 GLN A O 1
ATOM 2436 N N . THR A 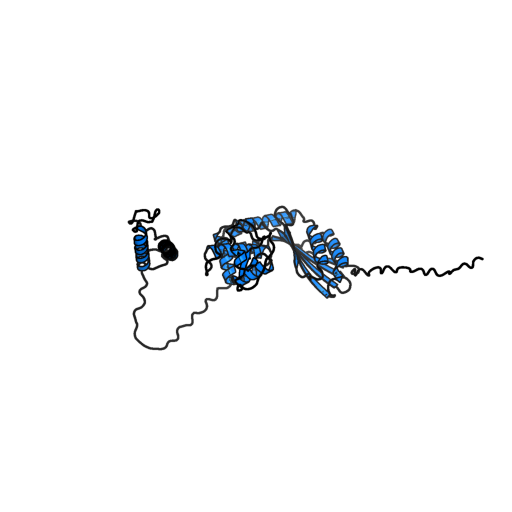1 329 ? -27.677 -10.324 33.775 1.00 80.44 329 THR A N 1
ATOM 2437 C CA . THR A 1 329 ? -26.921 -11.429 33.164 1.00 80.44 329 THR A CA 1
ATOM 2438 C C . THR A 1 329 ? -26.973 -12.730 33.970 1.00 80.44 329 THR A C 1
ATOM 2440 O O . THR A 1 329 ? -26.574 -13.766 33.447 1.00 80.44 329 THR A O 1
ATOM 2443 N N . CYS A 1 330 ? -27.488 -12.698 35.203 1.00 82.88 330 CYS A N 1
ATOM 2444 C CA . CYS A 1 330 ? -27.740 -13.864 36.054 1.00 82.88 330 CYS A CA 1
ATOM 2445 C C . CYS A 1 330 ? -29.190 -13.887 36.562 1.00 82.88 330 CYS A C 1
ATOM 2447 O O . CYS A 1 330 ? -29.918 -12.905 36.410 1.00 82.88 330 CYS A O 1
ATOM 2449 N N . ASP A 1 331 ? -29.631 -15.008 37.132 1.00 87.62 331 ASP A N 1
ATOM 2450 C CA . ASP A 1 331 ? -30.962 -15.111 37.736 1.00 87.62 331 ASP A CA 1
ATOM 2451 C C . ASP A 1 331 ? -31.098 -14.282 39.033 1.00 87.62 331 ASP A C 1
ATOM 2453 O O . ASP A 1 331 ? -30.112 -13.823 39.621 1.00 87.62 331 ASP A O 1
ATOM 2457 N N . ASP A 1 332 ? -32.342 -14.040 39.464 1.00 82.94 332 ASP A N 1
ATOM 2458 C CA . ASP A 1 332 ? -32.648 -13.240 40.661 1.00 82.94 332 ASP A CA 1
ATOM 2459 C C . ASP A 1 332 ? -32.069 -13.849 41.954 1.00 82.94 332 ASP A C 1
ATOM 2461 O O . ASP A 1 332 ? -31.705 -13.113 42.876 1.00 82.94 332 ASP A O 1
ATOM 2465 N N . ALA A 1 333 ? -31.947 -15.179 42.031 1.00 86.25 333 ALA A N 1
ATOM 2466 C CA . ALA A 1 333 ? -31.423 -15.867 43.209 1.00 86.25 333 ALA A CA 1
ATOM 2467 C C . ALA A 1 333 ? -29.899 -15.706 43.326 1.00 86.25 333 ALA A C 1
ATOM 2469 O O . ALA A 1 333 ? -29.373 -15.463 44.414 1.00 86.25 333 ALA A O 1
ATOM 2470 N N . GLU A 1 334 ? -29.184 -15.778 42.205 1.00 87.25 334 GLU A N 1
ATOM 2471 C CA . GLU A 1 334 ? -27.750 -15.538 42.134 1.00 87.25 334 GLU A CA 1
ATOM 2472 C C . GLU A 1 334 ? -27.417 -14.077 42.448 1.00 87.25 334 GLU A C 1
ATOM 2474 O O . GLU A 1 334 ? -26.466 -13.818 43.188 1.00 87.25 334 GLU A O 1
ATOM 2479 N N . MET A 1 335 ? -28.223 -13.126 41.968 1.00 83.88 335 MET A N 1
ATOM 2480 C CA . MET A 1 335 ? -28.058 -11.714 42.318 1.00 83.88 335 MET A CA 1
ATOM 2481 C C . MET A 1 335 ? -28.226 -11.482 43.826 1.00 83.88 335 MET A C 1
ATOM 2483 O O . MET A 1 335 ? -27.358 -10.867 44.443 1.00 83.88 335 MET A O 1
ATOM 2487 N N . ALA A 1 336 ? -29.268 -12.050 44.441 1.00 85.94 336 ALA A N 1
ATOM 2488 C CA . ALA A 1 336 ? -29.479 -11.956 45.887 1.00 85.94 336 ALA A CA 1
ATOM 2489 C C . ALA A 1 336 ? -28.332 -12.598 46.697 1.00 85.94 336 ALA A C 1
ATOM 2491 O O . ALA A 1 336 ? -27.920 -12.068 47.736 1.00 85.94 336 ALA A O 1
ATOM 2492 N N . ARG A 1 337 ? -27.765 -13.715 46.212 1.00 90.81 337 ARG A N 1
ATOM 2493 C CA . ARG A 1 337 ? -26.586 -14.348 46.827 1.00 90.81 337 ARG A CA 1
ATOM 2494 C C . ARG A 1 337 ? -25.366 -13.424 46.779 1.00 90.81 337 ARG A C 1
ATOM 2496 O O . ARG A 1 337 ? -24.705 -13.262 47.802 1.00 90.81 337 ARG A O 1
ATOM 2503 N N . LEU A 1 338 ? -25.082 -12.813 45.626 1.00 87.38 338 LEU A N 1
ATOM 2504 C CA . LEU A 1 338 ? -23.937 -11.909 45.448 1.00 87.38 338 LEU A CA 1
ATOM 2505 C C . LEU A 1 338 ? -24.072 -10.632 46.288 1.00 87.38 338 LEU A C 1
ATOM 2507 O O . LEU A 1 338 ? -23.092 -10.190 46.886 1.00 87.38 338 LEU A O 1
ATOM 2511 N N . GLU A 1 339 ? -25.279 -10.068 46.390 1.00 86.06 339 GLU A N 1
ATOM 2512 C CA . GLU A 1 339 ? -25.551 -8.932 47.282 1.00 86.06 339 GLU A CA 1
ATOM 2513 C C . GLU A 1 339 ? -25.282 -9.303 48.745 1.00 86.06 339 GLU A C 1
ATOM 2515 O O . GLU A 1 339 ? -24.597 -8.569 49.458 1.00 86.06 339 GLU A O 1
ATOM 2520 N N . THR A 1 340 ? -25.731 -10.486 49.174 1.00 87.25 340 THR A N 1
ATOM 2521 C CA . THR A 1 340 ? -25.487 -10.997 50.532 1.00 87.25 340 THR A CA 1
ATOM 2522 C C . THR A 1 340 ? -23.995 -11.216 50.809 1.00 87.25 340 THR A C 1
ATOM 2524 O O . THR A 1 340 ? -23.504 -10.842 51.873 1.00 87.25 340 THR A O 1
ATOM 2527 N N . GLU A 1 341 ? -23.250 -11.812 49.873 1.00 88.12 341 GLU A N 1
ATOM 2528 C CA . GLU A 1 341 ? -21.799 -12.015 50.010 1.00 88.12 341 GLU A CA 1
ATOM 2529 C C . GLU A 1 341 ? -21.045 -10.695 50.117 1.00 88.12 341 GLU A C 1
ATOM 2531 O O . GLU A 1 341 ? -20.153 -10.547 50.953 1.00 88.12 341 GLU A O 1
ATOM 2536 N N . MET A 1 342 ? -21.420 -9.714 49.305 1.00 83.44 342 MET A N 1
ATOM 2537 C CA . MET A 1 342 ? -20.765 -8.422 49.348 1.00 83.44 342 MET A CA 1
ATOM 2538 C C . MET A 1 342 ? -21.110 -7.646 50.627 1.00 83.44 342 MET A C 1
ATOM 2540 O O . MET A 1 342 ? -20.225 -6.995 51.183 1.00 83.44 342 MET A O 1
ATOM 2544 N N . HIS A 1 343 ? -22.341 -7.752 51.140 1.00 84.44 343 HIS A N 1
ATOM 2545 C CA . HIS A 1 343 ? -22.698 -7.195 52.448 1.00 84.44 343 HIS A CA 1
ATOM 2546 C C . HIS A 1 343 ? -21.837 -7.779 53.570 1.00 84.44 343 HIS A C 1
ATOM 2548 O O . HIS A 1 343 ? -21.256 -7.011 54.328 1.00 84.44 343 HIS A O 1
ATOM 2554 N N . LYS A 1 344 ? -21.616 -9.101 53.590 1.00 84.88 344 LYS A N 1
ATOM 2555 C CA . LYS A 1 344 ? -20.697 -9.734 54.557 1.00 84.88 344 LYS A CA 1
ATOM 2556 C C . LYS A 1 344 ? -19.279 -9.154 54.498 1.00 84.88 344 LYS A C 1
ATOM 2558 O O . LYS A 1 344 ? -18.647 -8.988 55.534 1.00 84.88 344 LYS A O 1
ATOM 2563 N N . ILE A 1 345 ? -18.782 -8.842 53.299 1.00 82.69 345 ILE A N 1
ATOM 2564 C CA . ILE A 1 345 ? -17.459 -8.221 53.113 1.00 82.69 345 ILE A CA 1
ATOM 2565 C C . ILE A 1 345 ? -17.460 -6.754 53.570 1.00 82.69 345 ILE A C 1
ATOM 2567 O O . ILE A 1 345 ? -16.451 -6.273 54.076 1.00 82.69 345 ILE A O 1
ATOM 2571 N N . CYS A 1 346 ? -18.564 -6.030 53.375 1.00 79.88 346 CYS A N 1
ATOM 2572 C CA . CYS A 1 346 ? -18.693 -4.631 53.782 1.00 79.88 346 CYS A CA 1
ATOM 2573 C C . CYS A 1 346 ? -18.866 -4.449 55.296 1.00 79.88 346 CYS A C 1
ATOM 2575 O O . CYS A 1 346 ? -18.345 -3.476 55.834 1.00 79.88 346 CYS A O 1
ATOM 2577 N N . ASP A 1 347 ? -19.570 -5.364 55.965 1.00 80.44 347 ASP A N 1
ATOM 2578 C CA . ASP A 1 347 ? -19.858 -5.280 57.402 1.00 80.44 347 ASP A CA 1
ATOM 2579 C C . ASP A 1 347 ? -18.638 -5.642 58.266 1.00 80.44 347 ASP A C 1
ATOM 2581 O O . ASP A 1 347 ? -18.538 -5.231 59.421 1.00 80.44 347 ASP A O 1
ATOM 2585 N N . GLY A 1 348 ? -17.670 -6.376 57.709 1.00 74.25 348 GLY A N 1
ATOM 2586 C CA . GLY A 1 348 ? -16.395 -6.640 58.367 1.00 74.25 348 GLY A CA 1
ATOM 2587 C C . GLY A 1 348 ? -15.458 -5.438 58.274 1.00 74.25 348 GLY A C 1
ATOM 2588 O O . GLY A 1 348 ? -14.584 -5.479 57.424 1.00 74.25 348 GLY A O 1
ATOM 2589 N N . GLU A 1 349 ? -15.680 -4.391 59.085 1.00 60.22 349 GLU A N 1
ATOM 2590 C CA . GLU A 1 349 ? -14.826 -3.235 59.494 1.00 60.22 349 GLU A CA 1
ATOM 2591 C C . GLU A 1 349 ? -13.787 -2.601 58.524 1.00 60.22 349 GLU A C 1
ATOM 2593 O O . GLU A 1 349 ? -13.098 -1.650 58.890 1.00 60.22 349 GLU A O 1
ATOM 2598 N N . TYR A 1 350 ? -13.661 -3.034 57.271 1.00 59.78 350 TYR A N 1
ATOM 2599 C CA . TYR A 1 350 ? -12.449 -2.829 56.471 1.00 59.78 350 TYR A CA 1
ATOM 2600 C C . TYR A 1 350 ? -12.686 -2.200 55.098 1.00 59.78 350 TYR A C 1
ATOM 2602 O O . TYR A 1 350 ? -11.792 -2.210 54.250 1.00 59.78 350 TYR A O 1
ATOM 2610 N N . ALA A 1 351 ? -13.848 -1.592 54.852 1.00 54.44 351 ALA A N 1
ATOM 2611 C CA . ALA A 1 351 ? -14.139 -0.995 53.553 1.00 54.44 351 ALA A CA 1
ATOM 2612 C C . ALA A 1 351 ? -14.491 0.498 53.632 1.00 54.44 351 ALA A C 1
ATOM 2614 O O . ALA A 1 351 ? -15.651 0.873 53.773 1.00 54.44 351 ALA A O 1
ATOM 2615 N N . ALA A 1 352 ? -13.498 1.356 53.372 1.00 48.75 352 ALA A N 1
ATOM 2616 C CA . ALA A 1 352 ? -13.660 2.812 53.237 1.00 48.75 352 ALA A CA 1
ATOM 2617 C C . ALA A 1 352 ? -14.597 3.257 52.085 1.00 48.75 352 ALA A C 1
ATOM 2619 O O . ALA A 1 352 ? -14.939 4.430 51.995 1.00 48.75 352 ALA A O 1
ATOM 2620 N N . ASN A 1 353 ? -15.040 2.333 51.220 1.00 55.31 353 ASN A N 1
ATOM 2621 C CA . ASN A 1 353 ? -15.903 2.609 50.063 1.00 55.31 353 ASN A CA 1
ATOM 2622 C C . ASN A 1 353 ? -17.226 1.822 50.061 1.00 55.31 353 ASN A C 1
ATOM 2624 O O . ASN A 1 353 ? -17.948 1.833 49.060 1.00 55.31 353 ASN A O 1
ATOM 2628 N N . CYS A 1 354 ? -17.583 1.142 51.153 1.00 67.25 354 CYS A N 1
ATOM 2629 C CA . CYS A 1 354 ? -18.946 0.640 51.303 1.00 67.25 354 CYS A CA 1
ATOM 2630 C C . CYS A 1 354 ? -19.824 1.807 51.768 1.00 67.25 354 CYS A C 1
ATOM 2632 O O . CYS A 1 354 ? -19.922 2.101 52.951 1.00 67.25 354 CYS A O 1
ATOM 2634 N N . SER A 1 355 ? -20.422 2.537 50.820 1.00 56.00 355 SER A N 1
ATOM 2635 C CA . SER A 1 355 ? -21.427 3.558 51.148 1.00 56.00 355 SER A CA 1
ATOM 2636 C C . SER A 1 355 ? -22.528 2.898 51.992 1.00 56.00 355 SER A C 1
ATOM 2638 O O . SER A 1 355 ? -23.198 1.991 51.495 1.00 56.00 355 SER A O 1
ATOM 2640 N N . GLY A 1 356 ? -22.692 3.352 53.241 1.00 59.34 356 GLY A N 1
ATOM 2641 C CA . GLY A 1 356 ? -23.504 2.724 54.300 1.00 59.34 356 GLY A CA 1
ATOM 2642 C C . GLY A 1 356 ? -25.022 2.719 54.094 1.00 59.34 356 GLY A C 1
ATOM 2643 O O . GLY A 1 356 ? -25.776 2.541 55.042 1.00 59.34 356 GLY A O 1
ATOM 2644 N N . ASP A 1 357 ? -25.492 2.928 52.867 1.00 71.56 357 ASP A N 1
ATOM 2645 C CA . ASP A 1 357 ? -26.904 2.805 52.524 1.00 71.56 357 ASP A CA 1
ATOM 2646 C C . ASP A 1 357 ? -27.169 1.401 51.957 1.00 71.56 357 ASP A C 1
ATOM 2648 O O . ASP A 1 357 ? -26.988 1.156 50.758 1.00 71.56 357 ASP A O 1
ATOM 2652 N N . HIS A 1 358 ? -27.558 0.479 52.846 1.00 66.56 358 HIS A N 1
ATOM 2653 C CA . HIS A 1 358 ? -27.936 -0.908 52.535 1.00 66.56 358 HIS A CA 1
ATOM 2654 C C . HIS A 1 358 ? -29.311 -1.014 51.858 1.00 66.56 358 HIS A C 1
ATOM 2656 O O . HIS A 1 358 ? -29.700 -2.089 51.414 1.00 66.56 358 HIS A O 1
ATOM 2662 N N . THR A 1 359 ? -30.062 0.089 51.765 1.00 68.75 359 THR A N 1
ATOM 2663 C CA . THR A 1 359 ? -31.427 0.080 51.217 1.00 68.75 359 THR A CA 1
ATOM 2664 C C . THR A 1 359 ? -31.467 0.253 49.701 1.00 68.75 359 THR A C 1
ATOM 2666 O O . THR A 1 359 ? -32.515 0.067 49.081 1.00 68.75 359 THR A O 1
ATOM 2669 N N . LYS A 1 360 ? -30.330 0.593 49.078 1.00 67.94 360 LYS A N 1
ATOM 2670 C CA . LYS A 1 360 ? -30.246 0.838 47.638 1.00 67.94 360 LYS A CA 1
ATOM 2671 C C . LYS A 1 360 ? -29.610 -0.347 46.913 1.00 67.94 360 LYS A C 1
ATOM 2673 O O . LYS A 1 360 ? -28.425 -0.612 47.123 1.00 67.94 360 LYS A O 1
ATOM 2678 N N . PRO A 1 361 ? -30.341 -1.008 46.003 1.00 63.47 361 PRO A N 1
ATOM 2679 C CA . PRO A 1 361 ? -29.807 -2.095 45.192 1.00 63.47 361 PRO A CA 1
ATOM 2680 C C . PRO A 1 361 ? -28.832 -1.530 44.145 1.00 63.47 361 PRO A C 1
ATOM 2682 O O . PRO A 1 361 ? -29.211 -1.080 43.063 1.00 63.47 361 PRO A O 1
ATOM 2685 N N . LYS A 1 362 ? -27.544 -1.489 44.501 1.00 66.88 362 LYS A N 1
ATOM 2686 C CA . LYS A 1 362 ? -26.472 -0.870 43.697 1.00 66.88 362 LYS A CA 1
ATOM 2687 C C . LYS A 1 362 ? -26.051 -1.716 42.491 1.00 66.88 362 LYS A C 1
ATOM 2689 O O . LYS A 1 362 ? -25.442 -1.187 41.564 1.00 66.88 362 LYS A O 1
ATOM 2694 N N . PHE A 1 363 ? -26.411 -2.999 42.466 1.00 68.38 363 PHE A N 1
ATOM 2695 C CA . PHE A 1 363 ? -25.940 -3.958 41.458 1.00 68.38 363 PHE A CA 1
ATOM 2696 C C . PHE A 1 363 ? -26.874 -4.129 40.268 1.00 68.38 363 PHE A C 1
ATOM 2698 O O . PHE A 1 363 ? -26.514 -4.795 39.305 1.00 68.38 363 PHE A O 1
ATOM 2705 N N . GLN A 1 364 ? -28.019 -3.443 40.256 1.00 67.00 364 GLN A N 1
ATOM 2706 C CA . GLN A 1 364 ? -29.004 -3.548 39.172 1.00 67.00 364 GLN A CA 1
ATOM 2707 C C . GLN A 1 364 ? -28.471 -3.115 37.799 1.00 67.00 364 GLN A C 1
ATOM 2709 O O . GLN A 1 364 ? -29.048 -3.466 36.773 1.00 67.00 364 GLN A O 1
ATOM 2714 N N . LYS A 1 365 ? -27.386 -2.330 37.770 1.00 71.69 365 LYS A N 1
ATOM 2715 C CA . LYS A 1 365 ? -26.770 -1.810 36.539 1.00 71.69 365 LYS A CA 1
ATOM 2716 C C . LYS A 1 365 ? -25.420 -2.452 36.206 1.00 71.69 365 LYS A C 1
ATOM 2718 O O . LYS A 1 365 ? -24.812 -2.063 35.214 1.00 71.69 365 LYS A O 1
ATOM 2723 N N . ILE A 1 366 ? -24.937 -3.390 37.023 1.00 76.69 366 ILE A N 1
ATOM 2724 C CA . ILE A 1 366 ? -23.611 -3.998 36.868 1.00 76.69 366 ILE A CA 1
ATOM 2725 C C . ILE A 1 366 ? -23.791 -5.465 36.447 1.00 76.69 366 ILE A C 1
ATOM 2727 O O . ILE A 1 366 ? -24.551 -6.184 37.094 1.00 76.69 366 ILE A O 1
ATOM 2731 N N . PRO A 1 367 ? -23.105 -5.946 35.393 1.00 83.00 367 PRO A N 1
ATOM 2732 C CA . PRO A 1 367 ? -23.146 -7.358 35.017 1.00 83.00 367 PRO A CA 1
ATOM 2733 C C . PRO A 1 367 ? -22.707 -8.264 36.177 1.00 83.00 367 PRO A C 1
ATOM 2735 O O . PRO A 1 367 ? -21.722 -7.965 36.854 1.00 83.00 367 PRO A O 1
ATOM 2738 N N . CYS A 1 368 ? -23.365 -9.410 36.382 1.00 83.38 368 CYS A N 1
ATOM 2739 C CA . CYS A 1 368 ? -23.061 -10.301 37.512 1.00 83.38 368 CYS A CA 1
ATOM 2740 C C . CYS A 1 368 ? -21.608 -10.819 37.506 1.00 83.38 368 CYS A C 1
ATOM 2742 O O . CYS A 1 368 ? -21.043 -11.088 38.564 1.00 83.38 368 CYS A O 1
ATOM 2744 N N . SER A 1 369 ? -20.972 -10.914 36.333 1.00 82.44 369 SER A N 1
ATOM 2745 C CA . SER A 1 369 ? -19.549 -11.253 36.189 1.00 82.44 369 SER A CA 1
ATOM 2746 C C . SER A 1 369 ? -18.628 -10.216 36.838 1.00 82.44 369 SER A C 1
ATOM 2748 O O . SER A 1 369 ? -17.690 -10.588 37.538 1.00 82.44 369 SER A O 1
ATOM 2750 N N . ALA A 1 370 ? -18.927 -8.925 36.676 1.00 79.75 370 ALA A N 1
ATOM 2751 C CA . ALA A 1 370 ? -18.177 -7.848 37.313 1.00 79.75 370 ALA A CA 1
ATOM 2752 C C . ALA A 1 370 ? -18.360 -7.856 38.840 1.00 79.75 370 ALA A C 1
ATOM 2754 O O . ALA A 1 370 ? -17.399 -7.633 39.573 1.00 79.75 370 ALA A O 1
ATOM 2755 N N . VAL A 1 371 ? -19.564 -8.180 39.330 1.00 83.44 371 VAL A N 1
ATOM 2756 C CA . VAL A 1 371 ? -19.824 -8.320 40.776 1.00 83.44 371 VAL A CA 1
ATOM 2757 C C . VAL A 1 371 ? -19.035 -9.494 41.368 1.00 83.44 371 VAL A C 1
ATOM 2759 O O . VAL A 1 371 ? -18.366 -9.324 42.386 1.00 83.44 371 VAL A O 1
ATOM 2762 N N . LYS A 1 372 ? -19.035 -10.658 40.702 1.00 86.81 372 LYS A N 1
ATOM 2763 C CA . LYS A 1 372 ? -18.237 -11.833 41.104 1.00 86.81 372 LYS A CA 1
ATOM 2764 C C . LYS A 1 372 ? -16.742 -11.522 41.159 1.00 86.81 372 LYS A C 1
ATOM 2766 O O . LYS A 1 372 ? -16.098 -11.835 42.157 1.00 86.81 372 LYS A O 1
ATOM 2771 N N . LEU A 1 373 ? -16.206 -10.876 40.122 1.00 82.31 373 LEU A N 1
ATOM 2772 C CA . LEU A 1 373 ? -14.791 -10.507 40.067 1.00 82.31 373 LEU A CA 1
ATOM 2773 C C . LEU A 1 373 ? -14.416 -9.553 41.210 1.00 82.31 373 LEU A C 1
ATOM 2775 O O . LEU A 1 373 ? -13.397 -9.750 41.867 1.00 82.31 373 LEU A O 1
ATOM 2779 N N . ALA A 1 374 ? -15.262 -8.562 41.501 1.00 82.25 374 ALA A N 1
ATOM 2780 C CA . ALA A 1 374 ? -15.035 -7.631 42.603 1.00 82.25 374 ALA A CA 1
ATOM 2781 C C . ALA A 1 374 ? -15.035 -8.331 43.977 1.00 82.25 374 ALA A C 1
ATOM 2783 O O . ALA A 1 374 ? -14.208 -8.005 44.832 1.00 82.25 374 ALA A O 1
ATOM 2784 N N . ILE A 1 375 ? -15.928 -9.307 44.190 1.00 85.94 375 ILE A N 1
ATOM 2785 C CA . ILE A 1 375 ? -15.954 -10.139 45.405 1.00 85.94 375 ILE A CA 1
ATOM 2786 C C . ILE A 1 375 ? -14.664 -10.966 45.514 1.00 85.94 375 ILE A C 1
ATOM 2788 O O . ILE A 1 375 ? -14.015 -10.937 46.559 1.00 85.94 375 ILE A O 1
ATOM 2792 N N . GLN A 1 376 ? -14.247 -11.631 44.433 1.00 87.12 376 GLN A N 1
ATOM 2793 C CA . GLN A 1 376 ? -13.030 -12.452 44.400 1.00 87.12 376 GLN A CA 1
ATOM 2794 C C . GLN A 1 376 ? -11.763 -11.635 44.677 1.00 87.12 376 GLN A C 1
ATOM 2796 O O . GLN A 1 376 ? -10.951 -12.025 45.513 1.00 87.12 376 GLN A O 1
ATOM 2801 N N . GLN A 1 377 ? -11.608 -10.474 44.033 1.00 83.50 377 GLN A N 1
ATOM 2802 C CA . GLN A 1 377 ? -10.468 -9.577 44.256 1.00 83.50 377 GLN A CA 1
ATOM 2803 C C . GLN A 1 377 ? -10.379 -9.124 45.719 1.00 83.50 377 GLN A C 1
ATOM 2805 O O . GLN A 1 377 ? -9.291 -9.051 46.290 1.00 83.50 377 GLN A O 1
ATOM 2810 N N . ARG A 1 378 ? -11.526 -8.855 46.354 1.00 82.19 378 ARG A N 1
ATOM 2811 C CA . ARG A 1 378 ? -11.569 -8.486 47.774 1.00 82.19 378 ARG A CA 1
ATOM 2812 C C . ARG A 1 378 ? -11.231 -9.652 48.690 1.00 82.19 378 ARG A C 1
ATOM 2814 O O . ARG A 1 378 ? -10.464 -9.461 49.624 1.00 82.19 378 ARG A O 1
ATOM 2821 N N . GLN A 1 379 ? -11.761 -10.842 48.424 1.00 86.19 379 GLN A N 1
ATOM 2822 C CA . GLN A 1 379 ? -11.419 -12.041 49.192 1.00 86.19 379 GLN A CA 1
ATOM 2823 C C . GLN A 1 379 ? -9.924 -12.365 49.094 1.00 86.19 379 GLN A C 1
ATOM 2825 O O . GLN A 1 379 ? -9.304 -12.647 50.113 1.00 86.19 379 GLN A O 1
ATOM 2830 N N . ALA A 1 380 ? -9.327 -12.242 47.904 1.00 78.62 380 ALA A N 1
ATOM 2831 C CA . ALA A 1 380 ? -7.888 -12.414 47.711 1.00 78.62 380 ALA A CA 1
ATOM 2832 C C . ALA A 1 380 ? -7.069 -11.381 48.506 1.00 78.62 380 ALA A C 1
ATOM 2834 O O . ALA A 1 380 ? -6.081 -11.735 49.141 1.00 78.62 380 ALA A O 1
ATOM 2835 N N . CYS A 1 381 ? -7.508 -10.118 48.526 1.00 78.62 381 CYS A N 1
ATOM 2836 C CA . CYS A 1 381 ? -6.882 -9.066 49.331 1.00 78.62 381 CYS A CA 1
ATOM 2837 C C . CYS A 1 381 ? -6.975 -9.351 50.841 1.00 78.62 381 CYS A C 1
ATOM 2839 O O . CYS A 1 381 ? -5.998 -9.165 51.563 1.00 78.62 381 CYS A O 1
ATOM 2841 N N . LEU A 1 382 ? -8.126 -9.840 51.317 1.00 81.81 382 LEU A N 1
ATOM 2842 C CA . LEU A 1 382 ? -8.312 -10.239 52.715 1.00 81.81 382 LEU A CA 1
ATOM 2843 C C . LEU A 1 382 ? -7.468 -11.462 53.091 1.00 81.81 382 LEU A C 1
ATOM 2845 O O . LEU A 1 382 ? -6.966 -11.509 54.203 1.00 81.81 382 LEU A O 1
ATOM 2849 N N . ALA A 1 383 ? -7.295 -12.423 52.180 1.00 81.50 383 ALA A N 1
ATOM 2850 C CA . ALA A 1 383 ? -6.487 -13.622 52.408 1.00 81.50 383 ALA A CA 1
ATOM 2851 C C . ALA A 1 383 ? -4.969 -13.365 52.372 1.00 81.50 383 ALA A C 1
ATOM 2853 O O . ALA A 1 383 ? -4.202 -14.171 52.887 1.00 81.50 383 ALA A O 1
ATOM 2854 N N . ALA A 1 384 ? -4.532 -12.276 51.733 1.00 79.50 384 ALA A N 1
ATOM 2855 C CA . ALA A 1 384 ? -3.126 -11.873 51.669 1.00 79.50 384 ALA A CA 1
ATOM 2856 C C . ALA A 1 384 ? -2.660 -11.059 52.894 1.00 79.50 384 ALA A C 1
ATOM 2858 O O . ALA A 1 384 ? -1.481 -10.711 52.978 1.00 79.50 384 ALA A O 1
ATOM 2859 N N . ARG A 1 385 ? -3.576 -10.723 53.806 1.00 74.12 385 ARG A N 1
ATOM 2860 C CA . ARG A 1 385 ? -3.287 -10.132 55.118 1.00 74.12 385 ARG A CA 1
ATOM 2861 C C . ARG A 1 385 ? -3.189 -11.223 56.169 1.00 74.12 385 ARG A C 1
ATOM 2863 O O . ARG A 1 385 ? -2.340 -11.043 57.069 1.00 74.12 385 ARG A O 1
#

Secondary structure (DSSP, 8-state):
--------------------------S--EEEE----TTSPPPPHHHHHHHHHHHHHHGGGSPSEEEE-EEEEEE-TTS-EEEEEEES--GGGHHHHHHHHHHHHH----HHHHHHHHHHHHHHHHHTSS-TT-HHHHHHHTT-EEEEEEEEEEEETTEEEEEEEEEEE---HHHHHTS-HHHHHHHHHHHHHHH-HHHHHHHHHHTTSEEEEEHHHH--TTS---TT-------------EEEEE-TTS-TTSSTT-TT-SS--HHHHHHHHHHHHHHHHTTSS-HHHHHTTTTS------PPPPP---------PPP----SSTT-SS-HHHHHHHHHHHHHHHHSS--TT--S-TTS-GGGGS-HHHHHHHHHHHHHHHHT-

Foldseek 3Di:
DDDDDDDDDDDDDPPPPPPPPPQPFFDQKDKDWDDADVQADDFDPQLRVQLSVLCRRQVSLDDFDEFEKEWEFEAELVGQGPDIDIPRDDPSRVSSRVSNSVSVNPGDDDPVLSNVQSVVLVVLLVVLQPDPVNLLSLLVSLQAGWSHWIWMWIDTDRYTYIYTYTYGHHYDLVSSLVDDLVSLLVQLVLCCVQQNPVNLLVLCVVVPQKDWAAPVVVPVPVDPDDPDDDDDDDDDDDDDPIDIDGDPPQVPPQPPPDPDDPDQDSSNSNVSSSSVSVCSNVVSDPSCSRVVPVPPDPPPPPPPDDDDDDDDDDDDDPDPADDPAPPEPDGPVLLVVLLVLVVVLVVPPDDPPPPPPNPDSPCRPPYVVVSVVVSVVSVVVVVVD